Protein AF-0000000070294276 (afdb_homodimer)

pLDDT: mean 91.82, std 17.63, range [24.86, 98.94]

Organism: Medicago truncatula (NCBI:txid3880)

InterPro domains:
  IPR004843 Calcineurin-like, phosphoesterase domain [PF00149] (54-247)
  IPR006186 Serine/threonine-specific protein phosphatase/bis(5-nucleosyl)-tetraphosphatase [PR00114] (54-81)
  IPR006186 Serine/threonine-specific protein phosphatase/bis(5-nucleosyl)-tetraphosphatase [PR00114] (83-110)
  IPR006186 Serine/threonine-specific protein phosphatase/bis(5-nucleosyl)-tetraphosphatase [PR00114] (116-140)
  IPR006186 Serine/threonine-specific protein phosphatase/bis(5-nucleosyl)-tetraphosphatase [PR00114] (150-176)
  IPR006186 Serine/threonine-specific protein phosphatase/bis(5-nucleosyl)-tetraphosphatase [PR00114] (179-206)
  IPR006186 Serine/threonine-specific protein phosphatase/bis(5-nucleosyl)-tetraphosphatase [PR00114] (236-256)
  IPR006186 Serine/threonine-specific protein phosphatase/bis(5-nucleosyl)-tetraphosphatase [PR00114] (258-274)
  IPR006186 Serine/threonine-specific protein phosphatase/bis(5-nucleosyl)-tetraphosphatase [PS00125] (117-122)
  IPR006186 Serine/threonine-specific protein phosphatase/bis(5-nucleosyl)-tetraphosphatase [SM00156] (26-296)
  IPR029052 Metallo-dependent phosphatase-like [G3DSA:3.60.21.10] (2-305)
  IPR029052 Metallo-dependent phosphatase-like [SSF56300] (18-298)
  IPR031675 Serine-threonine protein phosphatase, N-terminal [PF16891] (6-52)
  IPR050341 Serine/threonine-protein phosphatase PP1 catalytic subunit [PTHR11668] (10-298)

Sequence (640 aa):
MERGVVDGIINRLLEVRGRPGKQVQLSEAEIKQLCLVSKDIFMNQPNLLKLEAPIKICGDIHGQYSDLLRLFEYGGFPPRSNYLFLGDYVDRGKQSLETICLLLAYKIKYPKNFFLLRGNHECASINRIYGFYDECKRRYNVKLWKMFTDCFNCLPVAALIDEKIICMHGGLSPELHDLNQIKNLRRPCEVPESGLLCDLLWSDPSSDVRGWGESERGVSYTFGADRVKEFLQKHDLDLICRAHQVVEDGYEFFANRQLVTIFSAPNYCGDFDNVGAMMTVNESLVCSFQILKPLDKKPKFSFGSTTTVKSGTPTRFKVFMERGVVDGIINRLLEVRGRPGKQVQLSEAEIKQLCLVSKDIFMNQPNLLKLEAPIKICGDIHGQYSDLLRLFEYGGFPPRSNYLFLGDYVDRGKQSLETICLLLAYKIKYPKNFFLLRGNHECASINRIYGFYDECKRRYNVKLWKMFTDCFNCLPVAALIDEKIICMHGGLSPELHDLNQIKNLRRPCEVPESGLLCDLLWSDPSSDVRGWGESERGVSYTFGADRVKEFLQKHDLDLICRAHQVVEDGYEFFANRQLVTIFSAPNYCGDFDNVGAMMTVNESLVCSFQILKPLDKKPKFSFGSTTTVKSGTPTRFKVF

Foldseek 3Di:
DDPVLLVVLLVQLLVCAVPFPDAGDDDLVSLLVLLVLLLVLLLPAFLEAEAEDQEKEFEAAAQRSNLVSVCCVVQPPPPVHAYEYAEHQHFLYDGSPSRVSNLSSRCNNCVRRHAYAYAPCLACVNVCPRPNCVNCPVSPRNVSVVSSSLSSLSHRAWYDYVLAEIEGAADAAPQPPDPVVSRPDDPSDHQDQDDGSQRSHHEHEDCPDDAWADDPVNGGIYYYLVVLVVVCVNSVYQAYEYENDDDAAQKDAHSVNRYMYGHAHACRSVPDHGWHWMWTQHNVRDIFIDIHHDDPDPPPPDVDPPDDDDDDDDDDRPRD/DDPVLLVVLLCQLLVCAVPFPDAGDDDLVSLLVLLVLLLVLLLPAFLEAEAEDQEKEFEAAAQRSNLVSVVCVVQPPPPVHAYEYAEHQHFLYDGSPSRVSNLSSRCNNCVRRHAYAYAPCLACVNVCPRPVCVNCPVSPRNVSVVSSSLSSLSHRAWYDYVLAEIEGAADDAPQPPDPVVSRPDDPSDHADQDDDSQRSHAEHEDCPDDAWADDPVNGGIYYYLVVLVVVCVSSVYQAYEYENDDDAAQKDAHSVNRYMYGHAHACRSVPDHGWHWMWTQHNVRQIFIDIHHDDPDPPPPDPDPPDDDDDDDDDDRPRD

Structure (mmCIF, N/CA/C/O backbone):
data_AF-0000000070294276-model_v1
#
loop_
_entity.id
_entity.type
_entity.pdbx_description
1 polymer 'Serine/threonine-protein phosphatase'
#
loop_
_atom_site.group_PDB
_atom_site.id
_atom_site.type_symbol
_atom_site.label_atom_id
_atom_site.label_alt_id
_atom_site.label_comp_id
_atom_site.label_asym_id
_atom_site.label_entity_id
_atom_site.label_seq_id
_atom_site.pdbx_PDB_ins_code
_atom_site.Cartn_x
_atom_site.Cartn_y
_atom_site.Cartn_z
_atom_site.occupancy
_atom_site.B_iso_or_equiv
_atom_site.auth_seq_id
_atom_site.auth_comp_id
_atom_site.auth_asym_id
_atom_site.auth_atom_id
_atom_site.pdbx_PDB_model_num
ATOM 1 N N . MET A 1 1 ? 17.141 19.25 19.859 1 87.31 1 MET A N 1
ATOM 2 C CA . MET A 1 1 ? 17.734 19.922 18.719 1 87.31 1 MET A CA 1
ATOM 3 C C . MET A 1 1 ? 18.078 21.375 19.062 1 87.31 1 MET A C 1
ATOM 5 O O . MET A 1 1 ? 17.281 22.078 19.688 1 87.31 1 MET A O 1
ATOM 9 N N . GLU A 1 2 ? 19.219 21.734 18.688 1 89.94 2 GLU A N 1
ATOM 10 C CA . GLU A 1 2 ? 19.641 23.094 19.016 1 89.94 2 GLU A CA 1
ATOM 11 C C . GLU A 1 2 ? 18.766 24.141 18.344 1 89.94 2 GLU A C 1
ATOM 13 O O . GLU A 1 2 ? 18.453 24.016 17.156 1 89.94 2 GLU A O 1
ATOM 18 N N . ARG A 1 3 ? 18.375 25.078 19.109 1 90.06 3 ARG A N 1
ATOM 19 C CA . ARG A 1 3 ? 17.453 26.109 18.625 1 90.06 3 ARG A CA 1
ATOM 20 C C . ARG A 1 3 ? 18.016 26.797 17.391 1 90.06 3 ARG A C 1
ATOM 22 O O . ARG A 1 3 ? 17.281 27.094 16.438 1 90.06 3 ARG A O 1
ATOM 29 N N . GLY A 1 4 ? 19.266 27.031 17.406 1 92.25 4 GLY A N 1
ATOM 30 C CA . GLY A 1 4 ? 19.906 27.688 16.266 1 92.25 4 GLY A CA 1
ATOM 31 C C . GLY A 1 4 ? 19.828 26.875 14.984 1 92.25 4 GLY A C 1
ATOM 32 O O . GLY A 1 4 ? 19.641 27.438 13.906 1 92.25 4 GLY A O 1
ATOM 33 N N . VAL A 1 5 ? 19.906 25.609 15.188 1 95.19 5 VAL A N 1
ATOM 34 C CA . VAL A 1 5 ? 19.875 24.719 14.031 1 95.19 5 VAL A CA 1
ATOM 35 C C . VAL A 1 5 ? 18.469 24.734 13.414 1 95.19 5 VAL A C 1
ATOM 37 O O . VAL A 1 5 ? 18.328 24.859 12.203 1 95.19 5 VAL A O 1
ATOM 40 N N . VAL A 1 6 ? 17.5 24.609 14.266 1 97.88 6 VAL A N 1
ATOM 41 C CA . VAL A 1 6 ? 16.125 24.562 13.781 1 97.88 6 VAL A CA 1
ATOM 42 C C . VAL A 1 6 ? 15.773 25.906 13.133 1 97.88 6 VAL A C 1
ATOM 44 O O . VAL A 1 6 ? 15.148 25.938 12.07 1 97.88 6 VAL A O 1
ATOM 47 N N . ASP A 1 7 ? 16.203 27.016 13.711 1 97.94 7 ASP A N 1
ATOM 48 C CA . ASP A 1 7 ? 15.969 28.344 13.141 1 97.94 7 ASP A CA 1
ATOM 49 C C . ASP A 1 7 ? 16.625 28.469 11.773 1 97.94 7 ASP A C 1
ATOM 51 O O . ASP A 1 7 ? 16.047 29.062 10.852 1 97.94 7 ASP A O 1
ATOM 55 N N . GLY A 1 8 ? 17.844 27.969 11.719 1 97.94 8 GLY A N 1
ATOM 56 C CA . GLY A 1 8 ? 18.547 28 10.438 1 97.94 8 GLY A CA 1
ATOM 57 C C . GLY A 1 8 ? 17.812 27.25 9.344 1 97.94 8 GLY A C 1
ATOM 58 O O . GLY A 1 8 ? 17.734 27.719 8.203 1 97.94 8 GLY A O 1
ATOM 59 N N . ILE A 1 9 ? 17.281 26.078 9.688 1 98.38 9 ILE A N 1
ATOM 60 C CA . ILE A 1 9 ? 16.516 25.266 8.742 1 98.38 9 ILE A CA 1
ATOM 61 C C . ILE A 1 9 ? 15.273 26.016 8.297 1 98.38 9 ILE A C 1
ATOM 63 O O . ILE A 1 9 ? 15 26.125 7.098 1 98.38 9 ILE A O 1
ATOM 67 N N . ILE A 1 10 ? 14.539 26.578 9.258 1 98.56 10 ILE A N 1
ATOM 68 C CA . ILE A 1 10 ? 13.305 27.297 8.961 1 98.56 10 ILE A CA 1
ATOM 69 C C . ILE A 1 10 ? 13.609 28.5 8.062 1 98.56 10 ILE A C 1
ATOM 71 O O . ILE A 1 10 ? 12.914 28.719 7.066 1 98.56 10 ILE A O 1
ATOM 75 N N . ASN A 1 11 ? 14.656 29.219 8.367 1 98.06 11 ASN A N 1
ATOM 76 C CA . ASN A 1 11 ? 15.023 30.375 7.574 1 98.06 11 ASN A CA 1
ATOM 77 C C . ASN A 1 11 ? 15.32 30 6.125 1 98.06 11 ASN A C 1
ATOM 79 O O . ASN A 1 11 ? 14.875 30.688 5.199 1 98.06 11 ASN A O 1
ATOM 83 N N . ARG A 1 12 ? 16.047 28.953 5.914 1 98.19 12 ARG A N 1
ATOM 84 C CA . ARG A 1 12 ? 16.375 28.516 4.566 1 98.19 12 ARG A CA 1
ATOM 85 C C . ARG A 1 12 ? 15.125 28.062 3.812 1 98.19 12 ARG A C 1
ATOM 87 O O . ARG A 1 12 ? 14.977 28.359 2.621 1 98.19 12 ARG A O 1
ATOM 94 N N . LEU A 1 13 ? 14.266 27.391 4.512 1 98.5 13 LEU A N 1
ATOM 95 C CA . LEU A 1 13 ? 13.031 26.922 3.895 1 98.5 13 LEU A CA 1
ATOM 96 C C . LEU A 1 13 ? 12.117 28.078 3.541 1 98.5 13 LEU A C 1
ATOM 98 O O . LEU A 1 13 ? 11.383 28.016 2.553 1 98.5 13 LEU A O 1
ATOM 102 N N . LEU A 1 14 ? 12.18 29.141 4.32 1 98.06 14 LEU A N 1
ATOM 103 C CA . LEU A 1 14 ? 11.32 30.281 4.078 1 98.06 14 LEU A CA 1
ATOM 104 C C . LEU A 1 14 ? 11.922 31.203 3.016 1 98.06 14 LEU A C 1
ATOM 106 O O . LEU A 1 14 ? 11.227 32.062 2.459 1 98.06 14 LEU A O 1
ATOM 110 N N . GLU A 1 15 ? 13.172 31.031 2.701 1 96.38 15 GLU A N 1
ATOM 111 C CA . GLU A 1 15 ? 13.883 31.906 1.774 1 96.38 15 GLU A CA 1
ATOM 112 C C . GLU A 1 15 ? 13.336 31.766 0.355 1 96.38 15 GLU A C 1
ATOM 114 O O . GLU A 1 15 ? 13.523 32.656 -0.477 1 96.38 15 GLU A O 1
ATOM 119 N N . VAL A 1 16 ? 12.68 30.641 0.099 1 95.62 16 VAL A N 1
ATOM 120 C CA . VAL A 1 16 ? 12.227 30.406 -1.267 1 95.62 16 VAL A CA 1
ATOM 121 C C . VAL A 1 16 ? 10.812 30.953 -1.45 1 95.62 16 VAL A C 1
ATOM 123 O O . VAL A 1 16 ? 10.195 30.75 -2.5 1 95.62 16 VAL A O 1
ATOM 126 N N . ARG A 1 17 ? 10.359 31.641 -0.425 1 92.5 17 ARG A N 1
ATOM 127 C CA . ARG A 1 17 ? 9.078 32.344 -0.568 1 92.5 17 ARG A CA 1
ATOM 128 C C . ARG A 1 17 ? 9.078 33.25 -1.795 1 92.5 17 ARG A C 1
ATOM 130 O O . ARG A 1 17 ? 10.031 34 -2.02 1 92.5 17 ARG A O 1
ATOM 137 N N . GLY A 1 18 ? 8.078 33.156 -2.613 1 89.44 18 GLY A N 1
ATOM 138 C CA . GLY A 1 18 ? 7.996 33.969 -3.82 1 89.44 18 GLY A CA 1
ATOM 139 C C . GLY A 1 18 ? 8.703 33.312 -5.008 1 89.44 18 GLY A C 1
ATOM 140 O O . GLY A 1 18 ? 8.727 33.906 -6.098 1 89.44 18 GLY A O 1
ATOM 141 N N . ARG A 1 19 ? 9.359 32.156 -4.824 1 91.62 19 ARG A N 1
ATOM 142 C CA . ARG A 1 19 ? 10.023 31.422 -5.891 1 91.62 19 ARG A CA 1
ATOM 143 C C . ARG A 1 19 ? 9.453 30 -6.008 1 91.62 19 ARG A C 1
ATOM 145 O O . ARG A 1 19 ? 10.148 29.031 -5.703 1 91.62 19 ARG A O 1
ATOM 152 N N . PRO A 1 20 ? 8.258 29.969 -6.609 1 90.62 20 PRO A N 1
ATOM 153 C CA . PRO A 1 20 ? 7.609 28.656 -6.676 1 90.62 20 PRO A CA 1
ATOM 154 C C . PRO A 1 20 ? 8.453 27.625 -7.395 1 90.62 20 PRO A C 1
ATOM 156 O O . PRO A 1 20 ? 9.055 27.906 -8.438 1 90.62 20 PRO A O 1
ATOM 159 N N . GLY A 1 21 ? 8.562 26.453 -6.77 1 91.88 21 GLY A N 1
ATOM 160 C CA . GLY A 1 21 ? 9.242 25.344 -7.418 1 91.88 21 GLY A CA 1
ATOM 161 C C . GLY A 1 21 ? 10.711 25.25 -7.051 1 91.88 21 GLY A C 1
ATOM 162 O O . GLY A 1 21 ? 11.352 24.234 -7.305 1 91.88 21 GLY A O 1
ATOM 163 N N . LYS A 1 22 ? 11.273 26.297 -6.461 1 94.69 22 LYS A N 1
ATOM 164 C CA . LYS A 1 22 ? 12.688 26.281 -6.09 1 94.69 22 LYS A CA 1
ATOM 165 C C . LYS A 1 22 ? 12.945 25.281 -4.961 1 94.69 22 LYS A C 1
ATOM 167 O O . LYS A 1 22 ? 12.266 25.312 -3.932 1 94.69 22 LYS A O 1
ATOM 172 N N . GLN A 1 23 ? 13.891 24.438 -5.168 1 96.06 23 GLN A N 1
ATOM 173 C CA . GLN A 1 23 ? 14.227 23.406 -4.184 1 96.06 23 GLN A CA 1
ATOM 174 C C . GLN A 1 23 ? 15.148 23.969 -3.105 1 96.06 23 GLN A C 1
ATOM 176 O O . GLN A 1 23 ? 16 24.812 -3.385 1 96.06 23 GLN A O 1
ATOM 181 N N . VAL A 1 24 ? 14.922 23.594 -1.94 1 96.75 24 VAL A N 1
ATOM 182 C CA . VAL A 1 24 ? 15.797 23.953 -0.821 1 96.75 24 VAL A CA 1
ATOM 183 C C . VAL A 1 24 ? 16.688 22.75 -0.471 1 96.75 24 VAL A C 1
ATOM 185 O O . VAL A 1 24 ? 16.203 21.625 -0.35 1 96.75 24 VAL A O 1
ATOM 188 N N . GLN A 1 25 ? 17.922 22.984 -0.311 1 93 25 GLN A N 1
ATOM 189 C CA . GLN A 1 25 ? 18.844 21.891 0.009 1 93 25 GLN A CA 1
ATOM 190 C C . GLN A 1 25 ? 19.156 21.859 1.503 1 93 25 GLN A C 1
ATOM 192 O O . GLN A 1 25 ? 19.781 22.781 2.035 1 93 25 GLN A O 1
ATOM 197 N N . LEU A 1 26 ? 18.703 20.969 2.172 1 97.81 26 LEU A N 1
ATOM 198 C CA . LEU A 1 26 ? 19.062 20.656 3.547 1 97.81 26 LEU A CA 1
ATOM 199 C C . LEU A 1 26 ? 20.047 19.5 3.596 1 97.81 26 LEU A C 1
ATOM 201 O O . LEU A 1 26 ? 20.062 18.641 2.699 1 97.81 26 LEU A O 1
ATOM 205 N N . SER A 1 27 ? 20.922 19.5 4.59 1 97.75 27 SER A N 1
ATOM 206 C CA . SER A 1 27 ? 21.812 18.359 4.727 1 97.75 27 SER A CA 1
ATOM 207 C C . SER A 1 27 ? 21.062 17.125 5.227 1 97.75 27 SER A C 1
ATOM 209 O O . SER A 1 27 ? 20.031 17.25 5.895 1 97.75 27 SER A O 1
ATOM 211 N N . GLU A 1 28 ? 21.562 15.961 4.879 1 97.75 28 GLU A N 1
ATOM 212 C CA . GLU A 1 28 ? 20.984 14.711 5.371 1 97.75 28 GLU A CA 1
ATOM 213 C C . GLU A 1 28 ? 20.922 14.688 6.898 1 97.75 28 GLU A C 1
ATOM 215 O O . GLU A 1 28 ? 19.953 14.219 7.484 1 97.75 28 GLU A O 1
ATOM 220 N N . ALA A 1 29 ? 21.969 15.203 7.473 1 97.75 29 ALA A N 1
ATOM 221 C CA . ALA A 1 29 ? 22.062 15.234 8.93 1 97.75 29 ALA A CA 1
ATOM 222 C C . ALA A 1 29 ? 20.938 16.094 9.523 1 97.75 29 ALA A C 1
ATOM 224 O O . ALA A 1 29 ? 20.375 15.742 10.562 1 97.75 29 ALA A O 1
ATOM 225 N N . GLU A 1 30 ? 20.688 17.188 8.93 1 98.25 30 GLU A N 1
ATOM 226 C CA . GLU A 1 30 ? 19.625 18.078 9.391 1 98.25 30 GLU A CA 1
ATOM 227 C C . GLU A 1 30 ? 18.266 17.391 9.297 1 98.25 30 GLU A C 1
ATOM 229 O O . GLU A 1 30 ? 17.453 17.453 10.234 1 98.25 30 GLU A O 1
ATOM 234 N N . ILE A 1 31 ? 18 16.719 8.211 1 98.56 31 ILE A N 1
ATOM 235 C CA . ILE A 1 31 ? 16.719 16.047 8 1 98.56 31 ILE A CA 1
ATOM 236 C C . ILE A 1 31 ? 16.578 14.898 8.992 1 98.56 31 ILE A C 1
ATOM 238 O O . ILE A 1 31 ? 15.5 14.703 9.57 1 98.56 31 ILE A O 1
ATOM 242 N N . LYS A 1 32 ? 17.641 14.18 9.148 1 98.38 32 LYS A N 1
ATOM 243 C CA . LYS A 1 32 ? 17.641 13.102 10.133 1 98.38 32 LYS A CA 1
ATOM 244 C C . LYS A 1 32 ? 17.281 13.617 11.516 1 98.38 32 LYS A C 1
ATOM 246 O O . LYS A 1 32 ? 16.484 12.992 12.227 1 98.38 32 LYS A O 1
ATOM 251 N N . GLN A 1 33 ? 17.844 14.695 11.852 1 98.31 33 GLN A N 1
ATOM 252 C CA . GLN A 1 33 ? 17.562 15.289 13.156 1 98.31 33 GLN A CA 1
ATOM 253 C C . GLN A 1 33 ? 16.094 15.727 13.258 1 98.31 33 GLN A C 1
ATOM 255 O O . GLN A 1 33 ? 15.461 15.555 14.297 1 98.31 33 GLN A O 1
ATOM 260 N N . LEU A 1 34 ? 15.609 16.344 12.195 1 98.75 34 LEU A N 1
ATOM 261 C CA . LEU A 1 34 ? 14.203 16.719 12.172 1 98.75 34 LEU A CA 1
ATOM 262 C C . LEU A 1 34 ? 13.305 15.523 12.445 1 98.75 34 LEU A C 1
ATOM 264 O O . LEU A 1 34 ? 12.383 15.602 13.258 1 98.75 34 LEU A O 1
ATOM 268 N N . CYS A 1 35 ? 13.57 14.43 11.797 1 98.75 35 CYS A N 1
ATOM 269 C CA . CYS A 1 35 ? 12.75 13.227 11.93 1 98.75 35 CYS A CA 1
ATOM 270 C C . CYS A 1 35 ? 12.852 12.664 13.344 1 98.75 35 CYS A C 1
ATOM 272 O O . CYS A 1 35 ? 11.828 12.352 13.961 1 98.75 35 CYS A O 1
ATOM 274 N N . LEU A 1 36 ? 14.039 12.578 13.875 1 98.44 36 LEU A N 1
ATOM 275 C CA . LEU A 1 36 ? 14.266 11.945 15.172 1 98.44 36 LEU A CA 1
ATOM 276 C C . LEU A 1 36 ? 13.648 12.766 16.297 1 98.44 36 LEU A C 1
ATOM 278 O O . LEU A 1 36 ? 12.969 12.227 17.172 1 98.44 36 LEU A O 1
ATOM 282 N N . VAL A 1 37 ? 13.875 14.047 16.25 1 98.62 37 VAL A N 1
ATOM 283 C CA . VAL A 1 37 ? 13.375 14.922 17.312 1 98.62 37 VAL A CA 1
ATOM 284 C C . VAL A 1 37 ? 11.852 14.984 17.25 1 98.62 37 VAL A C 1
ATOM 286 O O . VAL A 1 37 ? 11.172 14.93 18.281 1 98.62 37 VAL A O 1
ATOM 289 N N . SER A 1 38 ? 11.328 15.148 16.047 1 98.69 38 SER A N 1
ATOM 290 C CA . SER A 1 38 ? 9.875 15.172 15.898 1 98.69 38 SER A CA 1
ATOM 291 C C . SER A 1 38 ? 9.242 13.875 16.375 1 98.69 38 SER A C 1
ATOM 293 O O . SER A 1 38 ? 8.203 13.891 17.047 1 98.69 38 SER A O 1
ATOM 295 N N . LYS A 1 39 ? 9.859 12.805 15.961 1 98.38 39 LYS A N 1
ATOM 296 C CA . LYS A 1 39 ? 9.398 11.5 16.406 1 98.38 39 LYS A CA 1
ATOM 297 C C . LYS A 1 39 ? 9.266 11.453 17.938 1 98.38 39 LYS A C 1
ATOM 299 O O . LYS A 1 39 ? 8.266 10.977 18.469 1 98.38 39 LYS A O 1
ATOM 304 N N . ASP A 1 40 ? 10.211 11.922 18.625 1 98.19 40 ASP A N 1
ATOM 305 C CA . ASP A 1 40 ? 10.203 11.961 20.094 1 98.19 40 ASP A CA 1
ATOM 306 C C . ASP A 1 40 ? 9.062 12.82 20.609 1 98.19 40 ASP A C 1
ATOM 308 O O . ASP A 1 40 ? 8.391 12.453 21.578 1 98.19 40 ASP A O 1
ATOM 312 N N . ILE A 1 41 ? 8.852 13.922 19.984 1 98.5 41 ILE A N 1
ATOM 313 C CA . ILE A 1 41 ? 7.773 14.82 20.391 1 98.5 41 ILE A CA 1
ATOM 314 C C . ILE A 1 41 ? 6.426 14.117 20.203 1 98.5 41 ILE A C 1
ATOM 316 O O . ILE A 1 41 ? 5.582 14.141 21.094 1 98.5 41 ILE A O 1
ATOM 320 N N . PHE A 1 42 ? 6.266 13.5 19.062 1 98.69 42 PHE A N 1
ATOM 321 C CA . PHE A 1 42 ? 5.016 12.812 18.766 1 98.69 42 PHE A CA 1
ATOM 322 C C . PHE A 1 42 ? 4.766 11.68 19.75 1 98.69 42 PHE A C 1
ATOM 324 O O . PHE A 1 42 ? 3.633 11.484 20.203 1 98.69 42 PHE A O 1
ATOM 331 N N . MET A 1 43 ? 5.805 10.961 20.125 1 98.06 43 MET A N 1
ATOM 332 C CA . MET A 1 43 ? 5.684 9.82 21.016 1 98.06 43 MET A CA 1
ATOM 333 C C . MET A 1 43 ? 5.324 10.273 22.438 1 98.06 43 MET A C 1
ATOM 335 O O . MET A 1 43 ? 4.809 9.492 23.234 1 98.06 43 MET A O 1
ATOM 339 N N . ASN A 1 44 ? 5.543 11.523 22.672 1 97.44 44 ASN A N 1
ATOM 340 C CA . ASN A 1 44 ? 5.223 12.062 24 1 97.44 44 ASN A CA 1
ATOM 341 C C . ASN A 1 44 ? 3.873 12.773 23.984 1 97.44 44 ASN A C 1
ATOM 343 O O . ASN A 1 44 ? 3.455 13.328 25.016 1 97.44 44 ASN A O 1
ATOM 347 N N . GLN A 1 45 ? 3.221 12.828 22.891 1 97.19 45 GLN A N 1
ATOM 348 C CA . GLN A 1 45 ? 1.865 13.359 22.766 1 97.19 45 GLN A CA 1
ATOM 349 C C . GLN A 1 45 ? 0.838 12.227 22.734 1 97.19 45 GLN A C 1
ATOM 351 O O . GLN A 1 45 ? 1.146 11.117 22.312 1 97.19 45 GLN A O 1
ATOM 356 N N . PRO A 1 46 ? -0.311 12.531 23.219 1 96.75 46 PRO A N 1
ATOM 357 C CA . PRO A 1 46 ? -1.357 11.516 23.062 1 96.75 46 PRO A CA 1
ATOM 358 C C . PRO A 1 46 ? -1.813 11.359 21.625 1 96.75 46 PRO A C 1
ATOM 360 O O . PRO A 1 46 ? -1.613 12.266 20.797 1 96.75 46 PRO A O 1
ATOM 363 N N . ASN A 1 47 ? -2.447 10.234 21.281 1 97.81 47 ASN A N 1
ATOM 364 C CA . ASN A 1 47 ? -3.004 10 19.953 1 97.81 47 ASN A CA 1
ATOM 365 C C . ASN A 1 47 ? -4.18 10.93 19.672 1 97.81 47 ASN A C 1
ATOM 367 O O . ASN A 1 47 ? -4.473 11.234 18.516 1 97.81 47 ASN A O 1
ATOM 371 N N . LEU A 1 48 ? -4.848 11.195 20.734 1 98.69 48 LEU A N 1
ATOM 372 C CA . LEU A 1 48 ? -5.922 12.18 20.703 1 98.69 48 LEU A CA 1
ATOM 373 C C . LEU A 1 48 ? -5.492 13.477 21.375 1 98.69 48 LEU A C 1
ATOM 375 O O . LEU A 1 48 ? -5.508 13.57 22.609 1 98.69 48 LEU A O 1
ATOM 379 N N . LEU A 1 49 ? -5.184 14.445 20.578 1 98.75 49 LEU A N 1
ATOM 380 C CA . LEU A 1 49 ? -4.711 15.719 21.109 1 98.75 49 LEU A CA 1
ATOM 381 C C . LEU A 1 49 ? -5.859 16.5 21.734 1 98.75 49 LEU A C 1
ATOM 383 O O . LEU A 1 49 ? -6.984 16.484 21.219 1 98.75 49 LEU A O 1
ATOM 387 N N . LYS A 1 50 ? -5.59 17.156 22.797 1 98.5 50 LYS A N 1
ATOM 388 C CA . LYS A 1 50 ? -6.504 18.125 23.406 1 98.5 50 LYS A CA 1
ATOM 389 C C . LYS A 1 50 ? -6.012 19.547 23.188 1 98.5 50 LYS A C 1
ATOM 391 O O . LYS A 1 50 ? -5 19.953 23.766 1 98.5 50 LYS A O 1
ATOM 396 N N . LEU A 1 51 ? -6.762 20.25 22.391 1 98.69 51 LEU A N 1
ATOM 397 C CA . LEU A 1 51 ? -6.316 21.578 21.969 1 98.69 51 LEU A CA 1
ATOM 398 C C . LEU A 1 51 ? -7.344 22.641 22.328 1 98.69 51 LEU A C 1
ATOM 400 O O . LEU A 1 51 ? -8.469 22.312 22.719 1 98.69 51 LEU A O 1
ATOM 404 N N . GLU A 1 52 ? -6.891 23.875 22.188 1 98.38 52 GLU A N 1
ATOM 405 C CA . GLU A 1 52 ? -7.754 25.016 22.5 1 98.38 52 GLU A CA 1
ATOM 406 C C . GLU A 1 52 ? -7.742 26.047 21.391 1 98.38 52 GLU A C 1
ATOM 408 O O . GLU A 1 52 ? -6.727 26.219 20.703 1 98.38 52 GLU A O 1
ATOM 413 N N . ALA A 1 53 ? -8.852 26.672 21.172 1 98 53 ALA A N 1
ATOM 414 C CA . ALA A 1 53 ? -8.93 27.812 20.266 1 98 53 ALA A CA 1
ATOM 415 C C . ALA A 1 53 ? -8.281 29.047 20.906 1 98 53 ALA A C 1
ATOM 417 O O . ALA A 1 53 ? -8.188 29.141 22.125 1 98 53 ALA A O 1
ATOM 418 N N . PRO A 1 54 ? -7.883 30.078 20.188 1 98.31 54 PRO A N 1
ATOM 419 C CA . PRO A 1 54 ? -7.984 30.156 18.734 1 98.31 54 PRO A CA 1
ATOM 420 C C . PRO A 1 54 ? -6.977 29.234 18.031 1 98.31 54 PRO A C 1
ATOM 422 O O . PRO A 1 54 ? -5.855 29.062 18.5 1 98.31 54 PRO A O 1
ATOM 425 N N . ILE A 1 55 ? -7.309 28.688 16.938 1 98.75 55 ILE A N 1
ATOM 426 C CA . ILE A 1 55 ? -6.445 27.781 16.188 1 98.75 55 ILE A CA 1
ATOM 427 C C . ILE A 1 55 ? -6.863 27.766 14.719 1 98.75 55 ILE A C 1
ATOM 429 O O . ILE A 1 55 ? -8.047 27.922 14.406 1 98.75 55 ILE A O 1
ATOM 433 N N . LYS A 1 56 ? -5.91 27.641 13.875 1 98.88 56 LYS A N 1
ATOM 434 C CA . LYS A 1 56 ? -6.148 27.484 12.445 1 98.88 56 LYS A CA 1
ATOM 435 C C . LYS A 1 56 ? -5.973 26.031 12.016 1 98.88 56 LYS A C 1
ATOM 437 O O . LYS A 1 56 ? -5.016 25.375 12.422 1 98.88 56 LYS A O 1
ATOM 442 N N . ILE A 1 57 ? -6.922 25.516 11.258 1 98.94 57 ILE A N 1
ATOM 443 C CA . ILE A 1 57 ? -6.941 24.125 10.828 1 98.94 57 ILE A CA 1
ATOM 444 C C . ILE A 1 57 ? -6.711 24.031 9.32 1 98.94 57 ILE A C 1
ATOM 446 O O . ILE A 1 57 ? -7.418 24.688 8.547 1 98.94 57 ILE A O 1
ATOM 450 N N . CYS A 1 58 ? -5.703 23.312 8.938 1 98.88 58 CYS A N 1
ATOM 451 C CA . CYS A 1 58 ? -5.359 23.125 7.535 1 98.88 58 CYS A CA 1
ATOM 452 C C . CYS A 1 58 ? -5.512 21.656 7.121 1 98.88 58 CYS A C 1
ATOM 454 O O . CYS A 1 58 ? -5.207 20.766 7.902 1 98.88 58 CYS A O 1
ATOM 456 N N . GLY A 1 59 ? -5.996 21.406 5.906 1 98.75 59 GLY A N 1
ATOM 457 C CA . GLY A 1 59 ? -6.117 20.062 5.355 1 98.75 59 GLY A CA 1
ATOM 458 C C . GLY A 1 59 ? -4.93 19.672 4.504 1 98.75 59 GLY A C 1
ATOM 459 O O . GLY A 1 59 ? -3.787 20 4.824 1 98.75 59 GLY A O 1
ATOM 460 N N . ASP A 1 60 ? -5.184 18.953 3.447 1 98.75 60 ASP A N 1
ATOM 461 C CA . ASP A 1 60 ? -4.164 18.344 2.605 1 98.75 60 ASP A CA 1
ATOM 462 C C . ASP A 1 60 ? -3.336 19.391 1.882 1 98.75 60 ASP A C 1
ATOM 464 O O . ASP A 1 60 ? -3.889 20.328 1.283 1 98.75 60 ASP A O 1
ATOM 468 N N . ILE A 1 61 ? -2.018 19.234 1.956 1 98.44 61 ILE A N 1
ATOM 469 C CA . ILE A 1 61 ? -1.109 20.125 1.245 1 98.44 61 ILE A CA 1
ATOM 470 C C . ILE A 1 61 ? -0.472 19.391 0.072 1 98.44 61 ILE A C 1
ATOM 472 O O . ILE A 1 61 ? -0.274 19.969 -1 1 98.44 61 ILE A O 1
ATOM 476 N N . HIS A 1 62 ? -0.039 18.141 0.333 1 98.19 62 HIS A N 1
ATOM 477 C CA . HIS A 1 62 ? 0.462 17.219 -0.691 1 98.19 62 HIS A CA 1
ATOM 478 C C . HIS A 1 62 ? 1.643 17.828 -1.439 1 98.19 62 HIS A C 1
ATOM 480 O O . HIS A 1 62 ? 1.647 17.875 -2.672 1 98.19 62 HIS A O 1
ATOM 486 N N . GLY A 1 63 ? 2.602 18.359 -0.667 1 98.12 63 GLY A N 1
ATOM 487 C CA . GLY A 1 63 ? 3.861 18.797 -1.254 1 98.12 63 GLY A CA 1
ATOM 488 C C . GLY A 1 63 ? 3.744 20.078 -2.049 1 98.12 63 GLY A C 1
ATOM 489 O O . GLY A 1 63 ? 4.684 20.469 -2.74 1 98.12 63 GLY A O 1
ATOM 490 N N . GLN A 1 64 ? 2.607 20.672 -2.1 1 97.06 64 GLN A N 1
ATOM 491 C CA . GLN A 1 64 ? 2.488 22 -2.713 1 97.06 64 GLN A CA 1
ATOM 492 C C . GLN A 1 64 ? 3.035 23.078 -1.793 1 97.06 64 GLN A C 1
ATOM 494 O O . GLN A 1 64 ? 2.266 23.828 -1.179 1 97.06 64 GLN A O 1
ATOM 499 N N . TYR A 1 65 ? 4.281 23.203 -1.857 1 97.88 65 TYR A N 1
ATOM 500 C CA . TYR A 1 65 ? 5.035 23.938 -0.856 1 97.88 65 TYR A CA 1
ATOM 501 C C . TYR A 1 65 ? 4.73 25.438 -0.945 1 97.88 65 TYR A C 1
ATOM 503 O O . TYR A 1 65 ? 4.574 26.109 0.078 1 97.88 65 TYR A O 1
ATOM 511 N N . SER A 1 66 ? 4.652 25.938 -2.135 1 96.88 66 SER A N 1
ATOM 512 C CA . SER A 1 66 ? 4.344 27.359 -2.303 1 96.88 66 SER A CA 1
ATOM 513 C C . SER A 1 66 ? 2.99 27.703 -1.691 1 96.88 66 SER A C 1
ATOM 515 O O . SER A 1 66 ? 2.818 28.797 -1.133 1 96.88 66 SER A O 1
ATOM 517 N N . ASP A 1 67 ? 2.08 26.828 -1.816 1 97.19 67 ASP A N 1
ATOM 518 C CA . ASP A 1 67 ? 0.756 27.047 -1.243 1 97.19 67 ASP A CA 1
ATOM 519 C C . ASP A 1 67 ? 0.802 26.984 0.282 1 97.19 67 ASP A C 1
ATOM 521 O O . ASP A 1 67 ? 0.07 27.719 0.958 1 97.19 67 ASP A O 1
ATOM 525 N N . LEU A 1 68 ? 1.628 26.109 0.81 1 98.38 68 LEU A N 1
ATOM 526 C CA . LEU A 1 68 ? 1.826 26.062 2.254 1 98.38 68 LEU A CA 1
ATOM 527 C C . LEU A 1 68 ? 2.35 27.406 2.764 1 98.38 68 LEU A C 1
ATOM 529 O O . LEU A 1 68 ? 1.868 27.922 3.775 1 98.38 68 LEU A O 1
ATOM 533 N N . LEU A 1 69 ? 3.326 27.938 2.068 1 98.06 69 LEU A N 1
ATOM 534 C CA . LEU A 1 69 ? 3.896 29.219 2.471 1 98.06 69 LEU A CA 1
ATOM 535 C C . LEU A 1 69 ? 2.846 30.328 2.418 1 98.06 69 LEU A C 1
ATOM 537 O O . LEU A 1 69 ? 2.801 31.188 3.299 1 98.06 69 LEU A O 1
ATOM 541 N N . ARG A 1 70 ? 2.01 30.266 1.439 1 96.94 70 ARG A N 1
ATOM 542 C CA . ARG A 1 70 ? 0.943 31.25 1.319 1 96.94 70 ARG A CA 1
ATOM 543 C C . ARG A 1 70 ? -0.063 31.109 2.457 1 96.94 70 ARG A C 1
ATOM 545 O O . ARG A 1 70 ? -0.604 32.094 2.939 1 96.94 70 ARG A O 1
ATOM 552 N N . LEU A 1 71 ? -0.348 29.906 2.824 1 97.62 71 LEU A N 1
ATOM 553 C CA . LEU A 1 71 ? -1.228 29.688 3.969 1 97.62 71 LEU A CA 1
ATOM 554 C C . LEU A 1 71 ? -0.688 30.391 5.207 1 97.62 71 LEU A C 1
ATOM 556 O O . LEU A 1 71 ? -1.444 31.047 5.938 1 97.62 71 LEU A O 1
ATOM 560 N N . PHE A 1 72 ? 0.601 30.266 5.434 1 98.12 72 PHE A N 1
ATOM 561 C CA . PHE A 1 72 ? 1.214 30.906 6.598 1 98.12 72 PHE A CA 1
ATOM 562 C C . PHE A 1 72 ? 1.203 32.406 6.457 1 98.12 72 PHE A C 1
ATOM 564 O O . PHE A 1 72 ? 1.042 33.125 7.445 1 98.12 72 PHE A O 1
ATOM 571 N N . GLU A 1 73 ? 1.416 32.812 5.246 1 96.31 73 GLU A N 1
ATOM 572 C CA . GLU A 1 73 ? 1.366 34.25 5.012 1 96.31 73 GLU A CA 1
ATOM 573 C C . GLU A 1 73 ? -0.009 34.812 5.352 1 96.31 73 GLU A C 1
ATOM 575 O O . GLU A 1 73 ? -0.111 35.875 5.984 1 96.31 73 GLU A O 1
ATOM 580 N N . TYR A 1 74 ? -0.979 34.125 4.953 1 94.38 74 TYR A N 1
ATOM 581 C CA . TYR A 1 74 ? -2.352 34.562 5.176 1 94.38 74 TYR A CA 1
ATOM 582 C C . TYR A 1 74 ? -2.758 34.375 6.633 1 94.38 74 TYR A C 1
ATOM 584 O O . TYR A 1 74 ? -3.432 35.219 7.211 1 94.38 74 TYR A O 1
ATOM 592 N N . GLY A 1 75 ? -2.381 33.312 7.195 1 96.56 75 GLY A N 1
ATOM 593 C CA . GLY A 1 75 ? -2.854 32.938 8.516 1 96.56 75 GLY A CA 1
ATOM 594 C C . GLY A 1 75 ? -1.956 33.438 9.633 1 96.56 75 GLY A C 1
ATOM 595 O O . GLY A 1 75 ? -2.354 33.438 10.805 1 96.56 75 GLY A O 1
ATOM 596 N N . GLY A 1 76 ? -0.745 33.875 9.32 1 97.31 76 GLY A N 1
ATOM 597 C CA . GLY A 1 76 ? 0.255 34.25 10.312 1 97.31 76 GLY A CA 1
ATOM 598 C C . GLY A 1 76 ? 1.22 33.125 10.625 1 97.31 76 GLY A C 1
ATOM 599 O O . GLY A 1 76 ? 0.8 32 10.984 1 97.31 76 GLY A O 1
ATOM 600 N N . PHE A 1 77 ? 2.453 33.438 10.57 1 97.44 77 PHE A N 1
ATOM 601 C CA . PHE A 1 77 ? 3.479 32.438 10.828 1 97.44 77 PHE A CA 1
ATOM 602 C C . PHE A 1 77 ? 3.479 32 12.297 1 97.44 77 PHE A C 1
ATOM 604 O O . PHE A 1 77 ? 3.193 32.812 13.172 1 97.44 77 PHE A O 1
ATOM 611 N N . PRO A 1 78 ? 3.779 30.828 12.562 1 96.69 78 PRO A N 1
ATOM 612 C CA . PRO A 1 78 ? 3.957 30.406 13.953 1 96.69 78 PRO A CA 1
ATOM 613 C C . PRO A 1 78 ? 5.062 31.188 14.672 1 96.69 78 PRO A C 1
ATOM 615 O O . PRO A 1 78 ? 6.055 31.562 14.047 1 96.69 78 PRO A O 1
ATOM 618 N N . PRO A 1 79 ? 4.902 31.5 15.898 1 96.56 79 PRO A N 1
ATOM 619 C CA . PRO A 1 79 ? 3.809 31.125 16.797 1 96.56 79 PRO A CA 1
ATOM 620 C C . PRO A 1 79 ? 2.721 32.188 16.891 1 96.56 79 PRO A C 1
ATOM 622 O O . PRO A 1 79 ? 1.918 32.188 17.828 1 96.56 79 PRO A O 1
ATOM 625 N N . ARG A 1 80 ? 2.75 33.125 15.953 1 97.19 80 ARG A N 1
ATOM 626 C CA . ARG A 1 80 ? 1.699 34.125 15.961 1 97.19 80 ARG A CA 1
ATOM 627 C C . ARG A 1 80 ? 0.319 33.5 15.906 1 97.19 80 ARG A C 1
ATOM 629 O O . ARG A 1 80 ? -0.626 33.969 16.531 1 97.19 80 ARG A O 1
ATOM 636 N N . SER A 1 81 ? 0.233 32.5 15.141 1 98 81 SER A N 1
ATOM 637 C CA . SER A 1 81 ? -0.981 31.703 15.07 1 98 81 SER A CA 1
ATOM 638 C C . SER A 1 81 ? -0.708 30.25 15.477 1 98 81 SER A C 1
ATOM 640 O O . SER A 1 81 ? 0.392 29.75 15.266 1 98 81 SER A O 1
ATOM 642 N N . ASN A 1 82 ? -1.728 29.656 16.125 1 98.5 82 ASN A N 1
ATOM 643 C CA . ASN A 1 82 ? -1.707 28.203 16.375 1 98.5 82 ASN A CA 1
ATOM 644 C C . ASN A 1 82 ? -2.256 27.438 15.188 1 98.5 82 ASN A C 1
ATOM 646 O O . ASN A 1 82 ? -3.221 27.859 14.547 1 98.5 82 ASN A O 1
ATOM 650 N N . TYR A 1 83 ? -1.607 26.312 14.914 1 98.88 83 TYR A N 1
ATOM 651 C CA . TYR A 1 83 ? -2.021 25.562 13.734 1 98.88 83 TYR A CA 1
ATOM 652 C C . TYR A 1 83 ? -2.262 24.094 14.078 1 98.88 83 TYR A C 1
ATOM 654 O O . TYR A 1 83 ? -1.521 23.516 14.867 1 98.88 83 TYR A O 1
ATOM 662 N N . LEU A 1 84 ? -3.291 23.516 13.492 1 98.94 84 LEU A N 1
ATOM 663 C CA . LEU A 1 84 ? -3.516 22.078 13.398 1 98.94 84 LEU A CA 1
ATOM 664 C C . LEU A 1 84 ? -3.613 21.641 11.938 1 98.94 84 LEU A C 1
ATOM 666 O O . LEU A 1 84 ? -4.496 22.094 11.211 1 98.94 84 LEU A O 1
ATOM 670 N N . PHE A 1 85 ? -2.686 20.828 11.508 1 98.94 85 PHE A N 1
ATOM 671 C CA . PHE A 1 85 ? -2.732 20.234 10.18 1 98.94 85 PHE A CA 1
ATOM 672 C C . PHE A 1 85 ? -3.32 18.828 10.234 1 98.94 85 PHE A C 1
ATOM 674 O O . PHE A 1 85 ? -2.949 18.031 11.094 1 98.94 85 PHE A O 1
ATOM 681 N N . LEU A 1 86 ? -4.148 18.469 9.273 1 98.94 86 LEU A N 1
ATOM 682 C CA . LEU A 1 86 ? -4.969 17.266 9.398 1 98.94 86 LEU A CA 1
ATOM 683 C C . LEU A 1 86 ? -4.355 16.094 8.633 1 98.94 86 LEU A C 1
ATOM 685 O O . LEU A 1 86 ? -4.938 15.016 8.562 1 98.94 86 LEU A O 1
ATOM 689 N N . GLY A 1 87 ? -3.205 16.312 8.031 1 98.81 87 GLY A N 1
ATOM 690 C CA . GLY A 1 87 ? -2.549 15.195 7.363 1 98.81 87 GLY A CA 1
ATOM 691 C C . GLY A 1 87 ? -2.428 15.398 5.863 1 98.81 87 GLY A C 1
ATOM 692 O O . GLY A 1 87 ? -2.908 16.391 5.324 1 98.81 87 GLY A O 1
ATOM 693 N N . ASP A 1 88 ? -1.689 14.391 5.219 1 98.75 88 ASP A N 1
ATOM 694 C CA . ASP A 1 88 ? -1.405 14.383 3.785 1 98.75 88 ASP A CA 1
ATOM 695 C C . ASP A 1 88 ? -0.512 15.562 3.396 1 98.75 88 ASP A C 1
ATOM 697 O O . ASP A 1 88 ? -0.897 16.391 2.574 1 98.75 88 ASP A O 1
ATOM 701 N N . TYR A 1 89 ? 0.663 15.508 3.883 1 98.81 89 TYR A N 1
ATOM 702 C CA . TYR A 1 89 ? 1.67 16.547 3.688 1 98.81 89 TYR A CA 1
ATOM 703 C C . TYR A 1 89 ? 2.508 16.266 2.447 1 98.81 89 TYR A C 1
ATOM 705 O O . TYR A 1 89 ? 2.951 17.188 1.769 1 98.81 89 TYR A O 1
ATOM 713 N N . VAL A 1 90 ? 2.631 14.945 2.223 1 98.62 90 VAL A N 1
ATOM 714 C CA . VAL A 1 90 ? 3.564 14.523 1.185 1 98.62 90 VAL A CA 1
ATOM 715 C C . VAL A 1 90 ? 2.793 13.906 0.019 1 98.62 90 VAL A C 1
ATOM 717 O O . VAL A 1 90 ? 1.567 13.789 0.072 1 98.62 90 VAL A O 1
ATOM 720 N N . ASP A 1 91 ? 3.562 13.562 -1.012 1 97.06 91 ASP A N 1
ATOM 721 C CA . ASP A 1 91 ? 3.061 12.891 -2.207 1 97.06 91 ASP A CA 1
ATOM 722 C C . ASP A 1 91 ? 2.363 13.883 -3.139 1 97.06 91 ASP A C 1
ATOM 724 O O . ASP A 1 91 ? 1.853 14.906 -2.693 1 97.06 91 ASP A O 1
ATOM 728 N N . ARG A 1 92 ? 2.312 13.539 -4.461 1 94.19 92 ARG A N 1
ATOM 729 C CA . ARG A 1 92 ? 1.58 14.188 -5.547 1 94.19 92 ARG A CA 1
ATOM 730 C C . ARG A 1 92 ? 2.264 15.477 -5.973 1 94.19 92 ARG A C 1
ATOM 732 O O . ARG A 1 92 ? 2.611 15.648 -7.145 1 94.19 92 ARG A O 1
ATOM 739 N N . GLY A 1 93 ? 2.508 16.359 -5.008 1 94.81 93 GLY A N 1
ATOM 740 C CA . GLY A 1 93 ? 3.195 17.594 -5.316 1 94.81 93 GLY A CA 1
ATOM 741 C C . GLY A 1 93 ? 4.691 17.422 -5.504 1 94.81 93 GLY A C 1
ATOM 742 O O . GLY A 1 93 ? 5.246 16.375 -5.164 1 94.81 93 GLY A O 1
ATOM 743 N N . LYS A 1 94 ? 5.398 18.406 -5.934 1 94.56 94 LYS A N 1
ATOM 744 C CA . LYS A 1 94 ? 6.789 18.297 -6.363 1 94.56 94 LYS A CA 1
ATOM 745 C C . LYS A 1 94 ? 7.746 18.594 -5.215 1 94.56 94 LYS A C 1
ATOM 747 O O . LYS A 1 94 ? 8.938 18.297 -5.301 1 94.56 94 LYS A O 1
ATOM 752 N N . GLN A 1 95 ? 7.195 19.188 -4.164 1 97.62 95 GLN A N 1
ATOM 753 C CA . GLN A 1 95 ? 8.086 19.609 -3.084 1 97.62 95 GLN A CA 1
ATOM 754 C C . GLN A 1 95 ? 7.605 19.062 -1.739 1 97.62 95 GLN A C 1
ATOM 756 O O . GLN A 1 95 ? 7.438 19.828 -0.785 1 97.62 95 GLN A O 1
ATOM 761 N N . SER A 1 96 ? 7.465 17.781 -1.707 1 98.5 96 SER A N 1
ATOM 762 C CA . SER A 1 96 ? 7.059 17.094 -0.479 1 98.5 96 SER A CA 1
ATOM 763 C C . SER A 1 96 ? 8.117 17.25 0.61 1 98.5 96 SER A C 1
ATOM 765 O O . SER A 1 96 ? 7.781 17.406 1.786 1 98.5 96 SER A O 1
ATOM 767 N N . LEU A 1 97 ? 9.383 17.25 0.24 1 98.75 97 LEU A N 1
ATOM 768 C CA . LEU A 1 97 ? 10.477 17.328 1.205 1 98.75 97 LEU A CA 1
ATOM 769 C C . LEU A 1 97 ? 10.484 18.688 1.907 1 98.75 97 LEU A C 1
ATOM 771 O O . LEU A 1 97 ? 10.539 18.75 3.137 1 98.75 97 LEU A O 1
ATOM 775 N N . GLU A 1 98 ? 10.406 19.781 1.126 1 98.81 98 GLU A N 1
ATOM 776 C CA . GLU A 1 98 ? 10.32 21.094 1.733 1 98.81 98 GLU A CA 1
ATOM 777 C C . GLU A 1 98 ? 9.117 21.203 2.664 1 98.81 98 GLU A C 1
ATOM 779 O O . GLU A 1 98 ? 9.219 21.734 3.77 1 98.81 98 GLU A O 1
ATOM 784 N N . THR A 1 99 ? 8.008 20.672 2.215 1 98.81 99 THR A N 1
ATOM 785 C CA . THR A 1 99 ? 6.75 20.75 2.949 1 98.81 99 THR A CA 1
ATOM 786 C C . THR A 1 99 ? 6.879 20.078 4.312 1 98.81 99 THR A C 1
ATOM 788 O O . THR A 1 99 ? 6.668 20.703 5.348 1 98.81 99 THR A O 1
ATOM 791 N N . ILE A 1 100 ? 7.316 18.812 4.273 1 98.94 100 ILE A N 1
ATOM 792 C CA . ILE A 1 100 ? 7.324 18.047 5.52 1 98.94 100 ILE A CA 1
ATOM 793 C C . ILE A 1 100 ? 8.438 18.562 6.43 1 98.94 100 ILE A C 1
ATOM 795 O O . ILE A 1 100 ? 8.289 18.594 7.652 1 98.94 100 ILE A O 1
ATOM 799 N N . CYS A 1 101 ? 9.555 19.016 5.867 1 98.88 101 CYS A N 1
ATOM 800 C CA . CYS A 1 101 ? 10.656 19.516 6.684 1 98.88 101 CYS A CA 1
ATOM 801 C C . CYS A 1 101 ? 10.266 20.797 7.402 1 98.88 101 CYS A C 1
ATOM 803 O O . CYS A 1 101 ? 10.578 20.984 8.578 1 98.88 101 CYS A O 1
ATOM 805 N N . LEU A 1 102 ? 9.602 21.672 6.715 1 98.88 102 LEU A N 1
ATOM 806 C CA . LEU A 1 102 ? 9.172 22.906 7.363 1 98.88 102 LEU A CA 1
ATOM 807 C C . LEU A 1 102 ? 8.172 22.609 8.477 1 98.88 102 LEU A C 1
ATOM 809 O O . LEU A 1 102 ? 8.266 23.188 9.562 1 98.88 102 LEU A O 1
ATOM 813 N N . LEU A 1 103 ? 7.215 21.75 8.195 1 98.94 103 LEU A N 1
ATOM 814 C CA . LEU A 1 103 ? 6.195 21.422 9.188 1 98.94 103 LEU A CA 1
ATOM 815 C C . LEU A 1 103 ? 6.824 20.797 10.422 1 98.94 103 LEU A C 1
ATOM 817 O O . LEU A 1 103 ? 6.477 21.156 11.555 1 98.94 103 LEU A O 1
ATOM 821 N N . LEU A 1 104 ? 7.754 19.891 10.227 1 98.94 104 LEU A N 1
ATOM 822 C CA . LEU A 1 104 ? 8.438 19.266 11.352 1 98.94 104 LEU A CA 1
ATOM 823 C C . LEU A 1 104 ? 9.273 20.281 12.109 1 98.94 104 LEU A C 1
ATOM 825 O O . LEU A 1 104 ? 9.328 20.25 13.344 1 98.94 104 LEU A O 1
ATOM 829 N N . ALA A 1 105 ? 9.945 21.156 11.359 1 98.88 105 ALA A N 1
ATOM 830 C CA . ALA A 1 105 ? 10.75 22.188 12.016 1 98.88 105 ALA A CA 1
ATOM 831 C C . ALA A 1 105 ? 9.883 23.078 12.898 1 98.88 105 ALA A C 1
ATOM 833 O O . ALA A 1 105 ? 10.266 23.391 14.031 1 98.88 105 ALA A O 1
ATOM 834 N N . TYR A 1 106 ? 8.734 23.469 12.398 1 98.88 106 TYR A N 1
ATOM 835 C CA . TYR A 1 106 ? 7.82 24.266 13.195 1 98.88 106 TYR A CA 1
ATOM 836 C C . TYR A 1 106 ? 7.312 23.469 14.398 1 98.88 106 TYR A C 1
ATOM 838 O O . TYR A 1 106 ? 7.133 24.031 15.484 1 98.88 106 TYR A O 1
ATOM 846 N N . LYS A 1 107 ? 7.055 22.188 14.211 1 98.81 107 LYS A N 1
ATOM 847 C CA . LYS A 1 107 ? 6.629 21.359 15.328 1 98.81 107 LYS A CA 1
ATOM 848 C C . LYS A 1 107 ? 7.691 21.328 16.422 1 98.81 107 LYS A C 1
ATOM 850 O O . LYS A 1 107 ? 7.367 21.422 17.609 1 98.81 107 LYS A O 1
ATOM 855 N N . ILE A 1 108 ? 8.898 21.203 16.031 1 98.75 108 ILE A N 1
ATOM 856 C CA . ILE A 1 108 ? 10.008 21.156 16.969 1 98.75 108 ILE A CA 1
ATOM 857 C C . ILE A 1 108 ? 10.141 22.5 17.688 1 98.75 108 ILE A C 1
ATOM 859 O O . ILE A 1 108 ? 10.266 22.547 18.922 1 98.75 108 ILE A O 1
ATOM 863 N N . LYS A 1 109 ? 10.07 23.562 16.938 1 98.56 109 LYS A N 1
ATOM 864 C CA . LYS A 1 109 ? 10.305 24.891 17.484 1 98.56 109 LYS A CA 1
ATOM 865 C C . LYS A 1 109 ? 9.148 25.312 18.391 1 98.56 109 LYS A C 1
ATOM 867 O O . LYS A 1 109 ? 9.359 25.984 19.406 1 98.56 109 LYS A O 1
ATOM 872 N N . TYR A 1 110 ? 7.918 24.953 18.016 1 98.06 110 TYR A N 1
ATOM 873 C CA . TYR A 1 110 ? 6.723 25.375 18.734 1 98.06 110 TYR A CA 1
ATOM 874 C C . TYR A 1 110 ? 5.824 24.188 19.062 1 98.06 110 TYR A C 1
ATOM 876 O O . TYR A 1 110 ? 4.676 24.141 18.609 1 98.06 110 TYR A O 1
ATOM 884 N N . PRO A 1 111 ? 6.266 23.25 19.906 1 96.81 111 PRO A N 1
ATOM 885 C CA . PRO A 1 111 ? 5.555 22 20.141 1 96.81 111 PRO A CA 1
ATOM 886 C C . PRO A 1 111 ? 4.188 22.203 20.797 1 96.81 111 PRO A C 1
AT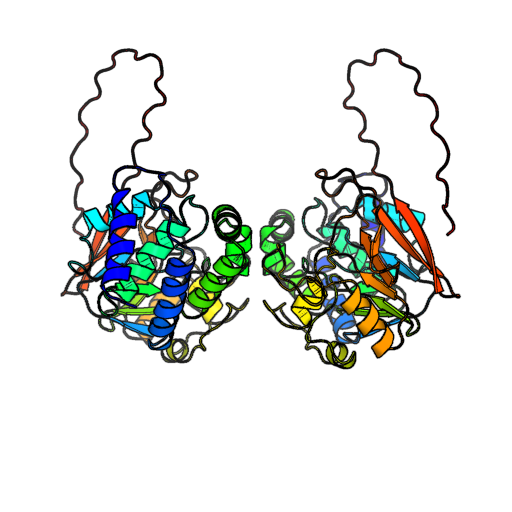OM 888 O O . PRO A 1 111 ? 3.326 21.328 20.719 1 96.81 111 PRO A O 1
ATOM 891 N N . LYS A 1 112 ? 3.922 23.391 21.359 1 96.62 112 LYS A N 1
ATOM 892 C CA . LYS A 1 112 ? 2.652 23.625 22.031 1 96.62 112 LYS A CA 1
ATOM 893 C C . LYS A 1 112 ? 1.732 24.516 21.188 1 96.62 112 LYS A C 1
ATOM 895 O O . LYS A 1 112 ? 0.586 24.766 21.578 1 96.62 112 LYS A O 1
ATOM 900 N N . ASN A 1 113 ? 2.205 25 20 1 97.44 113 ASN A N 1
ATOM 901 C CA . ASN A 1 113 ? 1.436 25.891 19.125 1 97.44 113 ASN A CA 1
ATOM 902 C C . ASN A 1 113 ? 1.168 25.266 17.766 1 97.44 113 ASN A C 1
ATOM 904 O O . ASN A 1 113 ? 0.296 25.719 17.031 1 97.44 113 ASN A O 1
ATOM 908 N N . PHE A 1 114 ? 1.904 24.281 17.469 1 98.75 114 PHE A N 1
ATOM 909 C CA . PHE A 1 114 ? 1.904 23.703 16.125 1 98.75 114 PHE A CA 1
ATOM 910 C C . PHE A 1 114 ? 1.674 22.203 16.188 1 98.75 114 PHE A C 1
ATOM 912 O O . PHE A 1 114 ? 2.471 21.469 16.766 1 98.75 114 PHE A O 1
ATOM 919 N N . PHE A 1 115 ? 0.575 21.734 15.523 1 98.94 115 PHE A N 1
ATOM 920 C CA . PHE A 1 115 ? 0.175 20.328 15.68 1 98.94 115 PHE A CA 1
ATOM 921 C C . PHE A 1 115 ? -0.046 19.672 14.328 1 98.94 115 PHE A C 1
ATOM 923 O O . PHE A 1 115 ? -0.58 20.297 13.406 1 98.94 115 PHE A O 1
ATOM 930 N N . LEU A 1 116 ? 0.4 18.438 14.203 1 98.94 116 LEU A N 1
ATOM 931 C CA . LEU A 1 116 ? 0.299 17.656 12.977 1 98.94 116 LEU A CA 1
ATOM 932 C C . LEU A 1 116 ? -0.421 16.328 13.242 1 98.94 116 LEU A C 1
ATOM 934 O O . LEU A 1 116 ? -0.045 15.586 14.148 1 98.94 116 LEU A O 1
ATOM 938 N N . LEU A 1 117 ? -1.44 16.062 12.461 1 98.94 117 LEU A N 1
ATOM 939 C CA . LEU A 1 117 ? -2.078 14.742 12.484 1 98.94 117 LEU A CA 1
ATOM 940 C C . LEU A 1 117 ? -1.606 13.891 11.312 1 98.94 117 LEU A C 1
ATOM 942 O O . LEU A 1 117 ? -1.084 14.414 10.32 1 98.94 117 LEU A O 1
ATOM 946 N N . ARG A 1 118 ? -1.77 12.609 11.445 1 98.88 118 ARG A N 1
ATOM 947 C CA . ARG A 1 118 ? -1.392 11.672 10.398 1 98.88 118 ARG A CA 1
ATOM 948 C C . ARG A 1 118 ? -2.455 11.609 9.305 1 98.88 118 ARG A C 1
ATOM 950 O O . ARG A 1 118 ? -3.652 11.594 9.594 1 98.88 118 ARG A O 1
ATOM 957 N N . GLY A 1 119 ? -2.09 11.656 8.125 1 98.75 119 GLY A N 1
ATOM 958 C CA . GLY A 1 119 ? -2.945 11.344 6.988 1 98.75 119 GLY A CA 1
ATOM 959 C C . GLY A 1 119 ? -2.66 9.984 6.387 1 98.75 119 GLY A C 1
ATOM 960 O O . GLY A 1 119 ? -1.757 9.273 6.84 1 98.75 119 GLY A O 1
ATOM 961 N N . ASN A 1 120 ? -3.447 9.602 5.406 1 97.69 120 ASN A N 1
ATOM 962 C CA . ASN A 1 120 ? -3.262 8.266 4.836 1 97.69 120 ASN A CA 1
ATOM 963 C C . ASN A 1 120 ? -2.02 8.203 3.953 1 97.69 120 ASN A C 1
ATOM 965 O O . ASN A 1 120 ? -1.504 7.121 3.678 1 97.69 120 ASN A O 1
ATOM 969 N N . HIS A 1 121 ? -1.494 9.344 3.508 1 97.62 121 HIS A N 1
ATOM 970 C CA . HIS A 1 121 ? -0.289 9.352 2.686 1 97.62 121 HIS A CA 1
ATOM 971 C C . HIS A 1 121 ? 0.967 9.312 3.551 1 97.62 121 HIS A C 1
ATOM 973 O O . HIS A 1 121 ? 2.066 9.07 3.045 1 97.62 121 HIS A O 1
ATOM 979 N N . GLU A 1 122 ? 0.862 9.586 4.805 1 98.25 122 GLU A N 1
ATOM 980 C CA . GLU A 1 122 ? 1.958 9.359 5.742 1 98.25 122 GLU A CA 1
ATOM 981 C C . GLU A 1 122 ? 2.037 7.891 6.148 1 98.25 122 GLU A C 1
ATOM 983 O O . GLU A 1 122 ? 2.074 7.57 7.34 1 98.25 122 GLU A O 1
ATOM 988 N N . CYS A 1 123 ? 2.021 7.066 5.18 1 95.44 123 CYS A N 1
ATOM 989 C CA . CYS A 1 123 ? 2.096 5.609 5.227 1 95.44 123 CYS A CA 1
ATOM 990 C C . CYS A 1 123 ? 3.061 5.078 4.172 1 95.44 123 CYS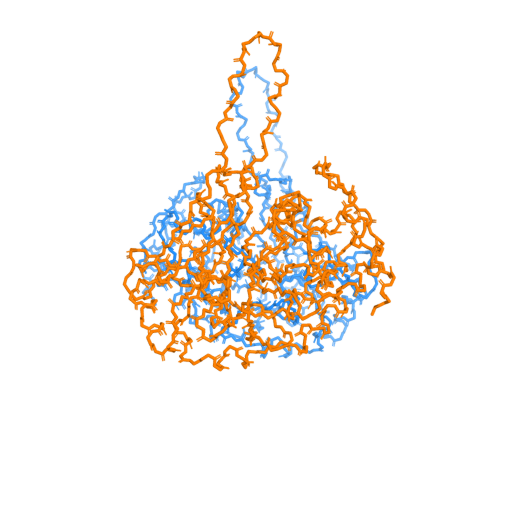 A C 1
ATOM 992 O O . CYS A 1 123 ? 3.002 5.484 3.01 1 95.44 123 CYS A O 1
ATOM 994 N N . ALA A 1 124 ? 3.912 4.168 4.555 1 94.31 124 ALA A N 1
ATOM 995 C CA . ALA A 1 124 ? 4.996 3.703 3.693 1 94.31 124 ALA A CA 1
ATOM 996 C C . ALA A 1 124 ? 4.453 3.109 2.396 1 94.31 124 ALA A C 1
ATOM 998 O O . ALA A 1 124 ? 4.934 3.436 1.31 1 94.31 124 ALA A O 1
ATOM 999 N N . SER A 1 125 ? 3.475 2.277 2.525 1 90.62 125 SER A N 1
ATOM 1000 C CA . SER A 1 125 ? 2.953 1.592 1.348 1 90.62 125 SER A CA 1
ATOM 1001 C C . SER A 1 125 ? 2.338 2.58 0.362 1 90.62 125 SER A C 1
ATOM 1003 O O . SER A 1 125 ? 2.355 2.35 -0.849 1 90.62 125 SER A O 1
ATOM 1005 N N . ILE A 1 126 ? 1.862 3.645 0.894 1 92.56 126 ILE A N 1
ATOM 1006 C CA . ILE A 1 126 ? 1.208 4.645 0.059 1 92.56 126 ILE A CA 1
ATOM 1007 C C . ILE A 1 126 ? 2.254 5.586 -0.537 1 92.56 126 ILE A C 1
ATOM 1009 O O . ILE A 1 126 ? 2.287 5.797 -1.751 1 92.56 126 ILE A O 1
ATOM 1013 N N . ASN A 1 127 ? 3.1 6.102 0.281 1 93 127 ASN A N 1
ATOM 1014 C CA . ASN A 1 127 ? 3.994 7.137 -0.224 1 93 127 ASN A CA 1
ATOM 1015 C C . ASN A 1 127 ? 5.156 6.539 -1.013 1 93 127 ASN A C 1
ATOM 1017 O O . ASN A 1 127 ? 5.93 7.266 -1.639 1 93 127 ASN A O 1
ATOM 1021 N N . ARG A 1 128 ? 5.234 5.199 -1.067 1 91.19 128 ARG A N 1
ATOM 1022 C CA . ARG A 1 128 ? 6.172 4.504 -1.942 1 91.19 128 ARG A CA 1
ATOM 1023 C C . ARG A 1 128 ? 5.781 4.672 -3.406 1 91.19 128 ARG A C 1
ATOM 1025 O O . ARG A 1 128 ? 6.648 4.707 -4.285 1 91.19 128 ARG A O 1
ATOM 1032 N N . ILE A 1 129 ? 4.504 4.906 -3.613 1 87.25 129 ILE A N 1
ATOM 1033 C CA . ILE A 1 129 ? 4.035 4.832 -4.992 1 87.25 129 ILE A CA 1
ATOM 1034 C C . ILE A 1 129 ? 3.469 6.184 -5.418 1 87.25 129 ILE A C 1
ATOM 1036 O O . ILE A 1 129 ? 3.129 6.379 -6.59 1 87.25 129 ILE A O 1
ATOM 1040 N N . TYR A 1 130 ? 3.402 7.152 -4.57 1 90.69 130 TYR A N 1
ATOM 1041 C CA . TYR A 1 130 ? 2.703 8.375 -4.945 1 90.69 130 TYR A CA 1
ATOM 1042 C C . TYR A 1 130 ? 3.666 9.555 -5.008 1 90.69 130 TYR A C 1
ATOM 1044 O O . TYR A 1 130 ? 3.24 10.711 -5.082 1 90.69 130 TYR A O 1
ATOM 1052 N N . GLY A 1 131 ? 4.934 9.25 -4.918 1 93.69 131 GLY A N 1
ATOM 1053 C CA . GLY A 1 131 ? 5.867 10.281 -5.332 1 93.69 131 GLY A CA 1
ATOM 1054 C C . GLY A 1 131 ? 6.887 10.625 -4.262 1 93.69 131 GLY A C 1
ATOM 1055 O O . GLY A 1 131 ? 7.996 11.07 -4.574 1 93.69 131 GLY A O 1
ATOM 1056 N N . PHE A 1 132 ? 6.539 10.461 -3.043 1 98.25 132 PHE A N 1
ATOM 1057 C CA . PHE A 1 132 ? 7.434 10.891 -1.977 1 98.25 132 PHE A CA 1
ATOM 1058 C C . PHE A 1 132 ? 8.68 10.016 -1.929 1 98.25 132 PHE A C 1
ATOM 1060 O O . PHE A 1 132 ? 9.797 10.516 -1.759 1 98.25 132 PHE A O 1
ATOM 1067 N N . TYR A 1 133 ? 8.469 8.711 -2.039 1 97.44 133 TYR A N 1
ATOM 1068 C CA . TYR A 1 133 ? 9.594 7.781 -2.078 1 97.44 133 TYR A CA 1
ATOM 1069 C C . TYR A 1 133 ? 10.578 8.156 -3.182 1 97.44 133 TYR A C 1
ATOM 1071 O O . TYR A 1 133 ? 11.781 8.242 -2.941 1 97.44 133 TYR A O 1
ATOM 1079 N N . ASP A 1 134 ? 10.102 8.398 -4.344 1 96.62 134 ASP A N 1
ATOM 1080 C CA . ASP A 1 134 ? 10.938 8.727 -5.488 1 96.62 134 ASP A CA 1
ATOM 1081 C C . ASP A 1 134 ? 11.68 10.039 -5.266 1 96.62 134 ASP A C 1
ATOM 1083 O O . ASP A 1 134 ? 12.852 10.172 -5.633 1 96.62 134 ASP A O 1
ATOM 1087 N N . GLU A 1 135 ? 10.953 10.953 -4.68 1 97.62 135 GLU A N 1
ATOM 1088 C CA . GLU A 1 135 ? 11.586 12.242 -4.395 1 97.62 135 GLU A CA 1
ATOM 1089 C C . GLU A 1 135 ? 12.758 12.078 -3.432 1 97.62 135 GLU A C 1
ATOM 1091 O O . GLU A 1 135 ? 13.844 12.609 -3.672 1 97.62 135 GLU A O 1
ATOM 1096 N N . CYS A 1 136 ? 12.547 11.328 -2.34 1 97.88 136 CYS A N 1
ATOM 1097 C CA . CYS A 1 136 ? 13.602 11.086 -1.363 1 97.88 136 CYS A CA 1
ATOM 1098 C C . CYS A 1 136 ? 14.781 10.367 -2.004 1 97.88 136 CYS A C 1
ATOM 1100 O O . CYS A 1 136 ? 15.938 10.75 -1.785 1 97.88 136 CYS A O 1
ATOM 1102 N N . LYS A 1 137 ? 14.469 9.367 -2.75 1 95.81 137 LYS A N 1
ATOM 1103 C CA . LYS A 1 137 ? 15.508 8.578 -3.4 1 95.81 137 LYS A CA 1
ATOM 1104 C C . LYS A 1 137 ? 16.328 9.43 -4.355 1 95.81 137 LYS A C 1
ATOM 1106 O O . LYS A 1 137 ? 17.562 9.344 -4.375 1 95.81 137 LYS A O 1
ATOM 1111 N N . ARG A 1 138 ? 15.664 10.234 -5.172 1 96.56 138 ARG A N 1
ATOM 1112 C CA . ARG A 1 138 ? 16.312 11.07 -6.176 1 96.56 138 ARG A CA 1
ATOM 1113 C C . ARG A 1 138 ? 17.172 12.148 -5.52 1 96.56 138 ARG A C 1
ATOM 1115 O O . ARG A 1 138 ? 18.281 12.414 -5.973 1 96.56 138 ARG A O 1
ATOM 1122 N N . ARG A 1 139 ? 16.641 12.75 -4.496 1 97.5 139 ARG A N 1
ATOM 1123 C CA . ARG A 1 139 ? 17.312 13.914 -3.924 1 97.5 139 ARG A CA 1
ATOM 1124 C C . ARG A 1 139 ? 18.266 13.5 -2.799 1 97.5 139 ARG A C 1
ATOM 1126 O O . ARG A 1 139 ? 19.219 14.219 -2.486 1 97.5 139 ARG A O 1
ATOM 1133 N N . TYR A 1 140 ? 17.953 12.383 -2.186 1 97.12 140 TYR A N 1
ATOM 1134 C CA . TYR A 1 140 ? 18.766 11.875 -1.083 1 97.12 140 TYR A CA 1
ATOM 1135 C C . TYR A 1 140 ? 18.969 10.367 -1.209 1 97.12 140 TYR A C 1
ATOM 1137 O O . TYR A 1 140 ? 19.672 9.906 -2.119 1 97.12 140 TYR A O 1
ATOM 1145 N N . ASN A 1 141 ? 18.203 9.586 -0.381 1 95.81 141 ASN A N 1
ATOM 1146 C CA . ASN A 1 141 ? 18.328 8.133 -0.436 1 95.81 141 ASN A CA 1
ATOM 1147 C C . ASN A 1 141 ? 17.172 7.434 0.254 1 95.81 141 ASN A C 1
ATOM 1149 O O . ASN A 1 141 ? 16.312 8.086 0.86 1 95.81 141 ASN A O 1
ATOM 1153 N N . VAL A 1 142 ? 17.172 6.203 0.185 1 94.81 142 VAL A N 1
ATOM 1154 C CA . VAL A 1 142 ? 16.094 5.383 0.708 1 94.81 142 VAL A CA 1
ATOM 1155 C C . VAL A 1 142 ? 16.125 5.402 2.234 1 94.81 142 VAL A C 1
ATOM 1157 O O . VAL A 1 142 ? 15.07 5.383 2.881 1 94.81 142 VAL A O 1
ATOM 1160 N N . LYS A 1 143 ? 17.25 5.426 2.771 1 94.25 143 LYS A N 1
ATOM 1161 C CA . LYS A 1 143 ? 17.391 5.441 4.223 1 94.25 143 LYS A CA 1
ATOM 1162 C C . LYS A 1 143 ? 16.672 6.645 4.832 1 94.25 143 LYS A C 1
ATOM 1164 O O . LYS A 1 143 ? 16.016 6.52 5.859 1 94.25 143 LYS A O 1
ATOM 1169 N N . LEU A 1 144 ? 16.844 7.742 4.191 1 97.06 144 LEU A N 1
ATOM 1170 C CA . LEU A 1 144 ? 16.172 8.945 4.668 1 97.06 144 LEU A CA 1
ATOM 1171 C C . LEU A 1 144 ? 14.664 8.797 4.562 1 97.06 144 LEU A C 1
ATOM 1173 O O . LEU A 1 144 ? 13.93 9.234 5.453 1 97.06 144 LEU A O 1
ATOM 1177 N N . TRP A 1 145 ? 14.219 8.242 3.475 1 97.88 145 TRP A N 1
ATOM 1178 C CA . TRP A 1 145 ? 12.797 7.973 3.32 1 97.88 145 TRP A CA 1
ATOM 1179 C C . TRP A 1 145 ? 12.281 7.102 4.461 1 97.88 145 TRP A C 1
ATOM 1181 O O . TRP A 1 145 ? 11.211 7.371 5.02 1 97.88 145 TRP A O 1
ATOM 1191 N N . LYS A 1 146 ? 13.008 6.152 4.828 1 96.12 146 LYS A N 1
ATOM 1192 C CA . LYS A 1 146 ? 12.625 5.27 5.926 1 96.12 146 LYS A CA 1
ATOM 1193 C C . LYS A 1 146 ? 12.539 6.035 7.242 1 96.12 146 LYS A C 1
ATOM 1195 O O . LYS A 1 146 ? 11.672 5.758 8.078 1 96.12 146 LYS A O 1
ATOM 1200 N N . MET A 1 147 ? 13.406 6.957 7.402 1 97.62 147 MET A N 1
ATOM 1201 C CA . MET A 1 147 ? 13.383 7.773 8.609 1 97.62 147 MET A CA 1
ATOM 1202 C C . MET A 1 147 ? 12.109 8.617 8.672 1 97.62 147 MET A C 1
ATOM 1204 O O . MET A 1 147 ? 11.516 8.773 9.734 1 97.62 147 MET A O 1
ATOM 1208 N N . PHE A 1 148 ? 11.742 9.148 7.523 1 98.62 148 PHE A N 1
ATOM 1209 C CA . PHE A 1 148 ? 10.477 9.875 7.477 1 98.62 148 PHE A CA 1
ATOM 1210 C C . PHE A 1 148 ? 9.312 8.961 7.832 1 98.62 148 PHE A C 1
ATOM 1212 O O . PHE A 1 148 ? 8.43 9.344 8.602 1 98.62 148 PHE A O 1
ATOM 1219 N N . THR A 1 149 ? 9.32 7.809 7.266 1 97.56 149 THR A N 1
ATOM 1220 C CA . THR A 1 149 ? 8.227 6.871 7.492 1 97.56 149 THR A CA 1
ATOM 1221 C C . THR A 1 149 ? 8.148 6.477 8.969 1 97.56 149 THR A C 1
ATOM 1223 O O . THR A 1 149 ? 7.055 6.348 9.523 1 97.56 149 THR A O 1
ATOM 1226 N N . ASP A 1 150 ? 9.32 6.285 9.562 1 97.5 150 ASP A N 1
ATOM 1227 C CA . ASP A 1 150 ? 9.367 5.996 10.992 1 97.5 150 ASP A CA 1
ATOM 1228 C C . ASP A 1 150 ? 8.758 7.141 11.805 1 97.5 150 ASP A C 1
ATOM 1230 O O . ASP A 1 150 ? 8.047 6.906 12.781 1 97.5 150 ASP A O 1
ATOM 1234 N N . CYS A 1 151 ? 9.055 8.281 11.383 1 98.69 151 CYS A N 1
ATOM 1235 C CA . CYS A 1 151 ? 8.508 9.469 12.031 1 98.69 151 CYS A CA 1
ATOM 1236 C C . CYS A 1 151 ? 6.996 9.539 11.836 1 98.69 151 CYS A C 1
ATOM 1238 O O . CYS A 1 151 ? 6.258 9.812 12.789 1 98.69 151 CYS A O 1
ATOM 1240 N N . PHE A 1 152 ? 6.516 9.242 10.625 1 98.75 152 PHE A N 1
ATOM 1241 C CA . PHE A 1 152 ? 5.094 9.273 10.297 1 98.75 152 PHE A CA 1
ATOM 1242 C C . PHE A 1 152 ? 4.312 8.281 11.156 1 98.75 152 PHE A C 1
ATOM 1244 O O . PHE A 1 152 ? 3.186 8.562 11.562 1 98.75 152 PHE A O 1
ATOM 1251 N N . ASN A 1 153 ? 4.918 7.207 11.453 1 98.31 153 ASN A N 1
ATOM 1252 C CA . ASN A 1 153 ? 4.277 6.156 12.234 1 98.31 153 ASN A CA 1
ATOM 1253 C C . ASN A 1 153 ? 3.982 6.617 13.664 1 98.31 153 ASN A C 1
ATOM 1255 O O . ASN A 1 153 ? 3.242 5.957 14.391 1 98.31 153 ASN A O 1
ATOM 1259 N N . CYS A 1 154 ? 4.527 7.746 14.023 1 98.69 154 CYS A N 1
ATOM 1260 C CA . CYS A 1 154 ? 4.406 8.219 15.398 1 98.69 154 CYS A CA 1
ATOM 1261 C C . CYS A 1 154 ? 3.426 9.383 15.484 1 98.69 154 CYS A C 1
ATOM 1263 O O . CYS A 1 154 ? 3.117 9.852 16.578 1 98.69 154 CYS A O 1
ATOM 1265 N N . LEU A 1 155 ? 2.885 9.828 14.414 1 98.81 155 LEU A N 1
ATOM 1266 C CA . LEU A 1 155 ? 1.99 10.984 14.383 1 98.81 155 LEU A CA 1
ATOM 1267 C C . LEU A 1 155 ? 0.689 10.68 15.117 1 98.81 155 LEU A C 1
ATOM 1269 O O . LEU A 1 155 ? 0.151 9.578 15.008 1 98.81 155 LEU A O 1
ATOM 1273 N N . PRO A 1 156 ? 0.173 11.672 15.883 1 98.81 156 PRO A N 1
ATOM 1274 C CA . PRO A 1 156 ? -1.19 11.516 16.391 1 98.81 156 PRO A CA 1
ATOM 1275 C C . PRO A 1 156 ? -2.236 11.461 15.289 1 98.81 156 PRO A C 1
ATOM 1277 O O . PRO A 1 156 ? -1.972 11.898 14.164 1 98.81 156 PRO A O 1
ATOM 1280 N N . VAL A 1 157 ? -3.475 10.945 15.672 1 98.81 157 VAL A N 1
ATOM 1281 C CA . VAL A 1 157 ? -4.391 10.648 14.578 1 98.81 157 VAL A CA 1
ATOM 1282 C C . VAL A 1 157 ? -5.672 11.461 14.734 1 98.81 157 VAL A C 1
ATOM 1284 O O . VAL A 1 157 ? -6.523 11.469 13.844 1 98.81 157 VAL A O 1
ATOM 1287 N N . ALA A 1 158 ? -5.848 12.164 15.844 1 98.88 158 ALA A N 1
ATOM 1288 C CA . ALA A 1 158 ? -7.039 12.984 16.047 1 98.88 158 ALA A CA 1
ATOM 1289 C C . ALA A 1 158 ? -6.773 14.102 17.062 1 98.88 158 ALA A C 1
ATOM 1291 O O . ALA A 1 158 ? -5.77 14.07 17.766 1 98.88 158 ALA A O 1
ATOM 1292 N N . ALA A 1 159 ? -7.668 15.094 17.094 1 98.88 159 ALA A N 1
ATOM 1293 C CA . ALA A 1 159 ? -7.586 16.203 18.031 1 98.88 159 ALA A CA 1
ATOM 1294 C C . ALA A 1 159 ? -8.977 16.672 18.453 1 98.88 159 ALA A C 1
ATOM 1296 O O . ALA A 1 159 ? -9.914 16.641 17.656 1 98.88 159 ALA A O 1
ATOM 1297 N N . LEU A 1 160 ? -9.062 16.984 19.672 1 98.69 160 LEU A N 1
ATOM 1298 C CA . LEU A 1 160 ? -10.258 17.625 20.219 1 98.69 160 LEU A CA 1
ATOM 1299 C C . LEU A 1 160 ? -9.992 19.094 20.547 1 98.69 160 LEU A C 1
ATOM 1301 O O . LEU A 1 160 ? -9.094 19.406 21.328 1 98.69 160 LEU A O 1
ATOM 1305 N N . ILE A 1 161 ? -10.758 19.969 19.906 1 98.62 161 ILE A N 1
ATOM 1306 C CA . ILE A 1 161 ? -10.641 21.391 20.188 1 98.62 161 ILE A CA 1
ATOM 1307 C C . ILE A 1 161 ? -11.734 21.812 21.156 1 98.62 161 ILE A C 1
ATOM 1309 O O . ILE A 1 161 ? -12.922 21.75 20.844 1 98.62 161 ILE A O 1
ATOM 1313 N N . ASP A 1 162 ? -11.391 22.203 22.344 1 98.31 162 ASP A N 1
ATOM 1314 C CA . ASP A 1 162 ? -12.258 22.688 23.406 1 98.31 162 ASP A CA 1
ATOM 1315 C C . ASP A 1 162 ? -13.383 21.703 23.703 1 98.31 162 ASP A C 1
ATOM 1317 O O . ASP A 1 162 ? -14.516 22.109 23.969 1 98.31 162 ASP A O 1
ATOM 1321 N N . GLU A 1 163 ? -13.172 20.438 23.469 1 97.5 163 GLU A N 1
ATOM 1322 C CA . GLU A 1 163 ? -14.086 19.344 23.75 1 97.5 163 GLU A CA 1
ATOM 1323 C C . GLU A 1 163 ? -15.383 19.469 22.953 1 97.5 163 GLU A C 1
ATOM 1325 O O . GLU A 1 163 ? -16.406 18.922 23.344 1 97.5 163 GLU A O 1
ATOM 1330 N N . LYS A 1 164 ? -15.281 20.219 21.844 1 98.25 164 LYS A N 1
ATOM 1331 C CA . LYS A 1 164 ? -16.5 20.438 21.078 1 98.25 164 LYS A CA 1
ATOM 1332 C C . LYS A 1 164 ? -16.281 20.078 19.609 1 98.25 164 LYS A C 1
ATOM 1334 O O . LYS A 1 164 ? -17.234 19.734 18.906 1 98.25 164 LYS A O 1
ATOM 1339 N N . ILE A 1 165 ? -15.062 20.188 19.125 1 98.75 165 ILE A N 1
ATOM 1340 C CA . ILE A 1 165 ? -14.75 19.906 17.734 1 98.75 165 ILE A CA 1
ATOM 1341 C C . ILE A 1 165 ? -13.742 18.766 17.641 1 98.75 165 ILE A C 1
ATOM 1343 O O . ILE A 1 165 ? -12.648 18.844 18.203 1 98.75 165 ILE A O 1
ATOM 1347 N N . ILE A 1 166 ? -14.086 17.703 16.969 1 98.88 166 ILE A N 1
ATOM 1348 C CA . ILE A 1 166 ? -13.148 16.609 16.781 1 98.88 166 ILE A CA 1
ATOM 1349 C C . ILE A 1 166 ? -12.562 16.656 15.375 1 98.88 166 ILE A C 1
ATOM 1351 O O . ILE A 1 166 ? -13.281 16.938 14.414 1 98.88 166 ILE A O 1
ATOM 1355 N N . CYS A 1 167 ? -11.289 16.484 15.281 1 98.94 167 CYS A N 1
ATOM 1356 C CA . CYS A 1 167 ? -10.562 16.578 14.016 1 98.94 167 CYS A CA 1
ATOM 1357 C C . CYS A 1 167 ? -9.828 15.273 13.711 1 98.94 167 CYS A C 1
ATOM 1359 O O . CYS A 1 167 ? -9.258 14.656 14.609 1 98.94 167 CYS A O 1
ATOM 1361 N N . MET A 1 168 ? -9.891 14.789 12.547 1 98.88 168 MET A N 1
ATOM 1362 C CA . MET A 1 168 ? -9.117 13.672 12.016 1 98.88 168 MET A CA 1
ATOM 1363 C C . MET A 1 168 ? -8.93 13.797 10.508 1 98.88 168 MET A C 1
ATOM 1365 O O . MET A 1 168 ? -9.531 14.672 9.875 1 98.88 168 MET A O 1
ATOM 1369 N N . HIS A 1 169 ? -8.141 12.969 9.914 1 98.88 169 HIS A N 1
ATOM 1370 C CA . HIS A 1 169 ? -7.867 13.078 8.484 1 98.88 169 HIS A CA 1
ATOM 1371 C C . HIS A 1 169 ? -9.047 12.578 7.66 1 98.88 169 HIS A C 1
ATOM 1373 O O . HIS A 1 169 ? -9.578 13.312 6.82 1 98.88 169 HIS A O 1
ATOM 1379 N N . GLY A 1 170 ? -9.414 11.383 7.891 1 98.62 170 GLY A N 1
ATOM 1380 C CA . GLY A 1 170 ? -10.516 10.781 7.156 1 98.62 170 GLY A CA 1
ATOM 1381 C C . GLY A 1 170 ? -11.867 11.016 7.801 1 98.62 170 GLY A C 1
ATOM 1382 O O . GLY A 1 170 ? -12.484 12.062 7.586 1 98.62 170 GLY A O 1
ATOM 1383 N N . GLY A 1 171 ? -12.312 10.008 8.609 1 98.25 171 GLY A N 1
ATOM 1384 C CA . GLY A 1 171 ? -13.625 10.18 9.211 1 98.25 171 GLY A CA 1
ATOM 1385 C C . GLY A 1 171 ? -13.945 9.125 10.258 1 98.25 171 GLY A C 1
ATOM 1386 O O . GLY A 1 171 ? -13.07 8.719 11.023 1 98.25 171 GLY A O 1
ATOM 1387 N N . LEU A 1 172 ? -15.203 8.82 10.297 1 98.56 172 LEU A N 1
ATOM 1388 C CA . LEU A 1 172 ? -15.719 7.984 11.375 1 98.56 172 LEU A CA 1
ATOM 1389 C C . LEU A 1 172 ? -15.422 6.512 11.102 1 98.56 172 LEU A C 1
ATOM 1391 O O . LEU A 1 172 ? -15.062 6.145 9.984 1 98.56 172 LEU A O 1
ATOM 1395 N N . SER A 1 173 ? -15.531 5.75 12.141 1 98.56 173 SER A N 1
ATOM 1396 C CA . SER A 1 173 ? -15.328 4.305 12.102 1 98.56 173 SER A CA 1
ATOM 1397 C C . SER A 1 173 ? -16.469 3.568 12.789 1 98.56 173 SER A C 1
ATOM 1399 O O . SER A 1 173 ? -16.938 3.988 13.852 1 98.56 173 SER A O 1
ATOM 1401 N N . PRO A 1 174 ? -16.953 2.479 12.188 1 98 174 PRO A N 1
ATOM 1402 C CA . PRO A 1 174 ? -17.938 1.666 12.898 1 98 174 PRO A CA 1
ATOM 1403 C C . PRO A 1 174 ? -17.406 1.092 14.203 1 98 174 PRO A C 1
ATOM 1405 O O . PRO A 1 174 ? -18.172 0.681 15.07 1 98 174 PRO A O 1
ATOM 1408 N N . GLU A 1 175 ? -16.109 1.129 14.375 1 97.44 175 GLU A N 1
ATOM 1409 C CA . GLU A 1 175 ? -15.492 0.557 15.562 1 97.44 175 GLU A CA 1
ATOM 1410 C C . GLU A 1 175 ? -15.289 1.617 16.641 1 97.44 175 GLU A C 1
ATOM 1412 O O . GLU A 1 175 ? -14.922 1.297 17.781 1 97.44 175 GLU A O 1
ATOM 1417 N N . LEU A 1 176 ? -15.492 2.803 16.328 1 97.81 176 LEU A N 1
ATOM 1418 C CA . LEU A 1 176 ? -15.266 3.881 17.281 1 97.81 176 LEU A CA 1
ATOM 1419 C C . LEU A 1 176 ? -16.5 4.121 18.141 1 97.81 176 LEU A C 1
ATOM 1421 O O . LEU A 1 176 ? -17.422 4.828 17.719 1 97.81 176 LEU A O 1
ATOM 1425 N N . HIS A 1 177 ? -16.5 3.627 19.328 1 96.06 177 HIS A N 1
ATOM 1426 C CA . HIS A 1 177 ? -17.625 3.762 20.25 1 96.06 177 HIS A CA 1
ATOM 1427 C C . HIS A 1 177 ? -17.281 4.703 21.406 1 96.06 177 HIS A C 1
ATOM 1429 O O . HIS A 1 177 ? -18.172 5.258 22.047 1 96.06 177 HIS A O 1
ATOM 1435 N N . ASP A 1 178 ? -16 4.766 21.641 1 97.31 178 ASP A N 1
ATOM 1436 C CA . ASP A 1 178 ? -15.461 5.598 22.719 1 97.31 178 ASP A CA 1
ATOM 1437 C C . ASP A 1 178 ? -14.18 6.297 22.266 1 97.31 178 ASP A C 1
ATOM 1439 O O . ASP A 1 178 ? -13.297 5.668 21.672 1 97.31 178 ASP A O 1
ATOM 1443 N N . LEU A 1 179 ? -14.125 7.609 22.609 1 97.44 179 LEU A N 1
ATOM 1444 C CA . LEU A 1 179 ? -12.977 8.383 22.156 1 97.44 179 LEU A CA 1
ATOM 1445 C C . LEU A 1 179 ? -11.688 7.844 22.781 1 97.44 179 LEU A C 1
ATOM 1447 O O . LEU A 1 179 ? -10.602 8.055 22.25 1 97.44 179 LEU A O 1
ATOM 1451 N N . ASN A 1 180 ? -11.797 7.164 23.922 1 97.12 180 ASN A N 1
ATOM 1452 C CA . ASN A 1 180 ? -10.633 6.562 24.562 1 97.12 180 ASN A CA 1
ATOM 1453 C C . ASN A 1 180 ? -9.977 5.52 23.656 1 97.12 180 ASN A C 1
ATOM 1455 O O . ASN A 1 180 ? -8.789 5.227 23.797 1 97.12 180 ASN A O 1
ATOM 1459 N N . GLN A 1 181 ? -10.773 4.953 22.766 1 98 181 GLN A N 1
ATOM 1460 C CA . GLN A 1 181 ? -10.211 3.984 21.828 1 98 181 GLN A CA 1
ATOM 1461 C C . GLN A 1 181 ? -9.133 4.621 20.969 1 98 181 GLN A C 1
ATOM 1463 O O . GLN A 1 181 ? -8.172 3.957 20.562 1 98 181 GLN A O 1
ATOM 1468 N N . ILE A 1 182 ? -9.305 5.906 20.672 1 98.25 182 ILE A N 1
ATOM 1469 C CA . ILE A 1 182 ? -8.305 6.625 19.891 1 98.25 182 ILE A CA 1
ATOM 1470 C C . ILE A 1 182 ? -7.047 6.832 20.75 1 98.25 182 ILE A C 1
ATOM 1472 O O . ILE A 1 182 ? -5.93 6.613 20.266 1 98.25 182 ILE A O 1
ATOM 1476 N N . LYS A 1 183 ? -7.254 7.16 21.969 1 96.25 183 LYS A N 1
ATOM 1477 C CA . LYS A 1 183 ? -6.156 7.402 22.906 1 96.25 183 LYS A CA 1
ATOM 1478 C C . LYS A 1 183 ? -5.289 6.156 23.062 1 96.25 183 LYS A C 1
ATOM 1480 O O . LYS A 1 183 ? -4.074 6.258 23.25 1 96.25 183 LYS A O 1
ATOM 1485 N N . ASN A 1 184 ? -5.91 5.062 22.969 1 95.5 184 ASN A N 1
ATOM 1486 C CA . ASN A 1 184 ? -5.25 3.807 23.297 1 95.5 184 ASN A CA 1
ATOM 1487 C C . ASN A 1 184 ? -4.641 3.146 22.062 1 95.5 184 ASN A C 1
ATOM 1489 O O . ASN A 1 184 ? -4.074 2.055 22.156 1 95.5 184 ASN A O 1
ATOM 1493 N N . LEU A 1 185 ? -4.785 3.777 20.938 1 96.75 185 LEU A N 1
ATOM 1494 C CA . LEU A 1 185 ? -4.113 3.24 19.75 1 96.75 185 LEU A CA 1
ATOM 1495 C C . LEU A 1 185 ? -2.605 3.176 19.969 1 96.75 185 LEU A C 1
ATOM 1497 O O . LEU A 1 185 ? -2.018 4.09 20.547 1 96.75 185 LEU A O 1
ATOM 1501 N N . ARG A 1 186 ? -2.049 2.137 19.484 1 94.31 186 ARG A N 1
ATOM 1502 C CA . ARG A 1 186 ? -0.615 1.936 19.672 1 94.31 186 ARG A CA 1
ATOM 1503 C C . ARG A 1 186 ? 0.188 2.781 18.688 1 94.31 186 ARG A C 1
ATOM 1505 O O . ARG A 1 186 ? -0.21 2.949 17.547 1 94.31 186 ARG A O 1
ATOM 1512 N N . ARG A 1 187 ? 1.358 3.309 19.219 1 95.56 187 ARG A N 1
ATOM 1513 C CA . ARG A 1 187 ? 2.371 3.965 18.406 1 95.56 187 ARG A CA 1
ATOM 1514 C C . ARG A 1 187 ? 3.773 3.529 18.812 1 95.56 187 ARG A C 1
ATOM 1516 O O . ARG A 1 187 ? 4.023 3.25 19.984 1 95.56 187 ARG A O 1
ATOM 1523 N N . PRO A 1 188 ? 4.75 3.516 17.938 1 96.38 188 PRO A N 1
ATOM 1524 C CA . PRO A 1 188 ? 4.555 3.672 16.484 1 96.38 188 PRO A CA 1
ATOM 1525 C C . PRO A 1 188 ? 3.705 2.555 15.883 1 96.38 188 PRO A C 1
ATOM 1527 O O . PRO A 1 188 ? 3.65 1.451 16.438 1 96.38 188 PRO A O 1
ATOM 1530 N N . CYS A 1 189 ? 3.008 2.906 14.789 1 95.19 189 CYS A N 1
ATOM 1531 C CA . CYS A 1 189 ? 2.139 1.899 14.188 1 95.19 189 CYS A CA 1
ATOM 1532 C C . CYS A 1 189 ? 2.068 2.068 12.672 1 95.19 189 CYS A C 1
ATOM 1534 O O . CYS A 1 189 ? 1.901 3.184 12.18 1 95.19 189 CYS A O 1
ATOM 1536 N N . GLU A 1 190 ? 2.201 0.932 12.008 1 93.19 190 GLU A N 1
ATOM 1537 C CA . GLU A 1 190 ? 1.842 0.92 10.594 1 93.19 190 GLU A CA 1
ATOM 1538 C C . GLU A 1 190 ? 0.327 0.905 10.414 1 93.19 190 GLU A C 1
ATOM 1540 O O . GLU A 1 190 ? -0.394 0.288 11.195 1 93.19 190 GLU A O 1
ATOM 1545 N N . VAL A 1 191 ? -0.11 1.534 9.359 1 93.94 191 VAL A N 1
ATOM 1546 C CA . VAL A 1 191 ? -1.552 1.6 9.141 1 93.94 191 VAL A CA 1
ATOM 1547 C C . VAL A 1 191 ? -2.062 0.243 8.664 1 93.94 191 VAL A C 1
ATOM 1549 O O . VAL A 1 191 ? -1.655 -0.242 7.605 1 93.94 191 VAL A O 1
ATOM 1552 N N . PRO A 1 192 ? -2.949 -0.298 9.414 1 92.25 192 PRO A N 1
ATOM 1553 C CA . PRO A 1 192 ? -3.531 -1.568 8.969 1 92.25 192 PRO A CA 1
ATOM 1554 C C . PRO A 1 192 ? -4.516 -1.398 7.82 1 92.25 192 PRO A C 1
ATOM 1556 O O . PRO A 1 192 ? -4.941 -0.278 7.523 1 92.25 192 PRO A O 1
ATOM 1559 N N . GLU A 1 193 ? -4.926 -2.508 7.281 1 89 193 GLU A N 1
ATOM 1560 C CA . GLU A 1 193 ? -5.832 -2.484 6.141 1 89 193 GLU A CA 1
ATOM 1561 C C . GLU A 1 193 ? -7.277 -2.275 6.59 1 89 193 GLU A C 1
ATOM 1563 O O . GLU A 1 193 ? -8.148 -1.958 5.773 1 89 193 GLU A O 1
ATOM 1568 N N . SER A 1 194 ? -7.527 -2.5 7.832 1 91.88 194 SER A N 1
ATOM 1569 C CA . SER A 1 194 ? -8.859 -2.328 8.398 1 91.88 194 SER A CA 1
ATOM 1570 C C . SER A 1 194 ? -8.789 -1.916 9.867 1 91.88 194 SER A C 1
ATOM 1572 O O . SER A 1 194 ? -7.707 -1.851 10.445 1 91.88 194 SER A O 1
ATOM 1574 N N . GLY A 1 195 ? -9.969 -1.524 10.383 1 95.81 195 GLY A N 1
ATOM 1575 C CA . GLY A 1 195 ? -10.031 -1.181 11.797 1 95.81 195 GLY A CA 1
ATOM 1576 C C . GLY A 1 195 ? -10.055 0.316 12.047 1 95.81 195 GLY A C 1
ATOM 1577 O O . GLY A 1 195 ? -10.133 1.106 11.102 1 95.81 195 GLY A O 1
ATOM 1578 N N . LEU A 1 196 ? -9.969 0.659 13.266 1 98.12 196 LEU A N 1
ATOM 1579 C CA . LEU A 1 196 ? -10.188 2.027 13.727 1 98.12 196 LEU A CA 1
ATOM 1580 C C . LEU A 1 196 ? -9.172 2.977 13.094 1 98.12 196 LEU A C 1
ATOM 1582 O O . LEU A 1 196 ? -9.555 3.994 12.508 1 98.12 196 LEU A O 1
ATOM 1586 N N . LEU A 1 197 ? -7.891 2.65 13.195 1 98.06 197 LEU A N 1
ATOM 1587 C CA . LEU A 1 197 ? -6.863 3.535 12.656 1 98.06 197 LEU A CA 1
ATOM 1588 C C . LEU A 1 197 ? -7.043 3.721 11.156 1 98.06 197 LEU A C 1
ATOM 1590 O O . LEU A 1 197 ? -6.965 4.844 10.648 1 98.06 197 LEU A O 1
ATOM 1594 N N . CYS A 1 198 ? -7.301 2.625 10.477 1 97.31 198 CYS A N 1
ATOM 1595 C CA . CYS A 1 198 ? -7.551 2.676 9.039 1 97.31 198 CYS A CA 1
ATOM 1596 C C . CYS A 1 198 ? -8.703 3.619 8.719 1 97.31 198 CYS A C 1
ATOM 1598 O O . CYS A 1 198 ? -8.586 4.469 7.836 1 97.31 198 CYS A O 1
ATOM 1600 N N . ASP A 1 199 ? -9.758 3.518 9.461 1 98.56 199 ASP A N 1
ATOM 1601 C CA . ASP A 1 199 ? -10.961 4.293 9.195 1 98.56 199 ASP A CA 1
ATOM 1602 C C . ASP A 1 199 ? -10.734 5.777 9.469 1 98.56 199 ASP A C 1
ATOM 1604 O O . ASP A 1 199 ? -11.172 6.633 8.695 1 98.56 199 ASP A O 1
ATOM 1608 N N . LEU A 1 200 ? -10.031 6.059 10.516 1 98.75 200 LEU A N 1
ATOM 1609 C CA . LEU A 1 200 ? -9.742 7.441 10.883 1 98.75 200 LEU A CA 1
ATOM 1610 C C . LEU A 1 200 ? -8.977 8.148 9.773 1 98.75 200 LEU A C 1
ATOM 1612 O O . LEU A 1 200 ? -9.023 9.375 9.664 1 98.75 200 LEU A O 1
ATOM 1616 N N . LEU A 1 201 ? -8.336 7.348 8.938 1 98.62 201 LEU A N 1
ATOM 1617 C CA . LEU A 1 201 ? -7.477 7.922 7.91 1 98.62 201 LEU A CA 1
ATOM 1618 C C . LEU A 1 201 ? -8.148 7.863 6.543 1 98.62 201 LEU A C 1
ATOM 1620 O O . LEU A 1 201 ? -7.82 8.648 5.652 1 98.62 201 LEU A O 1
ATOM 1624 N N . TRP A 1 202 ? -9.195 7.02 6.414 1 98.25 202 TRP A N 1
ATOM 1625 C CA . TRP A 1 202 ? -9.57 6.703 5.039 1 98.25 202 TRP A CA 1
ATOM 1626 C C . TRP A 1 202 ? -11.062 6.902 4.82 1 98.25 202 TRP A C 1
ATOM 1628 O O . TRP A 1 202 ? -11.523 6.98 3.678 1 98.25 202 TRP A O 1
ATOM 1638 N N . SER A 1 203 ? -11.898 6.82 5.867 1 98.62 203 SER A N 1
ATOM 1639 C CA . SER A 1 203 ? -13.344 6.789 5.648 1 98.62 203 SER A CA 1
ATOM 1640 C C . SER A 1 203 ? -13.852 8.117 5.098 1 98.62 203 SER A C 1
ATOM 1642 O O . SER A 1 203 ? -13.227 9.156 5.301 1 98.62 203 SER A O 1
ATOM 1644 N N . ASP A 1 204 ? -14.977 8.047 4.426 1 98.5 204 ASP A N 1
ATOM 1645 C CA . ASP A 1 204 ? -15.539 9.227 3.775 1 98.5 204 ASP A CA 1
ATOM 1646 C C . ASP A 1 204 ? -17.031 9.367 4.074 1 98.5 204 ASP A C 1
ATOM 1648 O O . ASP A 1 204 ? -17.75 8.367 4.156 1 98.5 204 ASP A O 1
ATOM 1652 N N . PRO A 1 205 ? -17.453 10.609 4.172 1 98.62 205 PRO A N 1
ATOM 1653 C CA . PRO A 1 205 ? -18.891 10.812 4.184 1 98.62 205 PRO A CA 1
ATOM 1654 C C . PRO A 1 205 ? -19.531 10.602 2.812 1 98.62 205 PRO A C 1
ATOM 1656 O O . PRO A 1 205 ? -18.891 10.82 1.786 1 98.62 205 PRO A O 1
ATOM 1659 N N . SER A 1 206 ? -20.75 10.133 2.836 1 97.88 206 SER A N 1
ATOM 1660 C CA . SER A 1 206 ? -21.484 9.93 1.59 1 97.88 206 SER A CA 1
ATOM 1661 C C . SER A 1 206 ? -22.953 10.25 1.761 1 97.88 206 SER A C 1
ATOM 1663 O O . SER A 1 206 ? -23.609 9.75 2.68 1 97.88 206 SER A O 1
ATOM 1665 N N . SER A 1 207 ? -23.469 11.062 0.877 1 96.81 207 SER A N 1
ATOM 1666 C CA . SER A 1 207 ? -24.875 11.414 0.908 1 96.81 207 SER A CA 1
ATOM 1667 C C . SER A 1 207 ? -25.75 10.258 0.413 1 96.81 207 SER A C 1
ATOM 1669 O O . SER A 1 207 ? -26.969 10.258 0.612 1 96.81 207 SER A O 1
ATOM 1671 N N . ASP A 1 208 ? -25.125 9.242 -0.224 1 95.19 208 ASP A N 1
ATOM 1672 C CA . ASP A 1 208 ? -25.859 8.164 -0.879 1 95.19 208 ASP A CA 1
ATOM 1673 C C . ASP A 1 208 ? -26.016 6.961 0.05 1 95.19 208 ASP A C 1
ATOM 1675 O O . ASP A 1 208 ? -26.562 5.93 -0.348 1 95.19 208 ASP A O 1
ATOM 1679 N N . VAL A 1 209 ? -25.5 7.148 1.212 1 95.94 209 VAL A N 1
ATOM 1680 C CA . VAL A 1 209 ? -25.516 5.996 2.105 1 95.94 209 VAL A CA 1
ATOM 1681 C C . VAL A 1 209 ? -26.203 6.371 3.418 1 95.94 209 VAL A C 1
ATOM 1683 O O . VAL A 1 209 ? -26.031 7.48 3.922 1 95.94 209 VAL A O 1
ATOM 1686 N N . ARG A 1 210 ? -27.047 5.434 3.91 1 97 210 ARG A N 1
ATOM 1687 C CA . ARG A 1 210 ? -27.516 5.449 5.293 1 97 210 ARG A CA 1
ATOM 1688 C C . ARG A 1 210 ? -26.75 4.43 6.137 1 97 210 ARG A C 1
ATOM 1690 O O . ARG A 1 210 ? -26.641 3.262 5.758 1 97 210 ARG A O 1
ATOM 1697 N N . GLY A 1 211 ? -26.25 4.938 7.285 1 98 211 GLY A N 1
ATOM 1698 C CA . GLY A 1 211 ? -25.375 4.07 8.062 1 98 211 GLY A CA 1
ATOM 1699 C C . GLY A 1 211 ? -23.969 3.965 7.477 1 98 211 GLY A C 1
ATOM 1700 O O . GLY A 1 211 ? -23.328 4.98 7.195 1 98 211 GLY A O 1
ATOM 1701 N N . TRP A 1 212 ? -23.5 2.777 7.348 1 97.69 212 TRP A N 1
ATOM 1702 C CA . TRP A 1 212 ? -22.156 2.51 6.812 1 97.69 212 TRP A CA 1
ATOM 1703 C C . TRP A 1 212 ? -22.25 1.91 5.414 1 97.69 212 TRP A C 1
ATOM 1705 O O . TRP A 1 212 ? -23.125 1.083 5.137 1 97.69 212 TRP A O 1
ATOM 1715 N N . GLY A 1 213 ? -21.391 2.336 4.543 1 95.69 213 GLY A N 1
ATOM 1716 C CA . GLY A 1 213 ? -21.344 1.803 3.191 1 95.69 213 GLY A CA 1
ATOM 1717 C C . GLY A 1 213 ? -19.953 1.406 2.75 1 95.69 213 GLY A C 1
ATOM 1718 O O . GLY A 1 213 ? -18.969 1.737 3.416 1 95.69 213 GLY A O 1
ATOM 1719 N N . GLU A 1 214 ? -19.906 0.751 1.639 1 90.81 214 GLU A N 1
ATOM 1720 C CA . GLU A 1 214 ? -18.625 0.358 1.053 1 90.81 214 GLU A CA 1
ATOM 1721 C C . GLU A 1 214 ? -17.938 1.545 0.386 1 90.81 214 GLU A C 1
ATOM 1723 O O . GLU A 1 214 ? -18.594 2.371 -0.254 1 90.81 214 GLU A O 1
ATOM 1728 N N . SER A 1 215 ? -16.688 1.614 0.585 1 93.38 215 SER A N 1
ATOM 1729 C CA . SER A 1 215 ? -15.914 2.689 -0.028 1 93.38 215 SER A CA 1
ATOM 1730 C C . SER A 1 215 ? -15.539 2.35 -1.466 1 93.38 215 SER A C 1
ATOM 1732 O O . SER A 1 215 ? -15.102 1.233 -1.75 1 93.38 215 SER A O 1
ATOM 1734 N N . GLU A 1 216 ? -15.617 3.33 -2.312 1 87.69 216 GLU A N 1
ATOM 1735 C CA . GLU A 1 216 ? -15.203 3.16 -3.701 1 87.69 216 GLU A CA 1
ATOM 1736 C C . GLU A 1 216 ? -13.68 3.17 -3.824 1 87.69 216 GLU A C 1
ATOM 1738 O O . GLU A 1 216 ? -13.133 2.84 -4.879 1 87.69 216 GLU A O 1
ATOM 1743 N N . ARG A 1 217 ? -13.031 3.488 -2.719 1 89.44 217 ARG A N 1
ATOM 1744 C CA . ARG A 1 217 ? -11.578 3.498 -2.689 1 89.44 217 ARG A CA 1
ATOM 1745 C C . ARG A 1 217 ? -11.023 2.096 -2.453 1 89.44 217 ARG A C 1
ATOM 1747 O O . ARG A 1 217 ? -9.828 1.857 -2.621 1 89.44 217 ARG A O 1
ATOM 1754 N N . GLY A 1 218 ? -11.867 1.173 -2.088 1 89.81 218 GLY A N 1
ATOM 1755 C CA . GLY A 1 218 ? -11.414 -0.173 -1.774 1 89.81 218 GLY A CA 1
ATOM 1756 C C . GLY A 1 218 ? -10.828 -0.296 -0.381 1 89.81 218 GLY A C 1
ATOM 1757 O O . GLY A 1 218 ? -10.242 -1.323 -0.038 1 89.81 218 GLY A O 1
ATOM 1758 N N . VAL A 1 219 ? -10.875 0.771 0.343 1 93.62 219 VAL A N 1
ATOM 1759 C CA . VAL A 1 219 ? -10.375 0.794 1.716 1 93.62 219 VAL A CA 1
ATOM 1760 C C . VAL A 1 219 ? -11.375 1.522 2.613 1 93.62 219 VAL A C 1
ATOM 1762 O O . VAL A 1 219 ? -11.945 2.539 2.217 1 93.62 219 VAL A O 1
ATOM 1765 N N . SER A 1 220 ? -11.609 0.906 3.811 1 95.88 220 SER A N 1
ATOM 1766 C CA . SER A 1 220 ? -12.438 1.535 4.836 1 95.88 220 SER A CA 1
ATOM 1767 C C . SER A 1 220 ? -13.883 1.662 4.379 1 95.88 220 SER A C 1
ATOM 1769 O O . SER A 1 220 ? -14.406 0.785 3.686 1 95.88 220 SER A O 1
ATOM 1771 N N . TYR A 1 221 ? -14.633 2.713 4.965 1 96.69 221 TYR A N 1
ATOM 1772 C CA . TYR A 1 221 ? -16.078 2.809 4.809 1 96.69 221 TYR A CA 1
ATOM 1773 C C . TYR A 1 221 ? -16.484 4.195 4.336 1 96.69 221 TYR A C 1
ATOM 1775 O O . TYR A 1 221 ? -15.695 5.141 4.41 1 96.69 221 TYR A O 1
ATOM 1783 N N . THR A 1 222 ? -17.656 4.18 3.832 1 97.75 222 THR A N 1
ATOM 1784 C CA . THR A 1 222 ? -18.391 5.438 3.773 1 97.75 222 THR A CA 1
ATOM 1785 C C . THR A 1 222 ? -19.438 5.504 4.879 1 97.75 222 THR A C 1
ATOM 1787 O O . THR A 1 222 ? -19.828 4.473 5.434 1 97.75 222 THR A O 1
ATOM 1790 N N . PHE A 1 223 ? -19.781 6.676 5.281 1 98.75 223 PHE A N 1
ATOM 1791 C CA . PHE A 1 223 ? -20.781 6.812 6.336 1 98.75 223 PHE A CA 1
ATOM 1792 C C . PHE A 1 223 ? -21.766 7.926 6.008 1 98.75 223 PHE A C 1
ATOM 1794 O O . PHE A 1 223 ? -21.406 8.922 5.391 1 98.75 223 PHE A O 1
ATOM 1801 N N . GLY A 1 224 ? -23 7.742 6.41 1 98.69 224 GLY A N 1
ATOM 1802 C CA . GLY A 1 224 ? -24.062 8.695 6.121 1 98.69 224 GLY A CA 1
ATOM 1803 C C . GLY A 1 224 ? -24.188 9.789 7.172 1 98.69 224 GLY A C 1
ATOM 1804 O O . GLY A 1 224 ? -23.484 9.758 8.188 1 98.69 224 GLY A O 1
ATOM 1805 N N . ALA A 1 225 ? -25.062 10.773 6.867 1 98.69 225 ALA A N 1
ATOM 1806 C CA . ALA A 1 225 ? -25.328 11.898 7.762 1 98.69 225 ALA A CA 1
ATOM 1807 C C . ALA A 1 225 ? -25.844 11.422 9.117 1 98.69 225 ALA A C 1
ATOM 1809 O O . ALA A 1 225 ? -25.578 12.039 10.148 1 98.69 225 ALA A O 1
ATOM 1810 N N . ASP A 1 226 ? -26.531 10.305 9.078 1 98.69 226 ASP A N 1
ATOM 1811 C CA . ASP A 1 226 ? -27.078 9.75 10.312 1 98.69 226 ASP A CA 1
ATOM 1812 C C . ASP A 1 226 ? -25.953 9.328 11.266 1 98.69 226 ASP A C 1
ATOM 1814 O O . ASP A 1 226 ? -26.062 9.516 12.477 1 98.69 226 ASP A O 1
ATOM 1818 N N . ARG A 1 227 ? -24.906 8.742 10.758 1 98.75 227 ARG A N 1
ATOM 1819 C CA . ARG A 1 227 ? -23.766 8.336 11.578 1 98.75 227 ARG A CA 1
ATOM 1820 C C . ARG A 1 227 ? -23.078 9.539 12.195 1 98.75 227 ARG A C 1
ATOM 1822 O O . ARG A 1 227 ? -22.594 9.484 13.328 1 98.75 227 ARG A O 1
ATOM 1829 N N . VAL A 1 228 ? -23 10.664 11.445 1 98.81 228 VAL A N 1
ATOM 1830 C CA . VAL A 1 228 ? -22.406 11.906 11.945 1 98.81 228 VAL A CA 1
ATOM 1831 C C . VAL A 1 228 ? -23.219 12.414 13.133 1 98.81 228 VAL A C 1
ATOM 1833 O O . VAL A 1 228 ? -22.672 12.688 14.203 1 98.81 228 VAL A O 1
ATOM 1836 N N . LYS A 1 229 ? -24.5 12.5 12.922 1 98.56 229 LYS A N 1
ATOM 1837 C CA . LYS A 1 229 ? -25.406 13.016 13.953 1 98.56 229 LYS A CA 1
ATOM 1838 C C . LYS A 1 229 ? -25.328 12.164 15.219 1 98.56 229 LYS A C 1
ATOM 1840 O O . LYS A 1 229 ? -25.203 12.703 16.328 1 98.56 229 LYS A O 1
ATOM 1845 N N . GLU A 1 230 ? -25.344 10.891 15 1 98.5 230 GLU A N 1
ATOM 1846 C CA . GLU A 1 230 ? -25.312 9.969 16.125 1 98.5 230 GLU A CA 1
ATOM 1847 C C . GLU A 1 230 ? -24 10.102 16.906 1 98.5 230 GLU A C 1
ATOM 1849 O O . GLU A 1 230 ? -24 10.094 18.141 1 98.5 230 GLU A O 1
ATOM 1854 N N . PHE A 1 231 ? -22.984 10.203 16.234 1 98.69 231 PHE A N 1
ATOM 1855 C CA . PHE A 1 231 ? -21.656 10.297 16.859 1 98.69 231 PHE A CA 1
ATOM 1856 C C . PHE A 1 231 ? -21.531 11.578 17.672 1 98.69 231 PHE A C 1
ATOM 1858 O O . PHE A 1 231 ? -21.062 11.547 18.812 1 98.69 231 PHE A O 1
ATOM 1865 N N . LEU A 1 232 ? -21.938 12.688 17.078 1 98.69 232 LEU A N 1
ATOM 1866 C CA . LEU A 1 232 ? -21.844 13.977 17.766 1 98.69 232 LEU A CA 1
ATOM 1867 C C . LEU A 1 232 ? -22.719 14.008 19 1 98.69 232 LEU A C 1
ATOM 1869 O O . LEU A 1 232 ? -22.312 14.516 20.047 1 98.69 232 LEU A O 1
ATOM 1873 N N . GLN A 1 233 ? -23.906 13.43 18.875 1 98.38 233 GLN A N 1
ATOM 1874 C CA . GLN A 1 233 ? -24.812 13.375 20.016 1 98.38 233 GLN A CA 1
ATOM 1875 C C . GLN A 1 233 ? -24.25 12.516 21.141 1 98.38 233 GLN A C 1
ATOM 1877 O O . GLN A 1 233 ? -24.25 12.922 22.312 1 98.38 233 GLN A O 1
ATOM 1882 N N . LYS A 1 234 ? -23.719 11.43 20.766 1 98.25 234 LYS A N 1
ATOM 1883 C CA . LYS A 1 234 ? -23.203 10.477 21.734 1 98.25 234 LYS A CA 1
ATOM 1884 C C . LYS A 1 234 ? -22.047 11.062 22.531 1 98.25 234 LYS A C 1
ATOM 1886 O O . LYS A 1 234 ? -21.906 10.812 23.734 1 98.25 234 LYS A O 1
ATOM 1891 N N . HIS A 1 235 ? -21.234 11.812 21.891 1 98.12 235 HIS A N 1
ATOM 1892 C CA . HIS A 1 235 ? -20 12.266 22.531 1 98.12 235 HIS A CA 1
ATOM 1893 C C . HIS A 1 235 ? -20.109 13.734 22.922 1 98.12 235 HIS A C 1
ATOM 1895 O O . HIS A 1 235 ? -19.109 14.336 23.344 1 98.12 235 HIS A O 1
ATOM 1901 N N . ASP A 1 236 ? -21.25 14.344 22.75 1 98.12 236 ASP A N 1
ATOM 1902 C CA . ASP A 1 236 ? -21.5 15.742 23.094 1 98.12 236 ASP A CA 1
ATOM 1903 C C . ASP A 1 236 ? -20.531 16.672 22.375 1 98.12 236 ASP A C 1
ATOM 1905 O O . ASP A 1 236 ? -19.859 17.484 23.016 1 98.12 236 ASP A O 1
ATOM 1909 N N . LEU A 1 237 ? -20.453 16.484 21.078 1 98.5 237 LEU A N 1
ATOM 1910 C CA . LEU A 1 237 ? -19.625 17.297 20.188 1 98.5 237 LEU A CA 1
ATOM 1911 C C . LEU A 1 237 ? -20.484 18.094 19.219 1 98.5 237 LEU A C 1
ATOM 1913 O O . LEU A 1 237 ? -21.641 17.75 18.984 1 98.5 237 LEU A O 1
ATOM 1917 N N . ASP A 1 238 ? -19.859 19.125 18.656 1 98.31 238 ASP A N 1
ATOM 1918 C CA . ASP A 1 238 ? -20.641 20.016 17.797 1 98.31 238 ASP A CA 1
ATOM 1919 C C . ASP A 1 238 ? -20.25 19.844 16.328 1 98.31 238 ASP A C 1
ATOM 1921 O O . ASP A 1 238 ? -21.062 20.094 15.43 1 98.31 238 ASP A O 1
ATOM 1925 N N . LEU A 1 239 ? -19 19.453 16.109 1 98.75 239 LEU A N 1
ATOM 1926 C CA . LEU A 1 239 ? -18.5 19.5 14.742 1 98.75 239 LEU A CA 1
ATOM 1927 C C . LEU A 1 239 ? -17.391 18.469 14.531 1 98.75 239 LEU A C 1
ATOM 1929 O O . LEU A 1 239 ? -16.547 18.266 15.406 1 98.75 239 LEU A O 1
ATOM 1933 N N . ILE A 1 240 ? -17.469 17.781 13.43 1 98.88 240 ILE A N 1
ATOM 1934 C CA . ILE A 1 240 ? -16.359 16.969 12.945 1 98.88 240 ILE A CA 1
ATOM 1935 C C . ILE A 1 240 ? -15.609 17.719 11.844 1 98.88 240 ILE A C 1
ATOM 1937 O O . ILE A 1 240 ? -16.219 18.188 10.883 1 98.88 240 ILE A O 1
ATOM 1941 N N . CYS A 1 241 ? -14.352 17.891 12.008 1 98.88 241 CYS A N 1
ATOM 1942 C CA . CYS A 1 241 ? -13.477 18.484 11 1 98.88 241 CYS A CA 1
ATOM 1943 C C . CYS A 1 241 ? -12.547 17.438 10.391 1 98.88 241 CYS A C 1
ATOM 1945 O O . CYS A 1 241 ? -11.836 16.734 11.117 1 98.88 241 CYS A O 1
ATOM 1947 N N . ARG A 1 242 ? -12.562 17.297 9.086 1 98.88 242 ARG A N 1
ATOM 1948 C CA . ARG A 1 242 ? -11.719 16.312 8.422 1 98.88 242 ARG A CA 1
ATOM 1949 C C . ARG A 1 242 ? -11.125 16.875 7.137 1 98.88 242 ARG A C 1
ATOM 1951 O O . ARG A 1 242 ? -11.438 18 6.746 1 98.88 242 ARG A O 1
ATOM 1958 N N . ALA A 1 243 ? -10.203 16.141 6.457 1 98.81 243 ALA A N 1
ATOM 1959 C CA . ALA A 1 243 ? -9.57 16.484 5.18 1 98.81 243 ALA A CA 1
ATOM 1960 C C . ALA A 1 243 ? -9.734 15.352 4.172 1 98.81 243 ALA A C 1
ATOM 1962 O O . ALA A 1 243 ? -10.859 15 3.799 1 98.81 243 ALA A O 1
ATOM 1963 N N . HIS A 1 244 ? -8.742 14.891 3.576 1 98.19 244 HIS A N 1
ATOM 1964 C CA . HIS A 1 244 ? -8.672 13.617 2.871 1 98.19 244 HIS A CA 1
ATOM 1965 C C . HIS A 1 244 ? -9.258 13.734 1.465 1 98.19 244 HIS A C 1
ATOM 1967 O O . HIS A 1 244 ? -8.82 13.031 0.55 1 98.19 244 HIS A O 1
ATOM 1973 N N . GLN A 1 245 ? -10.25 14.617 1.247 1 96.56 245 GLN A N 1
ATOM 1974 C CA . GLN A 1 245 ? -10.961 14.703 -0.025 1 96.56 245 GLN A CA 1
ATOM 1975 C C . GLN A 1 245 ? -10.875 16.109 -0.604 1 96.56 245 GLN A C 1
ATOM 1977 O O . GLN A 1 245 ? -11.188 17.094 0.081 1 96.56 245 GLN A O 1
ATOM 1982 N N . VAL A 1 246 ? -10.555 16.172 -1.888 1 96.56 246 VAL A N 1
ATOM 1983 C CA . VAL A 1 246 ? -10.531 17.453 -2.564 1 96.56 246 VAL A CA 1
ATOM 1984 C C . VAL A 1 246 ? -11.961 17.969 -2.74 1 96.56 246 VAL A C 1
ATOM 1986 O O . VAL A 1 246 ? -12.867 17.203 -3.074 1 96.56 246 VAL A O 1
ATOM 1989 N N . VAL A 1 247 ? -12.156 19.141 -2.387 1 97 247 VAL A N 1
ATOM 1990 C CA . VAL A 1 247 ? -13.445 19.797 -2.564 1 97 247 VAL A CA 1
ATOM 1991 C C . VAL A 1 247 ? -13.266 21.109 -3.305 1 97 247 VAL A C 1
ATOM 1993 O O . VAL A 1 247 ? -12.273 21.828 -3.094 1 97 247 VAL A O 1
ATOM 1996 N N . GLU A 1 248 ? -14.18 21.469 -4.098 1 95.5 248 GLU A N 1
ATOM 1997 C CA . GLU A 1 248 ? -14.062 22.547 -5.07 1 95.5 248 GLU A CA 1
ATOM 1998 C C . GLU A 1 248 ? -13.758 23.875 -4.383 1 95.5 248 GLU A C 1
ATOM 2000 O O . GLU A 1 248 ? -12.891 24.625 -4.832 1 95.5 248 GLU A O 1
ATOM 2005 N N . ASP A 1 249 ? -14.391 24.203 -3.322 1 96.56 249 ASP A N 1
ATOM 2006 C CA . ASP A 1 249 ? -14.312 25.531 -2.707 1 96.56 249 ASP A CA 1
ATOM 2007 C C . ASP A 1 249 ? -13.32 25.547 -1.548 1 96.56 249 ASP A C 1
ATOM 2009 O O . ASP A 1 249 ? -13.305 26.469 -0.739 1 96.56 249 ASP A O 1
ATOM 2013 N N . GLY A 1 250 ? -12.602 24.484 -1.482 1 98.06 250 GLY A N 1
ATOM 2014 C CA . GLY A 1 250 ? -11.617 24.391 -0.414 1 98.06 250 GLY A CA 1
ATOM 2015 C C . GLY A 1 250 ? -12.188 23.812 0.87 1 98.06 250 GLY A C 1
ATOM 2016 O O . GLY A 1 250 ? -11.453 23.297 1.703 1 98.06 250 GLY A O 1
ATOM 2017 N N . TYR A 1 251 ? -13.492 23.969 1.065 1 98.31 251 TYR A N 1
ATOM 2018 C CA . TYR A 1 251 ? -14.195 23.328 2.168 1 98.31 251 TYR A CA 1
ATOM 2019 C C . TYR A 1 251 ? -15.602 22.906 1.751 1 98.31 251 TYR A C 1
ATOM 2021 O O . TYR A 1 251 ? -16.156 23.453 0.791 1 98.31 251 TYR A O 1
ATOM 2029 N N . GLU A 1 252 ? -16.125 21.922 2.424 1 98.5 252 GLU A N 1
ATOM 2030 C CA . GLU A 1 252 ? -17.469 21.438 2.145 1 98.5 252 GLU A CA 1
ATOM 2031 C C . GLU A 1 252 ? -18.125 20.875 3.4 1 98.5 252 GLU A C 1
ATOM 2033 O O . GLU A 1 252 ? -17.547 20.062 4.102 1 98.5 252 GLU A O 1
ATOM 2038 N N . PHE A 1 253 ? -19.344 21.391 3.668 1 98.38 253 PHE A N 1
ATOM 2039 C CA . PHE A 1 253 ? -20.094 20.891 4.812 1 98.38 253 PHE A CA 1
ATOM 2040 C C . PHE A 1 253 ? -20.875 19.641 4.441 1 98.38 253 PHE A C 1
ATOM 2042 O O . PHE A 1 253 ? -21.156 19.406 3.266 1 98.38 253 PHE A O 1
ATOM 2049 N N . PHE A 1 254 ? -21.125 18.844 5.426 1 98.56 254 PHE A N 1
ATOM 2050 C CA . PHE A 1 254 ? -21.906 17.609 5.312 1 98.56 254 PHE A CA 1
ATOM 2051 C C . PHE A 1 254 ? -22.766 17.406 6.547 1 98.56 254 PHE A C 1
ATOM 2053 O O . PHE A 1 254 ? -22.469 17.938 7.621 1 98.56 254 PHE A O 1
ATOM 2060 N N . ALA A 1 255 ? -23.938 16.719 6.457 1 98.31 255 ALA A N 1
ATOM 2061 C CA . ALA A 1 255 ? -24.828 16.344 7.559 1 98.31 255 ALA A CA 1
ATOM 2062 C C . ALA A 1 255 ? -25.328 17.594 8.297 1 98.31 255 ALA A C 1
ATOM 2064 O O . ALA A 1 255 ? -25.188 17.688 9.523 1 98.31 255 ALA A O 1
ATOM 2065 N N . ASN A 1 256 ? -25.906 18.562 7.484 1 97.38 256 ASN A N 1
ATOM 2066 C CA . ASN A 1 256 ? -26.438 19.797 8.039 1 97.38 256 ASN A CA 1
ATOM 2067 C C . ASN A 1 256 ? -25.391 20.578 8.82 1 97.38 256 ASN A C 1
ATOM 2069 O O . ASN A 1 256 ? -25.594 20.922 9.977 1 97.38 256 ASN A O 1
ATOM 2073 N N . ARG A 1 257 ? -24.109 20.625 8.242 1 97.75 257 ARG A N 1
ATOM 2074 C CA . ARG A 1 257 ? -22.984 21.438 8.688 1 97.75 257 ARG A CA 1
ATOM 2075 C C . ARG A 1 257 ? -22.375 20.875 9.977 1 97.75 257 ARG A C 1
ATOM 2077 O O . ARG A 1 257 ? -21.719 21.594 10.727 1 97.75 257 ARG A O 1
ATOM 2084 N N . GLN A 1 258 ? -22.625 19.641 10.211 1 98.62 258 GLN A N 1
ATOM 2085 C CA . GLN A 1 258 ? -22.078 19.016 11.406 1 98.62 258 GLN A CA 1
ATOM 2086 C C . GLN A 1 258 ? -20.734 18.344 11.109 1 98.62 258 GLN A C 1
ATOM 2088 O O . GLN A 1 258 ? -20.062 17.859 12.023 1 98.62 258 GLN A O 1
ATOM 2093 N N . LEU A 1 259 ? -20.391 18.266 9.938 1 98.88 259 LEU A N 1
ATOM 2094 C CA . LEU A 1 259 ? -19.094 17.828 9.484 1 98.88 259 LEU A CA 1
ATOM 2095 C C . LEU A 1 259 ? -18.547 18.75 8.398 1 98.88 259 LEU A C 1
ATOM 2097 O O . LEU A 1 259 ? -19.281 19.156 7.496 1 98.88 259 LEU A O 1
ATOM 2101 N N . VAL A 1 260 ? -17.266 19.094 8.461 1 98.88 260 VAL A N 1
ATOM 2102 C CA . VAL A 1 260 ? -16.672 19.938 7.426 1 98.88 260 VAL A CA 1
ATOM 2103 C C . VAL A 1 260 ? -15.398 19.281 6.898 1 98.88 260 VAL A C 1
ATOM 2105 O O . VAL A 1 260 ? -14.617 18.719 7.668 1 98.88 260 VAL A O 1
ATOM 2108 N N . THR A 1 261 ? -15.281 19.172 5.59 1 98.88 261 THR A N 1
ATOM 2109 C CA . THR A 1 261 ? -14.062 18.766 4.902 1 98.88 261 THR A CA 1
ATOM 2110 C C . THR A 1 261 ? -13.234 19.984 4.492 1 98.88 261 THR A C 1
ATOM 2112 O O . THR A 1 261 ? -13.766 20.922 3.891 1 98.88 261 THR A O 1
ATOM 2115 N N . ILE A 1 262 ? -12.023 20 4.898 1 98.81 262 ILE A N 1
ATOM 2116 C CA . ILE A 1 262 ? -11.125 21.109 4.562 1 98.81 262 ILE A CA 1
ATOM 2117 C C . ILE A 1 262 ? -10.008 20.594 3.654 1 98.81 262 ILE A C 1
ATOM 2119 O O . ILE A 1 262 ? -9.352 19.594 3.963 1 98.81 262 ILE A O 1
ATOM 2123 N N . PHE A 1 263 ? -9.82 21.188 2.541 1 98.75 263 PHE A N 1
ATOM 2124 C CA . PHE A 1 263 ? -8.742 20.891 1.604 1 98.75 263 PHE A CA 1
ATOM 2125 C C . PHE A 1 263 ? -7.922 22.141 1.307 1 98.75 263 PHE A C 1
ATOM 2127 O O . PHE A 1 263 ? -8.461 23.141 0.826 1 98.75 263 PHE A O 1
ATOM 2134 N N . SER A 1 264 ? -6.609 22.078 1.491 1 98.56 264 SER A N 1
ATOM 2135 C CA . SER A 1 264 ? -5.855 23.328 1.579 1 98.56 264 SER A CA 1
ATOM 2136 C C . SER A 1 264 ? -4.996 23.547 0.338 1 98.56 264 SER A C 1
ATOM 2138 O O . SER A 1 264 ? -4.406 24.609 0.162 1 98.56 264 SER A O 1
ATOM 2140 N N . ALA A 1 265 ? -4.875 22.594 -0.516 1 97.31 265 ALA A N 1
ATOM 2141 C CA . ALA A 1 265 ? -4.078 22.719 -1.733 1 97.31 265 ALA A CA 1
ATOM 2142 C C . ALA A 1 265 ? -4.938 23.172 -2.91 1 97.31 265 ALA A C 1
ATOM 2144 O O . ALA A 1 265 ? -5.727 22.391 -3.447 1 97.31 265 ALA A O 1
ATOM 2145 N N . PRO A 1 266 ? -4.707 24.375 -3.326 1 96.69 266 PRO A N 1
ATOM 2146 C CA . PRO A 1 266 ? -5.441 24.797 -4.52 1 96.69 266 PRO A CA 1
ATOM 2147 C C . PRO A 1 266 ? -4.895 24.188 -5.805 1 96.69 266 PRO A C 1
ATOM 2149 O O . PRO A 1 266 ? -3.725 23.797 -5.855 1 96.69 266 PRO A O 1
ATOM 2152 N N . ASN A 1 267 ? -5.746 24.125 -6.871 1 94.19 267 ASN A N 1
ATOM 2153 C CA . ASN A 1 267 ? -5.309 23.5 -8.117 1 94.19 267 ASN A CA 1
ATOM 2154 C C . ASN A 1 267 ? -4.523 22.219 -7.855 1 94.19 267 ASN A C 1
ATOM 2156 O O . ASN A 1 267 ? -3.41 22.062 -8.359 1 94.19 267 ASN A O 1
ATOM 2160 N N . TYR A 1 268 ? -5.203 21.375 -7.199 1 92.56 268 TYR A N 1
ATOM 2161 C CA . TYR A 1 268 ? -4.586 20.188 -6.621 1 92.56 268 TYR A CA 1
ATOM 2162 C C . TYR A 1 268 ? -3.77 19.438 -7.664 1 92.56 268 TYR A C 1
ATOM 2164 O O . TYR A 1 268 ? -4.332 18.797 -8.562 1 92.56 268 TYR A O 1
ATOM 2172 N N . CYS A 1 269 ? -2.486 19.578 -7.492 1 85.12 269 CYS A N 1
ATOM 2173 C CA . CYS A 1 269 ? -1.421 18.969 -8.281 1 85.12 269 CYS A CA 1
ATOM 2174 C C . CYS A 1 269 ? -1.643 19.188 -9.766 1 85.12 269 CYS A C 1
ATOM 2176 O O . CYS A 1 269 ? -1.139 18.438 -10.602 1 85.12 269 CYS A O 1
ATOM 2178 N N . GLY A 1 270 ? -2.348 20.25 -10.062 1 85 270 GLY A N 1
ATOM 2179 C CA . GLY A 1 270 ? -2.555 20.656 -11.445 1 85 270 GLY A CA 1
ATOM 2180 C C . GLY A 1 270 ? -3.629 19.844 -12.148 1 85 270 GLY A C 1
ATOM 2181 O O . GLY A 1 270 ? -3.914 20.062 -13.328 1 85 270 GLY A O 1
ATOM 2182 N N . ASP A 1 271 ? -4.234 18.984 -11.391 1 85.12 271 ASP A N 1
ATOM 2183 C CA . ASP A 1 271 ? -5.219 18.094 -11.977 1 85.12 271 ASP A CA 1
ATOM 2184 C C . ASP A 1 271 ? -6.641 18.562 -11.688 1 85.12 271 ASP A C 1
ATOM 2186 O O . ASP A 1 271 ? -7.602 18.062 -12.273 1 85.12 271 ASP A O 1
ATOM 2190 N N . PHE A 1 272 ? -6.738 19.547 -10.781 1 88.31 272 PHE A N 1
ATOM 2191 C CA . PHE A 1 272 ? -8.039 20.047 -10.367 1 88.31 272 PHE A CA 1
ATOM 2192 C C . PHE A 1 272 ? -8.078 21.562 -10.453 1 88.31 272 PHE A C 1
ATOM 2194 O O . PHE A 1 272 ? -7.035 22.219 -10.562 1 88.31 272 PHE A O 1
ATOM 2201 N N . ASP A 1 273 ? -9.234 22.109 -10.422 1 91.62 273 ASP A N 1
ATOM 2202 C CA . ASP A 1 273 ? -9.406 23.562 -10.469 1 91.62 273 ASP A CA 1
ATOM 2203 C C . ASP A 1 273 ? -9.945 24.094 -9.148 1 91.62 273 ASP A C 1
ATOM 2205 O O . ASP A 1 273 ? -10.469 25.219 -9.094 1 91.62 273 ASP A O 1
ATOM 2209 N N . ASN A 1 274 ? -9.773 23.359 -8.188 1 95.12 274 ASN A N 1
ATOM 2210 C CA . ASN A 1 274 ? -10.32 23.734 -6.883 1 95.12 274 ASN A CA 1
ATOM 2211 C C . ASN A 1 274 ? -9.523 24.875 -6.25 1 95.12 274 ASN A C 1
ATOM 2213 O O . ASN A 1 274 ? -8.367 25.094 -6.613 1 95.12 274 ASN A O 1
ATOM 2217 N N . VAL A 1 275 ? -10.133 25.594 -5.324 1 97.06 275 VAL A N 1
ATOM 2218 C CA . VAL A 1 275 ? -9.391 26.484 -4.43 1 97.06 275 VAL A CA 1
ATOM 2219 C C . VAL A 1 275 ? -9.039 25.734 -3.143 1 97.06 275 VAL A C 1
ATOM 2221 O O . VAL A 1 275 ? -9.539 24.641 -2.896 1 97.06 275 VAL A O 1
ATOM 2224 N N . GLY A 1 276 ? -8.086 26.297 -2.393 1 97.88 276 GLY A N 1
ATOM 2225 C CA . GLY A 1 276 ? -7.754 25.781 -1.073 1 97.88 276 GLY A CA 1
ATOM 2226 C C . GLY A 1 276 ? -8.398 26.562 0.052 1 97.88 276 GLY A C 1
ATOM 2227 O O . GLY A 1 276 ? -8.867 27.688 -0.158 1 97.88 276 GLY A O 1
ATOM 2228 N N . ALA A 1 277 ? -8.461 26 1.245 1 98.44 277 ALA A N 1
ATOM 2229 C CA . ALA A 1 277 ? -9.039 26.719 2.373 1 98.44 277 ALA A CA 1
ATOM 2230 C C . ALA A 1 277 ? -8.312 26.391 3.672 1 98.44 277 ALA A C 1
ATOM 2232 O O . ALA A 1 277 ? -7.672 25.344 3.781 1 98.44 277 ALA A O 1
ATOM 2233 N N . MET A 1 278 ? -8.328 27.25 4.543 1 98.56 278 MET A N 1
ATOM 2234 C CA . MET A 1 278 ? -7.934 27.125 5.945 1 98.56 278 MET A CA 1
ATOM 2235 C C . MET A 1 278 ? -9.07 27.547 6.871 1 98.56 278 MET A C 1
ATOM 2237 O O . MET A 1 278 ? -9.711 28.578 6.645 1 98.56 278 MET A O 1
ATOM 2241 N N . MET A 1 279 ? -9.352 26.766 7.848 1 98.81 279 MET A N 1
ATOM 2242 C CA . MET A 1 279 ? -10.414 27.094 8.797 1 98.81 279 MET A CA 1
ATOM 2243 C C . MET A 1 279 ? -9.836 27.703 10.07 1 98.81 279 MET A C 1
ATOM 2245 O O . MET A 1 279 ? -8.852 27.203 10.609 1 98.81 279 MET A O 1
ATOM 2249 N N . THR A 1 280 ? -10.43 28.781 10.492 1 98.38 280 THR A N 1
ATOM 2250 C CA . THR A 1 280 ? -10.07 29.391 11.766 1 98.38 280 THR A CA 1
ATOM 2251 C C . THR A 1 280 ? -11.172 29.172 12.805 1 98.38 280 THR A C 1
ATOM 2253 O O . THR A 1 280 ? -12.344 29.406 12.539 1 98.38 280 THR A O 1
ATOM 2256 N N . VAL A 1 281 ? -10.781 28.625 13.891 1 98.25 281 VAL A N 1
ATOM 2257 C CA . VAL A 1 281 ? -11.656 28.562 15.062 1 98.25 281 VAL A CA 1
ATOM 2258 C C . VAL A 1 281 ? -11.25 29.625 16.078 1 98.25 281 VAL A C 1
ATOM 2260 O O . VAL A 1 281 ? -10.148 29.578 16.625 1 98.25 281 VAL A O 1
ATOM 2263 N N . ASN A 1 282 ? -12.102 30.516 16.312 1 97.31 282 ASN A N 1
ATOM 2264 C CA . ASN A 1 282 ? -11.742 31.594 17.234 1 97.31 282 ASN A CA 1
ATOM 2265 C C . ASN A 1 282 ? -12.047 31.219 18.688 1 97.31 282 ASN A C 1
ATOM 2267 O O . ASN A 1 282 ? -12.469 30.094 18.969 1 97.31 282 ASN A O 1
ATOM 2271 N N . GLU A 1 283 ? -11.891 32.125 19.594 1 96.38 283 GLU A N 1
ATOM 2272 C CA . GLU A 1 283 ? -12.016 31.844 21.016 1 96.38 283 GLU A CA 1
ATOM 2273 C C . GLU A 1 283 ? -13.445 31.484 21.391 1 96.38 283 GLU A C 1
ATOM 2275 O O . GLU A 1 283 ? -13.68 30.766 22.359 1 96.38 283 GLU A O 1
ATOM 2280 N N . SER A 1 284 ? -14.352 31.969 20.625 1 95.31 284 SER A N 1
ATOM 2281 C CA . SER A 1 284 ? -15.758 31.688 20.875 1 95.31 284 SER A CA 1
ATOM 2282 C C . SER A 1 284 ? -16.219 30.453 20.109 1 95.31 284 SER A C 1
ATOM 2284 O O . SER A 1 284 ? -17.422 30.203 19.969 1 95.31 284 SER A O 1
ATOM 2286 N N . LEU A 1 285 ? -15.273 29.766 19.391 1 94.75 285 LEU A N 1
ATOM 2287 C CA . LEU A 1 285 ? -15.492 28.531 18.656 1 94.75 285 LEU A CA 1
ATOM 2288 C C . LEU A 1 285 ? -16.297 28.781 17.391 1 94.75 285 LEU A C 1
ATOM 2290 O O . LEU A 1 285 ? -17 27.891 16.906 1 94.75 285 LEU A O 1
ATOM 2294 N N . VAL A 1 286 ? -16.219 30.031 17.016 1 95 286 VAL A N 1
ATOM 2295 C CA . VAL A 1 286 ? -16.797 30.344 15.711 1 95 286 VAL A CA 1
ATOM 2296 C C . VAL A 1 286 ? -15.805 29.984 14.609 1 95 286 VAL A C 1
ATOM 2298 O O . VAL A 1 286 ? -14.617 30.312 14.688 1 95 286 VAL A O 1
ATOM 2301 N N . CYS A 1 287 ? -16.328 29.281 13.625 1 96.19 287 CYS A N 1
ATOM 2302 C CA . CYS A 1 287 ? -15.484 28.812 12.531 1 96.19 287 CYS A CA 1
ATOM 2303 C C . CYS A 1 287 ? -15.586 29.734 11.328 1 96.19 287 CYS A C 1
ATOM 2305 O O . CYS A 1 287 ? -16.672 30.156 10.953 1 96.19 287 CYS A O 1
ATOM 2307 N N . SER A 1 288 ? -14.484 30.141 10.805 1 97.38 288 SER A N 1
ATOM 2308 C CA . SER A 1 288 ? -14.406 30.922 9.57 1 97.38 288 SER A CA 1
ATOM 2309 C C . SER A 1 288 ? -13.375 30.328 8.617 1 97.38 288 SER A C 1
ATOM 2311 O O . SER A 1 288 ? -12.492 29.578 9.031 1 97.38 288 SER A O 1
ATOM 2313 N N . PHE A 1 289 ? -13.555 30.641 7.359 1 97.56 289 PHE A N 1
ATOM 2314 C CA . PHE A 1 289 ? -12.703 30.016 6.348 1 97.56 289 PHE A CA 1
ATOM 2315 C C . PHE A 1 289 ? -11.945 31.078 5.555 1 97.56 289 PHE A C 1
ATOM 2317 O O . PHE A 1 289 ? -12.523 32.094 5.168 1 97.56 289 PHE A O 1
ATOM 2324 N N . GLN A 1 290 ? -10.742 30.922 5.445 1 96.94 290 GLN A N 1
ATOM 2325 C CA . GLN A 1 290 ? -9.922 31.672 4.512 1 96.94 290 GLN A CA 1
ATOM 2326 C C . GLN A 1 290 ? -9.664 30.875 3.232 1 96.94 290 GLN A C 1
ATOM 2328 O O . GLN A 1 290 ? -9.203 29.734 3.287 1 96.94 290 GLN A O 1
ATOM 2333 N N . ILE A 1 291 ? -9.922 31.438 2.158 1 97.06 291 ILE A N 1
ATOM 2334 C CA . ILE A 1 291 ? -9.828 30.766 0.873 1 97.06 291 ILE A CA 1
ATOM 2335 C C . ILE A 1 291 ? -8.492 31.078 0.212 1 97.06 291 ILE A C 1
ATOM 2337 O O . ILE A 1 291 ? -8.055 32.25 0.224 1 97.06 291 ILE A O 1
ATOM 2341 N N . LEU A 1 292 ? -7.859 30.125 -0.274 1 96 292 LEU A N 1
ATOM 2342 C CA . LEU A 1 292 ? -6.609 30.266 -1.017 1 96 292 LEU A CA 1
ATOM 2343 C C . LEU A 1 292 ? -6.832 30.016 -2.504 1 96 292 LEU A C 1
ATOM 2345 O O . LEU A 1 292 ? -7.043 28.859 -2.916 1 96 292 LEU A O 1
ATOM 2349 N N . LYS A 1 293 ? -6.738 31 -3.289 1 93.56 293 LYS A N 1
ATOM 2350 C CA . LYS A 1 293 ? -6.918 30.859 -4.73 1 93.56 293 LYS A CA 1
ATOM 2351 C C . LYS A 1 293 ? -5.641 30.359 -5.398 1 93.56 293 LYS A C 1
ATOM 2353 O O . LYS A 1 293 ? -4.535 30.641 -4.93 1 93.56 293 LYS A O 1
ATOM 2358 N N . PRO A 1 294 ? -5.859 29.625 -6.496 1 90.62 294 PRO A N 1
ATOM 2359 C CA . PRO A 1 294 ? -4.66 29.188 -7.207 1 90.62 294 PRO A CA 1
ATOM 2360 C C . PRO A 1 294 ? -3.832 30.344 -7.754 1 90.62 294 PRO A C 1
ATOM 2362 O O . PRO A 1 294 ? -4.375 31.422 -8.031 1 90.62 294 PRO A O 1
ATOM 2365 N N . LEU A 1 295 ? -2.531 30.094 -7.797 1 79.25 295 LEU A N 1
ATOM 2366 C CA . LEU A 1 295 ? -1.67 31.109 -8.406 1 79.25 295 LEU A CA 1
ATOM 2367 C C . LEU A 1 295 ? -1.901 31.172 -9.914 1 79.25 295 LEU A C 1
ATOM 2369 O O . LEU A 1 295 ? -2.141 30.156 -10.562 1 79.25 295 LEU A O 1
ATOM 2373 N N . ASP A 1 296 ? -2.314 32.344 -10.461 1 65.19 296 ASP A N 1
ATOM 2374 C CA . ASP A 1 296 ? -2.523 32.562 -11.891 1 65.19 296 ASP A CA 1
ATOM 2375 C C . ASP A 1 296 ? -1.388 31.938 -12.711 1 65.19 296 ASP A C 1
ATOM 2377 O O . ASP A 1 296 ? -0.215 32.094 -12.359 1 65.19 296 ASP A O 1
ATOM 2381 N N . LYS A 1 297 ? -1.669 31 -13.344 1 55.84 297 LYS A N 1
ATOM 2382 C CA . LYS A 1 297 ? -0.665 30.547 -14.297 1 55.84 297 LYS A CA 1
ATOM 2383 C C . LYS A 1 297 ? -0.174 31.703 -15.164 1 55.84 297 LYS A C 1
ATOM 2385 O O . LYS A 1 297 ? -0.971 32.531 -15.625 1 55.84 297 LYS A O 1
ATOM 2390 N N . LYS A 1 298 ? 0.972 32.188 -15.016 1 45.22 298 LYS A N 1
ATOM 2391 C CA . LYS A 1 298 ? 1.423 33.125 -16.062 1 45.22 298 LYS A CA 1
ATOM 2392 C C . LYS A 1 298 ? 0.979 32.656 -17.438 1 45.22 298 LYS A C 1
ATOM 2394 O O . LYS A 1 298 ? 1.194 31.5 -17.797 1 45.22 298 LYS A O 1
ATOM 2399 N N . PRO A 1 299 ? 0.071 33.281 -18.141 1 39.59 299 PRO A N 1
ATOM 2400 C CA . PRO A 1 299 ? -0.151 32.875 -19.531 1 39.59 299 PRO A CA 1
ATOM 2401 C C . PRO A 1 299 ? 1.146 32.531 -20.266 1 39.59 299 PRO A C 1
ATOM 2403 O O . PRO A 1 299 ? 2.197 33.125 -19.969 1 39.59 299 PRO A O 1
ATOM 2406 N N . LYS A 1 300 ? 1.4 31.297 -20.609 1 40.47 300 LYS A N 1
ATOM 2407 C CA . LYS A 1 300 ? 2.441 31.219 -21.625 1 40.47 300 LYS A CA 1
ATOM 2408 C C . LYS A 1 300 ? 2.41 32.438 -22.547 1 40.47 300 LYS A C 1
ATOM 2410 O O . LYS A 1 300 ? 1.335 32.938 -22.875 1 40.47 300 LYS A O 1
ATOM 2415 N N . PHE A 1 301 ? 3.486 33.312 -22.609 1 33.69 301 PHE A N 1
ATOM 2416 C CA . PHE A 1 301 ? 3.633 34.438 -23.547 1 33.69 301 PHE A CA 1
ATOM 2417 C C . PHE A 1 301 ? 3.008 34.094 -24.891 1 33.69 301 PHE A C 1
ATOM 2419 O O . PHE A 1 301 ? 3.52 33.219 -25.609 1 33.69 301 PHE A O 1
ATOM 2426 N N . SER A 1 302 ? 1.661 33.844 -25.078 1 32.5 302 SER A N 1
ATOM 2427 C CA . SER A 1 302 ? 1.348 34.094 -26.484 1 32.5 302 SER A CA 1
ATOM 2428 C C . SER A 1 302 ? 1.812 35.469 -26.906 1 32.5 302 SER A C 1
ATOM 2430 O O . SER A 1 302 ? 1.972 36.375 -26.078 1 32.5 302 SER A O 1
ATOM 2432 N N . PHE A 1 303 ? 2.396 35.656 -28.188 1 34.62 303 PHE A N 1
ATOM 2433 C CA . PHE A 1 303 ? 2.459 36.938 -28.875 1 34.62 303 PHE A CA 1
ATOM 2434 C C . PHE A 1 303 ? 1.256 37.812 -28.531 1 34.62 303 PHE A C 1
ATOM 2436 O O . PHE A 1 303 ? 0.11 37.406 -28.719 1 34.62 303 PHE A O 1
ATOM 2443 N N . GLY A 1 304 ? 1.305 38.594 -27.484 1 30.34 304 GLY A N 1
ATOM 2444 C CA . GLY A 1 304 ? 0.524 39.656 -26.859 1 30.34 304 GLY A CA 1
ATOM 2445 C C . GLY A 1 304 ? -0.244 40.5 -27.875 1 30.34 304 GLY A C 1
ATOM 2446 O O . GLY A 1 304 ? 0.355 41.188 -28.688 1 30.34 304 GLY A O 1
ATOM 2447 N N . SER A 1 305 ? -1.396 40.031 -28.672 1 30.28 305 SER A N 1
ATOM 2448 C CA . SER A 1 305 ? -2.305 41.188 -28.844 1 30.28 305 SER A CA 1
ATOM 2449 C C . SER A 1 305 ? -2.594 41.844 -27.516 1 30.28 305 SER A C 1
ATOM 2451 O O . SER A 1 305 ? -2.492 41.25 -26.453 1 30.28 305 SER A O 1
ATOM 2453 N N . THR A 1 306 ? -2.701 43.219 -27.344 1 31.19 306 THR A N 1
ATOM 2454 C CA . THR A 1 306 ? -2.811 44.344 -26.422 1 31.19 306 THR A CA 1
ATOM 2455 C C . THR A 1 306 ? -4.07 44.188 -25.562 1 31.19 306 THR A C 1
ATOM 2457 O O . THR A 1 306 ? -4.453 45.156 -24.875 1 31.19 306 THR A O 1
ATOM 2460 N N . THR A 1 307 ? -4.793 43.062 -25.344 1 29.62 307 THR A N 1
ATOM 2461 C CA . THR A 1 307 ? -6.059 43.438 -24.734 1 29.62 307 THR A CA 1
ATOM 2462 C C . THR A 1 307 ? -5.852 43.812 -23.266 1 29.62 307 THR A C 1
ATOM 2464 O O . THR A 1 307 ? -5.055 43.156 -22.562 1 29.62 307 THR A O 1
ATOM 2467 N N . THR A 1 308 ? -6.391 44.938 -22.766 1 26.77 308 THR A N 1
ATOM 2468 C CA . THR A 1 308 ? -6.457 45.719 -21.547 1 26.77 308 THR A CA 1
ATOM 2469 C C . THR A 1 308 ? -7.125 44.938 -20.422 1 26.77 308 THR A C 1
ATOM 2471 O O . THR A 1 308 ? -8.266 44.5 -20.562 1 26.77 308 THR A O 1
ATOM 2474 N N . VAL A 1 309 ? -6.367 44.281 -19.578 1 25.7 309 VAL A N 1
ATOM 2475 C CA . VAL A 1 309 ? -6.773 43.469 -18.438 1 25.7 309 VAL A CA 1
ATOM 2476 C C . VAL A 1 309 ? -7.469 44.344 -17.406 1 25.7 309 VAL A C 1
ATOM 2478 O O . VAL A 1 309 ? -6.883 45.312 -16.906 1 25.7 309 VAL A O 1
ATOM 2481 N N . LYS A 1 310 ? -8.812 44.188 -17.359 1 27.42 310 LYS A N 1
ATOM 2482 C CA . LYS A 1 310 ? -9.672 44.812 -16.359 1 27.42 310 LYS A CA 1
ATOM 2483 C C . LYS A 1 310 ? -9.359 44.281 -14.953 1 27.42 310 LYS A C 1
ATOM 2485 O O . LYS A 1 310 ? -9.141 43.094 -14.758 1 27.42 310 LYS A O 1
ATOM 2490 N N . SER A 1 311 ? -9.008 45.125 -13.953 1 25.22 311 SER A N 1
ATOM 2491 C CA . SER A 1 311 ? -8.57 45.094 -12.562 1 25.22 311 SER A CA 1
ATOM 2492 C C . SER A 1 311 ? -9.586 44.406 -11.664 1 25.22 311 SER A C 1
ATOM 2494 O O . SER A 1 311 ? -10.734 44.844 -11.555 1 25.22 311 SER A O 1
ATOM 2496 N N . GLY A 1 312 ? -9.656 43 -11.633 1 25.58 312 GLY A N 1
ATOM 2497 C CA . GLY A 1 312 ? -10.672 42.312 -10.875 1 25.58 312 GLY A CA 1
ATOM 2498 C C . GLY A 1 312 ? -10.609 42.562 -9.383 1 25.58 312 GLY A C 1
ATOM 2499 O O . GLY A 1 312 ? -9.602 43.062 -8.883 1 25.58 312 GLY A O 1
ATOM 2500 N N . THR A 1 313 ? -11.891 42.469 -8.719 1 28.7 313 THR A N 1
ATOM 2501 C CA . THR A 1 313 ? -12.5 42.875 -7.457 1 28.7 313 THR A CA 1
ATOM 2502 C C . THR A 1 313 ? -11.898 42.094 -6.289 1 28.7 313 THR A C 1
ATOM 2504 O O . THR A 1 313 ? -11.547 40.938 -6.422 1 28.7 313 THR A O 1
ATOM 2507 N N . PRO A 1 314 ? -11.812 42.719 -5.098 1 27.69 314 PRO A N 1
ATOM 2508 C CA . PRO A 1 314 ? -11.289 42.406 -3.764 1 27.69 314 PRO A CA 1
ATOM 2509 C C . PRO A 1 314 ? -11.945 41.188 -3.129 1 27.69 314 PRO A C 1
ATOM 2511 O O . PRO A 1 314 ? -13.078 40.844 -3.482 1 27.69 314 PRO A O 1
ATOM 2514 N N . THR A 1 315 ? -11.141 40.344 -2.502 1 27.98 315 THR A N 1
ATOM 2515 C CA . THR A 1 315 ? -11.297 39.094 -1.78 1 27.98 315 THR A CA 1
ATOM 2516 C C . THR A 1 315 ? -12.359 39.219 -0.692 1 27.98 315 THR A C 1
ATOM 2518 O O . THR A 1 315 ? -12.211 40 0.236 1 27.98 315 THR A O 1
ATOM 2521 N N . ARG A 1 316 ? -13.695 38.875 -1.012 1 29.17 316 ARG A N 1
ATOM 2522 C CA . ARG A 1 316 ? -14.828 39 -0.099 1 29.17 316 ARG A CA 1
ATOM 2523 C C . ARG A 1 316 ? -14.742 37.969 1.021 1 29.17 316 ARG A C 1
ATOM 2525 O O . ARG A 1 316 ? -14.484 36.781 0.77 1 29.17 316 ARG A O 1
ATOM 2532 N N . PHE A 1 317 ? -14.438 38.281 2.268 1 24.86 317 PHE A N 1
ATOM 2533 C CA . PHE A 1 317 ? -14.516 37.594 3.551 1 24.86 317 PHE A CA 1
ATOM 2534 C C . PHE A 1 317 ? -15.938 37.125 3.818 1 24.86 317 PHE A C 1
ATOM 2536 O O . PHE A 1 317 ? -16.891 37.906 3.789 1 24.86 317 PHE A O 1
ATOM 2543 N N . LYS A 1 318 ? -16.359 36.031 3.35 1 27.95 318 LYS A N 1
ATOM 2544 C CA . LYS A 1 318 ? -17.734 35.656 3.711 1 27.95 318 LYS A CA 1
ATOM 2545 C C . LYS A 1 318 ? -17.797 35.156 5.156 1 27.95 318 LYS A C 1
ATOM 2547 O O . LYS A 1 318 ? -17.109 34.219 5.539 1 27.95 318 LYS A O 1
ATOM 2552 N N . VAL A 1 319 ? -18.094 36.062 6.133 1 26.48 319 VAL A N 1
ATOM 2553 C CA . VAL A 1 319 ? -18.391 35.875 7.547 1 26.48 319 VAL A CA 1
ATOM 2554 C C . VAL A 1 319 ? -19.719 35.125 7.703 1 26.48 319 VAL A C 1
ATOM 2556 O O . VAL A 1 319 ? -20.75 35.594 7.215 1 26.48 319 VAL A O 1
ATOM 2559 N N . PHE A 1 320 ? -19.766 33.875 7.664 1 25.45 320 PHE A N 1
ATOM 2560 C CA . PHE A 1 320 ? -21.031 33.281 8.078 1 25.45 320 PHE A CA 1
ATOM 2561 C C . PHE A 1 320 ? -21.125 33.188 9.594 1 25.45 320 PHE A C 1
ATOM 2563 O O . PHE A 1 320 ? -20.094 33.062 10.273 1 25.45 320 PHE A O 1
ATOM 2570 N N . MET B 1 1 ? -17.641 -27.188 -4.434 1 87.44 1 MET B N 1
ATOM 2571 C CA . MET B 1 1 ? -18.125 -26.688 -5.715 1 87.44 1 MET B CA 1
ATOM 2572 C C . MET B 1 1 ? -18.453 -27.828 -6.664 1 87.44 1 MET B C 1
ATOM 2574 O O . MET B 1 1 ? -17.672 -28.781 -6.781 1 87.44 1 MET B O 1
ATOM 2578 N N . GLU B 1 2 ? -19.531 -27.719 -7.27 1 90 2 GLU B N 1
ATOM 2579 C CA . GLU B 1 2 ? -19.938 -28.797 -8.164 1 90 2 GLU B CA 1
ATOM 2580 C C . GLU B 1 2 ? -18.969 -28.938 -9.336 1 90 2 GLU B C 1
ATOM 2582 O O . GLU B 1 2 ? -18.578 -27.938 -9.945 1 90 2 GLU B O 1
ATOM 2587 N N . ARG B 1 3 ? -18.594 -30.156 -9.562 1 90 3 ARG B N 1
ATOM 2588 C CA . ARG B 1 3 ? -17.609 -30.438 -10.602 1 90 3 ARG B CA 1
ATOM 2589 C C . ARG B 1 3 ? -18.047 -29.875 -11.945 1 90 3 ARG B C 1
ATOM 2591 O O . ARG B 1 3 ? -17.234 -29.344 -12.695 1 90 3 ARG B O 1
ATOM 2598 N N . GLY B 1 4 ? -19.281 -29.969 -12.211 1 92.12 4 GLY B N 1
ATOM 2599 C CA . GLY B 1 4 ? -19.812 -29.469 -13.469 1 92.12 4 GLY B CA 1
ATOM 2600 C C . GLY B 1 4 ? -19.656 -27.953 -13.617 1 92.12 4 GLY B C 1
ATOM 2601 O O . GLY B 1 4 ? -19.391 -27.469 -14.711 1 92.12 4 GLY B O 1
ATOM 2602 N N . VAL B 1 5 ? -19.797 -27.344 -12.5 1 95.19 5 VAL B N 1
ATOM 2603 C CA . VAL B 1 5 ? -19.703 -25.875 -12.516 1 95.19 5 VAL B CA 1
ATOM 2604 C C . VAL B 1 5 ? -18.266 -25.453 -12.789 1 95.19 5 VAL B C 1
ATOM 2606 O O . VAL B 1 5 ? -18.016 -24.594 -13.633 1 95.19 5 VAL B O 1
ATOM 2609 N N . VAL B 1 6 ? -17.375 -26.078 -12.102 1 97.88 6 VAL B N 1
ATOM 2610 C CA . VAL B 1 6 ? -15.961 -25.734 -12.266 1 97.88 6 VAL B CA 1
ATOM 2611 C C . VAL B 1 6 ? -15.508 -26.062 -13.688 1 97.88 6 VAL B C 1
ATOM 2613 O O . VAL B 1 6 ? -14.797 -25.281 -14.32 1 97.88 6 VAL B O 1
ATOM 2616 N N . ASP B 1 7 ? -15.938 -27.188 -14.234 1 97.88 7 ASP B N 1
ATOM 2617 C CA . ASP B 1 7 ? -15.617 -27.578 -15.609 1 97.88 7 ASP B CA 1
ATOM 2618 C C . ASP B 1 7 ? -16.156 -26.547 -16.609 1 97.88 7 ASP B C 1
ATOM 2620 O O . ASP B 1 7 ? -15.492 -26.219 -17.594 1 97.88 7 ASP B O 1
ATOM 2624 N N . GLY B 1 8 ? -17.391 -26.141 -16.328 1 97.94 8 GLY B N 1
ATOM 2625 C CA . GLY B 1 8 ? -17.984 -25.125 -17.188 1 97.94 8 GLY B CA 1
ATOM 2626 C C . GLY B 1 8 ? -17.188 -23.828 -17.219 1 97.94 8 GLY B C 1
ATOM 2627 O O . GLY B 1 8 ? -17.016 -23.234 -18.281 1 97.94 8 GLY B O 1
ATOM 2628 N N . ILE B 1 9 ? -16.734 -23.406 -16.047 1 98.38 9 ILE B N 1
ATOM 2629 C CA . ILE B 1 9 ? -15.945 -22.188 -15.922 1 98.38 9 ILE B CA 1
ATOM 2630 C C . ILE B 1 9 ? -14.633 -22.344 -16.688 1 98.38 9 ILE B C 1
ATOM 2632 O O . ILE B 1 9 ? -14.266 -21.484 -17.484 1 98.38 9 ILE B O 1
ATOM 2636 N N . ILE B 1 10 ? -13.953 -23.484 -16.5 1 98.56 10 ILE B N 1
ATOM 2637 C CA . ILE B 1 10 ? -12.672 -23.75 -17.156 1 98.56 10 ILE B CA 1
ATOM 2638 C C . ILE B 1 10 ? -12.859 -23.766 -18.672 1 98.56 10 ILE B C 1
ATOM 2640 O O . ILE B 1 10 ? -12.078 -23.156 -19.406 1 98.56 10 ILE B O 1
ATOM 2644 N N . ASN B 1 11 ? -13.898 -24.406 -19.125 1 98.06 11 ASN B N 1
ATOM 2645 C CA . ASN B 1 11 ? -14.156 -24.484 -20.562 1 98.06 11 ASN B CA 1
ATOM 2646 C C . ASN B 1 11 ? -14.352 -23.109 -21.172 1 98.06 11 ASN B C 1
ATOM 2648 O O . ASN B 1 11 ? -13.805 -22.812 -22.234 1 98.06 11 ASN B O 1
ATOM 2652 N N . ARG B 1 12 ? -15.094 -22.266 -20.531 1 98.19 12 ARG B N 1
ATOM 2653 C CA . ARG B 1 12 ? -15.336 -20.906 -21.031 1 98.19 12 ARG B CA 1
ATOM 2654 C C . ARG B 1 12 ? -14.047 -20.094 -21.047 1 98.19 12 ARG B C 1
ATOM 2656 O O . ARG B 1 12 ? -13.789 -19.344 -22 1 98.19 12 ARG B O 1
ATOM 2663 N N . LEU B 1 13 ? -13.273 -20.266 -20.016 1 98.5 13 LEU B N 1
ATOM 2664 C CA . LEU B 1 13 ? -12.016 -19.531 -19.922 1 98.5 13 LEU B CA 1
ATOM 2665 C C . LEU B 1 13 ? -11.031 -20 -20.984 1 98.5 13 LEU B C 1
ATOM 2667 O O . LEU B 1 13 ? -10.219 -19.219 -21.484 1 98.5 13 LEU B O 1
ATOM 2671 N N . LEU B 1 14 ? -11.125 -21.266 -21.344 1 98.06 14 LEU B N 1
ATOM 2672 C CA . LEU B 1 14 ? -10.203 -21.828 -22.344 1 98.06 14 LEU B CA 1
ATOM 2673 C C . LEU B 1 14 ? -10.68 -21.531 -23.75 1 98.06 14 LEU B C 1
ATOM 2675 O O . LEU B 1 14 ? -9.914 -21.641 -24.719 1 98.06 14 LEU B O 1
ATOM 2679 N N . GLU B 1 15 ? -11.906 -21.125 -23.906 1 96.38 15 GLU B N 1
ATOM 2680 C CA . GLU B 1 15 ? -12.508 -20.906 -25.219 1 96.38 15 GLU B CA 1
ATOM 2681 C C . GLU B 1 15 ? -11.852 -19.734 -25.953 1 96.38 15 GLU B C 1
ATOM 2683 O O . GLU B 1 15 ? -11.938 -19.625 -27.172 1 96.38 15 GLU B O 1
ATOM 2688 N N . VAL B 1 16 ? -11.219 -18.859 -25.188 1 95.62 16 VAL B N 1
ATOM 2689 C CA . VAL B 1 16 ? -10.664 -17.656 -25.797 1 95.62 16 VAL B CA 1
ATOM 2690 C C . VAL B 1 16 ? -9.227 -17.906 -26.219 1 95.62 16 VAL B C 1
ATOM 2692 O O . VAL B 1 16 ? -8.531 -16.984 -26.656 1 95.62 16 VAL B O 1
ATOM 2695 N N . ARG B 1 17 ? -8.812 -19.156 -26.094 1 92.62 17 ARG B N 1
ATOM 2696 C CA . ARG B 1 17 ? -7.504 -19.531 -26.625 1 92.62 17 ARG B CA 1
ATOM 2697 C C . ARG B 1 17 ? -7.371 -19.125 -28.094 1 92.62 17 ARG B C 1
ATOM 2699 O O . ARG B 1 17 ? -8.273 -19.359 -28.891 1 92.62 17 ARG B O 1
ATOM 2706 N N . GLY B 1 18 ? -6.32 -18.469 -28.438 1 89.25 18 GLY B N 1
ATOM 2707 C CA . GLY B 1 18 ? -6.113 -18.031 -29.812 1 89.25 18 GLY B CA 1
ATOM 2708 C C . GLY B 1 18 ? -6.75 -16.672 -30.109 1 89.25 18 GLY B C 1
ATOM 2709 O O . GLY B 1 18 ? -6.672 -16.188 -31.234 1 89.25 18 GLY B O 1
ATOM 2710 N N . ARG B 1 19 ? -7.469 -16.062 -29.125 1 91.38 19 ARG B N 1
ATOM 2711 C CA . ARG B 1 19 ? -8.078 -14.75 -29.25 1 91.38 19 ARG B CA 1
ATOM 2712 C C . ARG B 1 19 ? -7.562 -13.797 -28.172 1 91.38 19 ARG B C 1
ATOM 2714 O O . ARG B 1 19 ? -8.305 -13.43 -27.266 1 91.38 19 ARG B O 1
ATOM 2721 N N . PRO B 1 20 ? -6.324 -13.359 -28.422 1 90.75 20 PRO B N 1
ATOM 2722 C CA . PRO B 1 20 ? -5.719 -12.516 -27.391 1 90.75 20 PRO B CA 1
ATOM 2723 C C . PRO B 1 20 ? -6.547 -11.273 -27.078 1 90.75 20 PRO B C 1
ATOM 2725 O O . PRO B 1 20 ? -7.051 -10.617 -28 1 90.75 20 PRO B O 1
ATOM 2728 N N . GLY B 1 21 ? -6.742 -11.047 -25.781 1 91.88 21 GLY B N 1
ATOM 2729 C CA . GLY B 1 21 ? -7.414 -9.828 -25.359 1 91.88 21 GLY B CA 1
ATOM 2730 C C . GLY B 1 21 ? -8.906 -10 -25.172 1 91.88 21 GLY B C 1
ATOM 2731 O O . GLY B 1 21 ? -9.57 -9.148 -24.578 1 91.88 21 GLY B O 1
ATOM 2732 N N . LYS B 1 22 ? -9.477 -11.094 -25.672 1 94.75 22 LYS B N 1
ATOM 2733 C CA . LYS B 1 22 ? -10.914 -11.32 -25.547 1 94.75 22 LYS B CA 1
ATOM 2734 C C . LYS B 1 22 ? -11.297 -11.586 -24.094 1 94.75 22 LYS B C 1
ATOM 2736 O O . LYS B 1 22 ? -10.703 -12.438 -23.438 1 94.75 22 LYS B O 1
ATOM 2741 N N . GLN B 1 23 ? -12.258 -10.859 -23.625 1 96.12 23 GLN B N 1
ATOM 2742 C CA . GLN B 1 23 ? -12.703 -10.992 -22.234 1 96.12 23 GLN B CA 1
ATOM 2743 C C . GLN B 1 23 ? -13.68 -12.148 -22.094 1 96.12 23 GLN B C 1
ATOM 2745 O O . GLN B 1 23 ? -14.469 -12.43 -23 1 96.12 23 GLN B O 1
ATOM 2750 N N . VAL B 1 24 ? -13.578 -12.836 -21.062 1 96.81 24 VAL B N 1
ATOM 2751 C CA . VAL B 1 24 ? -14.516 -13.898 -20.703 1 96.81 24 VAL B CA 1
ATOM 2752 C C . VAL B 1 24 ? -15.477 -13.406 -19.625 1 96.81 24 VAL B C 1
ATOM 2754 O O . VAL B 1 24 ? -15.055 -12.82 -18.625 1 96.81 24 VAL B O 1
ATOM 2757 N N . GLN B 1 25 ? -16.703 -13.617 -19.812 1 93.06 25 GLN B N 1
ATOM 2758 C CA . GLN B 1 25 ? -17.688 -13.172 -18.828 1 93.06 25 GLN B CA 1
ATOM 2759 C C . GLN B 1 25 ? -18.109 -14.312 -17.906 1 93.06 25 GLN B C 1
ATOM 2761 O O . GLN B 1 25 ? -18.719 -15.289 -18.344 1 93.06 25 GLN B O 1
ATOM 2766 N N . LEU B 1 26 ? -17.766 -14.289 -16.75 1 97.81 26 LEU B N 1
ATOM 2767 C CA . LEU B 1 26 ? -18.234 -15.164 -15.68 1 97.81 26 LEU B CA 1
ATOM 2768 C C . LEU B 1 26 ? -19.266 -14.445 -14.812 1 97.81 26 LEU B C 1
ATOM 2770 O O . LEU B 1 26 ? -19.25 -13.219 -14.703 1 97.81 26 LEU B O 1
ATOM 2774 N N . SER B 1 27 ? -20.219 -15.188 -14.281 1 97.75 27 SER B N 1
ATOM 2775 C CA . SER B 1 27 ? -21.156 -14.555 -13.367 1 97.75 27 SER B CA 1
ATOM 2776 C C . SER B 1 27 ? -20.5 -14.219 -12.039 1 97.75 27 SER B C 1
ATOM 2778 O O . SER B 1 27 ? -19.516 -14.859 -11.641 1 97.75 27 SER B O 1
ATOM 2780 N N . GLU B 1 28 ? -21.016 -13.211 -11.375 1 97.75 28 GLU B N 1
ATOM 2781 C CA . GLU B 1 28 ? -20.516 -12.852 -10.047 1 97.75 28 GLU B CA 1
ATOM 2782 C C . GLU B 1 28 ? -20.578 -14.047 -9.094 1 97.75 28 GLU B C 1
ATOM 2784 O O . GLU B 1 28 ? -19.672 -14.25 -8.289 1 97.75 28 GLU B O 1
ATOM 2789 N N . ALA B 1 29 ? -21.641 -14.773 -9.227 1 97.75 29 ALA B N 1
ATOM 2790 C CA . ALA B 1 29 ? -21.844 -15.938 -8.367 1 97.75 29 ALA B CA 1
ATOM 2791 C C . ALA B 1 29 ? -20.75 -16.969 -8.594 1 97.75 29 ALA B C 1
ATOM 2793 O O . ALA B 1 29 ? -20.266 -17.594 -7.637 1 97.75 29 ALA B O 1
ATOM 2794 N N . GLU B 1 30 ? -20.406 -17.203 -9.797 1 98.25 30 GLU B N 1
ATOM 2795 C CA . GLU B 1 30 ? -19.344 -18.141 -10.125 1 98.25 30 GLU B CA 1
ATOM 2796 C C . GLU B 1 30 ? -18.016 -17.703 -9.531 1 98.25 30 GLU B C 1
ATOM 2798 O O . GLU B 1 30 ? -17.281 -18.516 -8.953 1 98.25 30 GLU B O 1
ATOM 2803 N N . ILE B 1 31 ? -17.688 -16.453 -9.656 1 98.56 31 ILE B N 1
ATOM 2804 C CA . ILE B 1 31 ? -16.422 -15.914 -9.164 1 98.56 31 ILE B CA 1
ATOM 2805 C C . ILE B 1 31 ? -16.391 -15.984 -7.637 1 98.56 31 ILE B C 1
ATOM 2807 O O . ILE B 1 31 ? -15.383 -16.359 -7.043 1 98.56 31 ILE B O 1
ATOM 2811 N N . LYS B 1 32 ? -17.516 -15.617 -7.059 1 98.38 32 LYS B N 1
ATOM 2812 C CA . LYS B 1 32 ? -17.625 -15.727 -5.605 1 98.38 32 LYS B CA 1
ATOM 2813 C C . LYS B 1 32 ? -17.344 -17.141 -5.133 1 98.38 32 LYS B C 1
ATOM 2815 O O . LYS B 1 32 ? -16.641 -17.344 -4.148 1 98.38 32 LYS B O 1
ATOM 2820 N N . GLN B 1 33 ? -17.891 -18.047 -5.816 1 98.31 33 GLN B N 1
ATOM 2821 C CA . GLN B 1 33 ? -17.688 -19.453 -5.457 1 98.31 33 GLN B CA 1
ATOM 2822 C C . GLN B 1 33 ? -16.234 -19.859 -5.629 1 98.31 33 GLN B C 1
ATOM 2824 O O . GLN B 1 33 ? -15.688 -20.594 -4.805 1 98.31 33 GLN B O 1
ATOM 2829 N N . LEU B 1 34 ? -15.641 -19.422 -6.734 1 98.75 34 LEU B N 1
ATOM 2830 C CA . LEU B 1 34 ? -14.219 -19.703 -6.941 1 98.75 34 LEU B CA 1
ATOM 2831 C C . LEU B 1 34 ? -13.391 -19.203 -5.758 1 98.75 34 LEU B C 1
ATOM 2833 O O . LEU B 1 34 ? -12.539 -19.922 -5.25 1 98.75 34 LEU B O 1
ATOM 2837 N N . CYS B 1 35 ? -13.648 -18 -5.316 1 98.75 35 CYS B N 1
ATOM 2838 C CA . CYS B 1 35 ? -12.891 -17.406 -4.223 1 98.75 35 CYS B CA 1
ATOM 2839 C C . CYS B 1 35 ? -13.117 -18.156 -2.92 1 98.75 35 CYS B C 1
ATOM 2841 O O . CYS B 1 35 ? -12.156 -18.5 -2.217 1 98.75 35 CYS B O 1
ATOM 2843 N N . LEU B 1 36 ? -14.336 -18.484 -2.623 1 98.44 36 LEU B N 1
ATOM 2844 C CA . LEU B 1 36 ? -14.688 -19.094 -1.349 1 98.44 36 LEU B CA 1
ATOM 2845 C C . LEU B 1 36 ? -14.133 -20.516 -1.257 1 98.44 36 LEU B C 1
ATOM 2847 O O . LEU B 1 36 ? -13.555 -20.891 -0.237 1 98.44 36 LEU B O 1
ATOM 2851 N N . VAL B 1 37 ? -14.32 -21.25 -2.307 1 98.62 37 VAL B N 1
ATOM 2852 C CA . VAL B 1 37 ? -13.867 -22.641 -2.307 1 98.62 37 VAL B CA 1
ATOM 2853 C C . VAL B 1 37 ? -12.344 -22.688 -2.275 1 98.62 37 VAL B C 1
ATOM 2855 O O . VAL B 1 37 ? -11.758 -23.5 -1.548 1 98.62 37 VAL B O 1
ATOM 2858 N N . SER B 1 38 ? -11.719 -21.875 -3.098 1 98.69 38 SER B N 1
ATOM 2859 C CA . SER B 1 38 ? -10.258 -21.828 -3.094 1 98.69 38 SER B CA 1
ATOM 2860 C C . SER B 1 38 ? -9.719 -21.422 -1.723 1 98.69 38 SER B C 1
ATOM 2862 O O . SER B 1 38 ? -8.742 -22 -1.246 1 98.69 38 SER B O 1
ATOM 2864 N N . LYS B 1 39 ? -10.336 -20.422 -1.189 1 98.38 39 LYS B N 1
ATOM 2865 C CA . LYS B 1 39 ? -9.961 -19.984 0.153 1 98.38 39 LYS B CA 1
ATOM 2866 C C . LYS B 1 39 ? -9.953 -21.156 1.128 1 98.38 39 LYS B C 1
ATOM 2868 O O . LYS B 1 39 ? -9.016 -21.312 1.91 1 98.38 39 LYS B O 1
ATOM 2873 N N . ASP B 1 40 ? -10.938 -21.953 1.109 1 98.19 40 ASP B N 1
ATOM 2874 C CA . ASP B 1 40 ? -11.039 -23.125 1.976 1 98.19 40 ASP B CA 1
ATOM 2875 C C . ASP B 1 40 ? -9.906 -24.109 1.707 1 98.19 40 ASP B C 1
ATOM 2877 O O . ASP B 1 40 ? -9.328 -24.672 2.641 1 98.19 40 ASP B O 1
ATOM 2881 N N . ILE B 1 41 ? -9.609 -24.312 0.486 1 98.5 41 ILE B N 1
ATOM 2882 C CA . ILE B 1 41 ? -8.531 -25.219 0.108 1 98.5 41 ILE B CA 1
ATOM 2883 C C . ILE B 1 41 ? -7.203 -24.703 0.647 1 98.5 41 ILE B C 1
ATOM 2885 O O . ILE B 1 41 ? -6.43 -25.453 1.248 1 98.5 41 ILE B O 1
ATOM 2889 N N . PHE B 1 42 ? -6.973 -23.422 0.446 1 98.69 42 PHE B N 1
ATOM 2890 C CA . PHE B 1 42 ? -5.73 -22.812 0.899 1 98.69 42 PHE B CA 1
ATOM 2891 C C . PHE B 1 42 ? -5.602 -22.906 2.414 1 98.69 42 PHE B C 1
ATOM 2893 O O . PHE B 1 42 ? -4.516 -23.172 2.934 1 98.69 42 PHE B O 1
ATOM 2900 N N . MET B 1 43 ? -6.691 -22.703 3.121 1 98.06 43 MET B N 1
ATOM 2901 C CA . MET B 1 43 ? -6.68 -22.719 4.582 1 98.06 43 MET B CA 1
ATOM 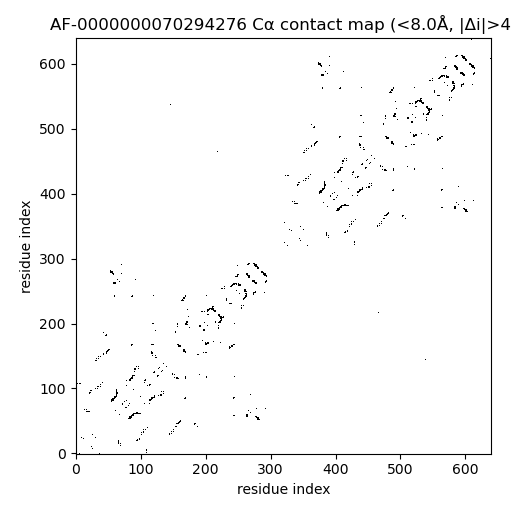2902 C C . MET B 1 43 ? -6.414 -24.109 5.117 1 98.06 43 MET B C 1
ATOM 2904 O O . MET B 1 43 ? -5.996 -24.281 6.266 1 98.06 43 MET B O 1
ATOM 2908 N N . ASN B 1 44 ? -6.609 -25.062 4.266 1 97.44 44 ASN B N 1
ATOM 2909 C CA . ASN B 1 44 ? -6.367 -26.453 4.672 1 97.44 44 ASN B CA 1
ATOM 2910 C C . ASN B 1 44 ? -4.996 -26.938 4.215 1 97.44 44 ASN B C 1
ATOM 2912 O O . ASN B 1 44 ? -4.641 -28.094 4.43 1 97.44 44 ASN B O 1
ATOM 2916 N N . GLN B 1 45 ? -4.25 -26.125 3.559 1 97.19 45 GLN B N 1
ATOM 2917 C CA . GLN B 1 45 ? -2.871 -26.406 3.174 1 97.19 45 GLN B CA 1
ATOM 2918 C C . GLN B 1 45 ? -1.889 -25.719 4.117 1 97.19 45 GLN B C 1
ATOM 2920 O O . GLN B 1 45 ? -2.203 -24.688 4.707 1 97.19 45 GLN B O 1
ATOM 2925 N N . PRO B 1 46 ? -0.779 -26.344 4.281 1 96.81 46 PRO B N 1
ATOM 2926 C CA . PRO B 1 46 ? 0.236 -25.625 5.062 1 96.81 46 PRO B CA 1
ATOM 2927 C C . PRO B 1 46 ? 0.799 -24.406 4.328 1 96.81 46 PRO B C 1
ATOM 2929 O O . PRO B 1 46 ? 0.698 -24.312 3.104 1 96.81 46 PRO B O 1
ATOM 2932 N N . ASN B 1 47 ? 1.412 -23.484 5.047 1 97.81 47 ASN B N 1
ATOM 2933 C CA . ASN B 1 47 ? 2.064 -22.312 4.461 1 97.81 47 ASN B CA 1
ATOM 2934 C C . ASN B 1 47 ? 3.291 -22.719 3.645 1 97.81 47 ASN B C 1
ATOM 2936 O O . ASN B 1 47 ? 3.68 -22 2.715 1 97.81 47 ASN B O 1
ATOM 2940 N N . LEU B 1 48 ? 3.887 -23.734 4.148 1 98.69 48 LEU B N 1
ATOM 2941 C CA . LEU B 1 48 ? 5 -24.359 3.436 1 98.69 48 LEU B CA 1
ATOM 2942 C C . LEU B 1 48 ? 4.566 -25.672 2.797 1 98.69 48 LEU B C 1
ATOM 2944 O O . LEU B 1 48 ? 4.492 -26.703 3.475 1 98.69 48 LEU B O 1
ATOM 2948 N N . LEU B 1 49 ? 4.355 -25.625 1.52 1 98.75 49 LEU B N 1
ATOM 2949 C CA . LEU B 1 49 ? 3.893 -26.812 0.805 1 98.75 49 LEU B CA 1
ATOM 2950 C C . LEU B 1 49 ? 5.016 -27.844 0.658 1 98.75 49 LEU B C 1
ATOM 2952 O O . LEU B 1 49 ? 6.176 -27.469 0.462 1 98.75 49 LEU B O 1
ATOM 2956 N N . LYS B 1 50 ? 4.688 -29.078 0.789 1 98.5 50 LYS B N 1
ATOM 2957 C CA . LYS B 1 50 ? 5.59 -30.172 0.471 1 98.5 50 LYS B CA 1
ATOM 2958 C C . LYS B 1 50 ? 5.172 -30.875 -0.82 1 98.5 50 LYS B C 1
ATOM 2960 O O . LYS B 1 50 ? 4.141 -31.547 -0.861 1 98.5 50 LYS B O 1
ATOM 2965 N N . LEU B 1 51 ? 6.004 -30.703 -1.825 1 98.69 51 LEU B N 1
ATOM 2966 C CA . LEU B 1 51 ? 5.641 -31.172 -3.158 1 98.69 51 LEU B CA 1
ATOM 2967 C C . LEU B 1 51 ? 6.68 -32.156 -3.686 1 98.69 51 LEU B C 1
ATOM 2969 O O . LEU B 1 51 ? 7.754 -32.312 -3.104 1 98.69 51 LEU B O 1
ATOM 2973 N N . GLU B 1 52 ? 6.285 -32.781 -4.766 1 98.38 52 GLU B N 1
ATOM 2974 C CA . GLU B 1 52 ? 7.164 -33.781 -5.395 1 98.38 52 GLU B CA 1
ATOM 2975 C C . GLU B 1 52 ? 7.281 -33.531 -6.895 1 98.38 52 GLU B C 1
ATOM 2977 O O . GLU B 1 52 ? 6.332 -33.062 -7.527 1 98.38 52 GLU B O 1
ATOM 2982 N N . ALA B 1 53 ? 8.422 -33.781 -7.438 1 98 53 ALA B N 1
ATOM 2983 C CA . ALA B 1 53 ? 8.609 -33.781 -8.883 1 98 53 ALA B CA 1
ATOM 2984 C C . ALA B 1 53 ? 7.961 -35.031 -9.516 1 98 53 ALA B C 1
ATOM 2986 O O . ALA B 1 53 ? 7.766 -36.031 -8.844 1 98 53 ALA B O 1
ATOM 2987 N N . PRO B 1 54 ? 7.664 -35.094 -10.797 1 98.31 54 PRO B N 1
ATOM 2988 C CA . PRO B 1 54 ? 7.879 -34 -11.734 1 98.31 54 PRO B CA 1
ATOM 2989 C C . PRO B 1 54 ? 6.898 -32.844 -11.531 1 98.31 54 PRO B C 1
ATOM 2991 O O . PRO B 1 54 ? 5.734 -33.062 -11.195 1 98.31 54 PRO B O 1
ATOM 2994 N N . ILE B 1 55 ? 7.293 -31.656 -11.742 1 98.75 55 ILE B N 1
ATOM 2995 C CA . ILE B 1 55 ? 6.457 -30.469 -11.555 1 98.75 55 ILE B CA 1
ATOM 2996 C C . ILE B 1 55 ? 6.988 -29.328 -12.406 1 98.75 55 ILE B C 1
ATOM 2998 O O . ILE B 1 55 ? 8.195 -29.219 -12.633 1 98.75 55 ILE B O 1
ATOM 3002 N N . LYS B 1 56 ? 6.098 -28.547 -12.906 1 98.88 56 LYS B N 1
ATOM 3003 C CA . LYS B 1 56 ? 6.441 -27.328 -13.641 1 98.88 56 LYS B CA 1
ATOM 3004 C C . LYS B 1 56 ? 6.242 -26.094 -12.781 1 98.88 56 LYS B C 1
ATOM 3006 O O . LYS B 1 56 ? 5.23 -25.969 -12.086 1 98.88 56 LYS B O 1
ATOM 3011 N N . ILE B 1 57 ? 7.223 -25.203 -12.766 1 98.94 57 ILE B N 1
ATOM 3012 C CA . ILE B 1 57 ? 7.223 -24.016 -11.93 1 98.94 57 ILE B CA 1
ATOM 3013 C C . ILE B 1 57 ? 7.109 -22.766 -12.812 1 98.94 57 ILE B C 1
ATOM 3015 O O . ILE B 1 57 ? 7.898 -22.594 -13.742 1 98.94 57 ILE B O 1
ATOM 3019 N N . CYS B 1 58 ? 6.113 -21.969 -12.547 1 98.88 58 CYS B N 1
ATOM 3020 C CA . CYS B 1 58 ? 5.871 -20.75 -13.289 1 98.88 58 CYS B CA 1
ATOM 3021 C C . CYS B 1 58 ? 6 -19.531 -12.383 1 98.88 58 CYS B C 1
ATOM 3023 O O . CYS B 1 58 ? 5.598 -19.562 -11.219 1 98.88 58 CYS B O 1
ATOM 3025 N N 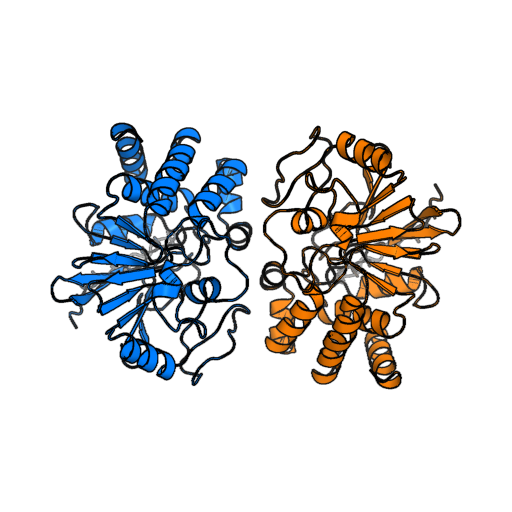. GLY B 1 59 ? 6.578 -18.438 -12.891 1 98.75 59 GLY B N 1
ATOM 3026 C CA . GLY B 1 59 ? 6.691 -17.188 -12.172 1 98.75 59 GLY B CA 1
ATOM 3027 C C . GLY B 1 59 ? 5.559 -16.219 -12.469 1 98.75 59 GLY B C 1
ATOM 3028 O O . GLY B 1 59 ? 4.406 -16.625 -12.617 1 98.75 59 GLY B O 1
ATOM 3029 N N . ASP B 1 60 ? 5.855 -14.953 -12.531 1 98.75 60 ASP B N 1
ATOM 3030 C CA . ASP B 1 60 ? 4.879 -13.875 -12.641 1 98.75 60 ASP B CA 1
ATOM 3031 C C . ASP B 1 60 ? 4.148 -13.938 -13.984 1 98.75 60 ASP B C 1
ATOM 3033 O O . ASP B 1 60 ? 4.777 -14.062 -15.031 1 98.75 60 ASP B O 1
ATOM 3037 N N . ILE B 1 61 ? 2.832 -13.836 -13.906 1 98.44 61 ILE B N 1
ATOM 3038 C CA . ILE B 1 61 ? 2.014 -13.789 -15.109 1 98.44 61 ILE B CA 1
ATOM 3039 C C . ILE B 1 61 ? 1.442 -12.391 -15.305 1 98.44 61 ILE B C 1
ATOM 3041 O O . ILE B 1 61 ? 1.352 -11.898 -16.422 1 98.44 61 ILE B O 1
ATOM 3045 N N . HIS B 1 62 ? 0.943 -11.797 -14.188 1 98.19 62 HIS B N 1
ATOM 3046 C CA . HIS B 1 62 ? 0.489 -10.414 -14.148 1 98.19 62 HIS B CA 1
ATOM 3047 C C . HIS B 1 62 ? -0.606 -10.164 -15.18 1 98.19 62 HIS B C 1
ATOM 3049 O O . HIS B 1 62 ? -0.514 -9.219 -15.969 1 98.19 62 HIS B O 1
ATOM 3055 N N . GLY B 1 63 ? -1.601 -11.062 -15.203 1 98.12 63 GLY B N 1
ATOM 3056 C CA . GLY B 1 63 ? -2.793 -10.812 -16 1 98.12 63 GLY B CA 1
ATOM 3057 C C . GLY B 1 63 ? -2.561 -10.984 -17.484 1 98.12 63 GLY B C 1
ATOM 3058 O O . GLY B 1 63 ? -3.424 -10.641 -18.297 1 98.12 63 GLY B O 1
ATOM 3059 N N . GLN B 1 64 ? -1.404 -11.367 -17.906 1 97.06 64 GLN B N 1
ATOM 3060 C CA . GLN B 1 64 ? -1.187 -11.703 -19.312 1 97.06 64 GLN B CA 1
ATOM 3061 C C . GLN B 1 64 ? -1.758 -13.078 -19.641 1 97.06 64 GLN B C 1
ATOM 3063 O O . GLN B 1 64 ? -1.011 -14.047 -19.797 1 97.06 64 GLN B O 1
ATOM 3068 N N . TYR B 1 65 ? -2.996 -13.039 -19.875 1 97.88 65 TYR B N 1
ATOM 3069 C CA . TYR B 1 65 ? -3.799 -14.258 -19.906 1 97.88 65 TYR B CA 1
ATOM 3070 C C . TYR B 1 65 ? -3.434 -15.125 -21.094 1 97.88 65 TYR B C 1
ATOM 3072 O O . TYR B 1 65 ? -3.328 -16.344 -20.984 1 97.88 65 TYR B O 1
ATOM 3080 N N . SER B 1 66 ? -3.236 -14.508 -22.219 1 96.88 66 SER B N 1
ATOM 3081 C CA . SER B 1 66 ? -2.863 -15.266 -23.406 1 96.88 66 SER B CA 1
ATOM 3082 C C . SER B 1 66 ? -1.552 -16.016 -23.203 1 96.88 66 SER B C 1
ATOM 3084 O O . SER B 1 66 ? -1.384 -17.125 -23.703 1 96.88 66 SER B O 1
ATOM 3086 N N . ASP B 1 67 ? -0.669 -15.414 -22.516 1 97.19 67 ASP B N 1
ATOM 3087 C CA . ASP B 1 67 ? 0.614 -16.047 -22.234 1 97.19 67 ASP B CA 1
ATOM 3088 C C . ASP B 1 67 ? 0.449 -17.203 -21.266 1 97.19 67 ASP B C 1
ATOM 3090 O O . ASP B 1 67 ? 1.153 -18.219 -21.359 1 97.19 67 ASP B O 1
ATOM 3094 N N . LEU B 1 68 ? -0.453 -17.047 -20.297 1 98.38 68 LEU B N 1
ATOM 3095 C CA . LEU B 1 68 ? -0.763 -18.141 -19.406 1 98.38 68 LEU B CA 1
ATOM 3096 C C . LEU B 1 68 ? -1.273 -19.359 -20.188 1 98.38 68 LEU B C 1
ATOM 3098 O O . LEU B 1 68 ? -0.849 -20.484 -19.938 1 98.38 68 LEU B O 1
ATOM 3102 N N . LEU B 1 69 ? -2.178 -19.094 -21.109 1 98.06 69 LEU B N 1
ATOM 3103 C CA . LEU B 1 69 ? -2.729 -20.188 -21.906 1 98.06 69 LEU B CA 1
ATOM 3104 C C . LEU B 1 69 ? -1.636 -20.859 -22.719 1 98.06 69 LEU B C 1
ATOM 3106 O O . LEU B 1 69 ? -1.623 -22.094 -22.859 1 98.06 69 LEU B O 1
ATOM 3110 N N . ARG B 1 70 ? -0.723 -20.078 -23.219 1 97 70 ARG B N 1
ATOM 3111 C CA . ARG B 1 70 ? 0.385 -20.641 -23.984 1 97 70 ARG B CA 1
ATOM 3112 C C . ARG B 1 70 ? 1.297 -21.484 -23.094 1 97 70 ARG B C 1
ATOM 3114 O O . ARG B 1 70 ? 1.837 -22.5 -23.547 1 97 70 ARG B O 1
ATOM 3121 N N . LEU B 1 71 ? 1.511 -21.047 -21.906 1 97.69 71 LEU B N 1
ATOM 3122 C CA . LEU B 1 71 ? 2.291 -21.844 -20.969 1 97.69 71 LEU B CA 1
ATOM 3123 C C . LEU B 1 71 ? 1.685 -23.234 -20.797 1 97.69 71 LEU B C 1
ATOM 3125 O O . LEU B 1 71 ? 2.404 -24.234 -20.797 1 97.69 71 LEU B O 1
ATOM 3129 N N . PHE B 1 72 ? 0.371 -23.281 -20.656 1 98.12 72 PHE B N 1
ATOM 3130 C CA . PHE B 1 72 ? -0.304 -24.562 -20.484 1 98.12 72 PHE B CA 1
ATOM 3131 C C . PHE B 1 72 ? -0.226 -25.391 -21.766 1 98.12 72 PHE B C 1
ATOM 3133 O O . PHE B 1 72 ? -0.111 -26.609 -21.703 1 98.12 72 PHE B O 1
ATOM 3140 N N . GLU B 1 73 ? -0.332 -24.688 -22.828 1 96.38 73 GLU B N 1
ATOM 3141 C CA . GLU B 1 73 ? -0.212 -25.391 -24.109 1 96.38 73 GLU B CA 1
ATOM 3142 C C . GLU B 1 73 ? 1.152 -26.062 -24.234 1 96.38 73 GLU B C 1
ATOM 3144 O O . GLU B 1 73 ? 1.243 -27.219 -24.672 1 96.38 73 GLU B O 1
ATOM 3149 N N . TYR B 1 74 ? 2.123 -25.359 -23.859 1 94.38 74 TYR B N 1
ATOM 3150 C CA . TYR B 1 74 ? 3.492 -25.844 -23.953 1 94.38 74 TYR B CA 1
ATOM 3151 C C . TYR B 1 74 ? 3.775 -26.891 -22.891 1 94.38 74 TYR B C 1
ATOM 3153 O O . TYR B 1 74 ? 4.438 -27.891 -23.141 1 94.38 74 TYR B O 1
ATOM 3161 N N . GLY B 1 75 ? 3.316 -26.672 -21.734 1 96.62 75 GLY B N 1
ATOM 3162 C CA . GLY B 1 75 ? 3.668 -27.5 -20.594 1 96.62 75 GLY B CA 1
ATOM 3163 C C . GLY B 1 75 ? 2.705 -28.641 -20.359 1 96.62 75 GLY B C 1
ATOM 3164 O O . GLY B 1 75 ? 3.01 -29.578 -19.625 1 96.62 75 GLY B O 1
ATOM 3165 N N . GLY B 1 76 ? 1.549 -28.625 -21 1 97.31 76 GLY B N 1
ATOM 3166 C CA . GLY B 1 76 ? 0.489 -29.578 -20.75 1 97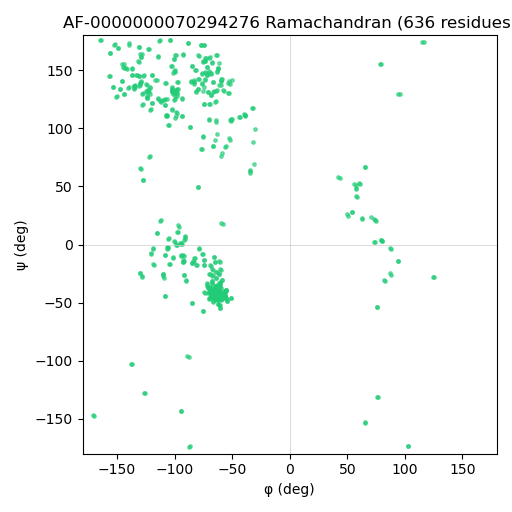.31 76 GLY B CA 1
ATOM 3167 C C . GLY B 1 76 ? -0.54 -29.094 -19.75 1 97.31 76 GLY B C 1
ATOM 3168 O O . GLY B 1 76 ? -0.193 -28.719 -18.625 1 97.31 76 GLY B O 1
ATOM 3169 N N . PHE B 1 77 ? -1.755 -29.203 -20.141 1 97.38 77 PHE B N 1
ATOM 3170 C CA . PHE B 1 77 ? -2.832 -28.734 -19.266 1 97.38 77 PHE B CA 1
ATOM 3171 C C . PHE B 1 77 ? -2.967 -29.641 -18.047 1 97.38 77 PHE B C 1
ATOM 3173 O O . PHE B 1 77 ? -2.721 -30.844 -18.125 1 97.38 77 PHE B O 1
ATOM 3180 N N . PRO B 1 78 ? -3.33 -29.109 -16.969 1 96.62 78 PRO B N 1
ATOM 3181 C CA . PRO B 1 78 ? -3.637 -29.938 -15.805 1 96.62 78 PRO B CA 1
ATOM 3182 C C . PRO B 1 78 ? -4.762 -30.938 -16.062 1 96.62 78 PRO B C 1
ATOM 3184 O O . PRO B 1 78 ? -5.684 -30.641 -16.844 1 96.62 78 PRO B O 1
ATOM 3187 N N . PRO B 1 79 ? -4.695 -32.125 -15.547 1 96.5 79 PRO B N 1
ATOM 3188 C CA . PRO B 1 79 ? -3.697 -32.625 -14.609 1 96.5 79 PRO B CA 1
ATOM 3189 C C . PRO B 1 79 ? -2.576 -33.406 -15.297 1 96.5 79 PRO B C 1
ATOM 3191 O O . PRO B 1 79 ? -1.855 -34.156 -14.648 1 96.5 79 PRO B O 1
ATOM 3194 N N . ARG B 1 80 ? -2.494 -33.219 -16.609 1 97.12 80 ARG B N 1
ATOM 3195 C CA . ARG B 1 80 ? -1.407 -33.906 -17.328 1 97.12 80 ARG B CA 1
ATOM 3196 C C . ARG B 1 80 ? -0.054 -33.5 -16.734 1 97.12 80 ARG B C 1
ATOM 3198 O O . ARG B 1 80 ? 0.854 -34.344 -16.656 1 97.12 80 ARG B O 1
ATOM 3205 N N . SER B 1 81 ? 0.05 -32.312 -16.422 1 98 81 SER B N 1
ATOM 3206 C CA . SER B 1 81 ? 1.235 -31.812 -15.742 1 98 81 SER B CA 1
ATOM 3207 C C . SER B 1 81 ? 0.879 -31.219 -14.375 1 98 81 SER B C 1
ATOM 3209 O O . SER B 1 81 ? -0.222 -30.703 -14.188 1 98 81 SER B O 1
ATOM 3211 N N . ASN B 1 82 ? 1.823 -31.391 -13.43 1 98.5 82 ASN B N 1
ATOM 3212 C CA . ASN B 1 82 ? 1.73 -30.703 -12.148 1 98.5 82 ASN B CA 1
ATOM 3213 C C . ASN B 1 82 ? 2.34 -29.297 -12.219 1 98.5 82 ASN B C 1
ATOM 3215 O O . ASN B 1 82 ? 3.367 -29.109 -12.867 1 98.5 82 ASN B O 1
ATOM 3219 N N . TYR B 1 83 ? 1.67 -28.359 -11.562 1 98.88 83 TYR B N 1
ATOM 3220 C CA . TYR B 1 83 ? 2.146 -26.984 -11.656 1 98.88 83 TYR B CA 1
ATOM 3221 C C . TYR B 1 83 ? 2.305 -26.359 -10.281 1 98.88 83 TYR B C 1
ATOM 3223 O O . TYR B 1 83 ? 1.484 -26.594 -9.391 1 98.88 83 TYR B O 1
ATOM 3231 N N . LEU B 1 84 ? 3.355 -25.594 -10.094 1 98.94 84 LEU B N 1
ATOM 3232 C CA . LEU B 1 84 ? 3.535 -24.641 -9.008 1 98.94 84 LEU B CA 1
ATOM 3233 C C . LEU B 1 84 ? 3.73 -23.234 -9.555 1 98.94 84 LEU B C 1
ATOM 3235 O O . LEU B 1 84 ? 4.684 -22.969 -10.289 1 98.94 84 LEU B O 1
ATOM 3239 N N . PHE B 1 85 ? 2.809 -22.344 -9.242 1 98.94 85 PHE B N 1
ATOM 3240 C CA . PHE B 1 85 ? 2.938 -20.938 -9.594 1 98.94 85 PHE B CA 1
ATOM 3241 C C . PHE B 1 85 ? 3.465 -20.141 -8.414 1 98.94 85 PHE B C 1
ATOM 3243 O O . PHE B 1 85 ? 3.002 -20.312 -7.281 1 98.94 85 PHE B O 1
ATOM 3250 N N . LEU B 1 86 ? 4.355 -19.188 -8.656 1 98.94 86 LEU B N 1
ATOM 3251 C CA . LEU B 1 86 ? 5.121 -18.578 -7.574 1 98.94 86 LEU B CA 1
ATOM 3252 C C . LEU B 1 86 ? 4.523 -17.219 -7.184 1 98.94 86 LEU B C 1
ATOM 3254 O O . LEU B 1 86 ? 5.078 -16.516 -6.336 1 98.94 86 LEU B O 1
ATOM 3258 N N . GLY B 1 87 ? 3.432 -16.844 -7.797 1 98.81 87 GLY B N 1
ATOM 3259 C CA . GLY B 1 87 ? 2.785 -15.609 -7.387 1 98.81 87 GLY B CA 1
ATOM 3260 C C . GLY B 1 87 ? 2.789 -14.547 -8.469 1 98.81 87 GLY B C 1
ATOM 3261 O O . GLY B 1 87 ? 3.346 -14.758 -9.547 1 98.81 87 GLY B O 1
ATOM 3262 N N . ASP B 1 88 ? 2.062 -13.398 -8.141 1 98.75 88 ASP B N 1
ATOM 3263 C CA . ASP B 1 88 ? 1.89 -12.25 -9.031 1 98.75 88 ASP B CA 1
ATOM 3264 C C . ASP B 1 88 ? 1.074 -12.641 -10.266 1 98.75 88 ASP B C 1
ATOM 3266 O O . ASP B 1 88 ? 1.552 -12.523 -11.398 1 98.75 88 ASP B O 1
ATOM 3270 N N . TYR B 1 89 ? -0.139 -12.945 -10.016 1 98.81 89 TYR B N 1
ATOM 3271 C CA . TYR B 1 89 ? -1.088 -13.391 -11.023 1 98.81 89 TYR B CA 1
ATOM 3272 C C . TYR B 1 89 ? -1.836 -12.211 -11.633 1 98.81 89 TYR B C 1
ATOM 3274 O O . TYR B 1 89 ? -2.201 -12.242 -12.812 1 98.81 89 TYR B O 1
ATOM 3282 N N . VAL B 1 90 ? -1.974 -11.219 -10.75 1 98.62 90 VAL B N 1
ATOM 3283 C CA . VAL B 1 90 ? -2.838 -10.102 -11.125 1 98.62 90 VAL B CA 1
ATOM 3284 C C . VAL B 1 90 ? -2.002 -8.836 -11.297 1 98.62 90 VAL B C 1
ATOM 3286 O O . VAL B 1 90 ? -0.791 -8.852 -11.07 1 98.62 90 VAL B O 1
ATOM 3289 N N . ASP B 1 91 ? -2.701 -7.793 -11.734 1 97 91 ASP B N 1
ATOM 3290 C CA . ASP B 1 91 ? -2.139 -6.457 -11.898 1 97 91 ASP B CA 1
ATOM 3291 C C . ASP B 1 91 ? -1.335 -6.355 -13.195 1 97 91 ASP B C 1
ATOM 3293 O O . ASP B 1 91 ? -0.821 -7.359 -13.688 1 97 91 ASP B O 1
ATOM 3297 N N . ARG B 1 92 ? -1.2 -5.105 -13.734 1 94.19 92 ARG B N 1
ATOM 3298 C CA . ARG B 1 92 ? -0.364 -4.68 -14.844 1 94.19 92 ARG B CA 1
ATOM 3299 C C . ARG B 1 92 ? -0.964 -5.113 -16.172 1 94.19 92 ARG B C 1
ATOM 3301 O O . ARG B 1 92 ? -1.212 -4.285 -17.062 1 94.19 92 ARG B O 1
ATOM 3308 N N . GLY B 1 93 ? -1.248 -6.406 -16.297 1 94.75 93 GLY B N 1
ATOM 3309 C CA . GLY B 1 93 ? -1.862 -6.902 -17.516 1 94.75 93 GLY B CA 1
ATOM 3310 C C . GLY B 1 93 ? -3.346 -6.598 -17.609 1 94.75 93 GLY B C 1
ATOM 3311 O O . GLY B 1 93 ? -3.961 -6.188 -16.609 1 94.75 93 GLY B O 1
ATOM 3312 N N . LYS B 1 94 ? -3.973 -6.84 -18.703 1 94.5 94 LYS B N 1
ATOM 3313 C CA . LYS B 1 94 ? -5.328 -6.379 -18.984 1 94.5 94 LYS B CA 1
ATOM 3314 C C . LYS B 1 94 ? -6.359 -7.43 -18.578 1 94.5 94 LYS B C 1
ATOM 3316 O O . LYS B 1 94 ? -7.555 -7.133 -18.484 1 94.5 94 LYS B O 1
ATOM 3321 N N . GLN B 1 95 ? -5.871 -8.648 -18.359 1 97.62 95 GLN B N 1
ATOM 3322 C CA . GLN B 1 95 ? -6.82 -9.719 -18.094 1 97.62 95 GLN B CA 1
ATOM 3323 C C . GLN B 1 95 ? -6.473 -10.461 -16.812 1 97.62 95 GLN B C 1
ATOM 3325 O O . GLN B 1 95 ? -6.348 -11.688 -16.812 1 97.62 95 GLN B O 1
ATOM 3330 N N . SER B 1 96 ? -6.387 -9.703 -15.766 1 98.5 96 SER B N 1
ATOM 3331 C CA . SER B 1 96 ? -6.102 -10.266 -14.453 1 98.5 96 SER B CA 1
ATOM 3332 C C . SER B 1 96 ? -7.234 -11.18 -13.984 1 98.5 96 SER B C 1
ATOM 3334 O O . SER B 1 96 ? -6.988 -12.211 -13.359 1 98.5 96 SER B O 1
ATOM 3336 N N . LEU B 1 97 ? -8.477 -10.836 -14.305 1 98.75 97 LEU B N 1
ATOM 3337 C CA . LEU B 1 97 ? -9.633 -11.602 -13.859 1 98.75 97 LEU B CA 1
ATOM 3338 C C . LEU B 1 97 ? -9.648 -12.984 -14.492 1 98.75 97 LEU B C 1
ATOM 3340 O O . LEU B 1 97 ? -9.797 -13.992 -13.797 1 98.75 97 LEU B O 1
ATOM 3344 N N . GLU B 1 98 ? -9.461 -13.055 -15.828 1 98.81 98 GLU B N 1
ATOM 3345 C CA . GLU B 1 98 ? -9.367 -14.352 -16.484 1 98.81 98 GLU B CA 1
ATOM 3346 C C . GLU B 1 98 ? -8.234 -15.188 -15.898 1 98.81 98 GLU B C 1
ATOM 3348 O O . GLU B 1 98 ? -8.406 -16.391 -15.648 1 98.81 98 GLU B O 1
ATOM 3353 N N . THR B 1 99 ? -7.121 -14.547 -15.672 1 98.81 99 THR B N 1
ATOM 3354 C CA . THR B 1 99 ? -5.922 -15.219 -15.18 1 98.81 99 THR B CA 1
ATOM 3355 C C . THR B 1 99 ? -6.18 -15.867 -13.828 1 98.81 99 THR B C 1
ATOM 3357 O O . THR B 1 99 ? -6.027 -17.078 -13.672 1 98.81 99 THR B O 1
ATOM 3360 N N . ILE B 1 100 ? -6.664 -15.039 -12.891 1 98.94 100 ILE B N 1
ATOM 3361 C CA . ILE B 1 100 ? -6.797 -15.547 -11.523 1 98.94 100 ILE B CA 1
ATOM 3362 C C . ILE B 1 100 ? -7.957 -16.547 -11.461 1 98.94 100 ILE B C 1
ATOM 3364 O O . ILE B 1 100 ? -7.898 -17.531 -10.719 1 98.94 100 ILE B O 1
ATOM 3368 N N . CYS B 1 101 ? -9.016 -16.328 -12.242 1 98.88 101 CYS B N 1
ATOM 3369 C CA . CYS B 1 101 ? -10.156 -17.25 -12.219 1 98.88 101 CYS B CA 1
ATOM 3370 C C . CYS B 1 101 ? -9.773 -18.625 -12.758 1 98.88 101 CYS B C 1
ATOM 3372 O O . CYS B 1 101 ? -10.172 -19.641 -12.203 1 98.88 101 CYS B O 1
ATOM 3374 N N . LEU B 1 102 ? -9.016 -18.641 -13.82 1 98.88 102 LEU B N 1
ATOM 3375 C CA . LEU B 1 102 ? -8.594 -19.922 -14.352 1 98.88 102 LEU B CA 1
ATOM 3376 C C . LEU B 1 102 ? -7.691 -20.656 -13.367 1 98.88 102 LEU B C 1
ATOM 3378 O O . LEU B 1 102 ? -7.848 -21.859 -13.148 1 98.88 102 LEU B O 1
ATOM 3382 N N . LEU B 1 103 ? -6.75 -19.953 -12.789 1 98.94 103 LEU B N 1
ATOM 3383 C CA . LEU B 1 103 ? -5.824 -20.547 -11.836 1 98.94 103 LEU B CA 1
ATOM 3384 C C . LEU B 1 103 ? -6.574 -21.109 -10.633 1 98.94 103 LEU B C 1
ATOM 3386 O O . LEU B 1 103 ? -6.305 -22.234 -10.195 1 98.94 103 LEU B O 1
ATOM 3390 N N . LEU B 1 104 ? -7.523 -20.359 -10.117 1 98.94 104 LEU B N 1
ATOM 3391 C CA . LEU B 1 104 ? -8.32 -20.828 -8.984 1 98.94 104 LEU B CA 1
ATOM 3392 C C . LEU B 1 104 ? -9.172 -22.031 -9.383 1 98.94 104 LEU B C 1
ATOM 3394 O O . LEU B 1 104 ? -9.32 -22.984 -8.609 1 98.94 104 LEU B O 1
ATOM 3398 N N . ALA B 1 105 ? -9.75 -21.953 -10.594 1 98.88 105 ALA B N 1
ATOM 3399 C CA . ALA B 1 105 ? -10.555 -23.078 -11.062 1 98.88 105 ALA B CA 1
ATOM 3400 C C . ALA B 1 105 ? -9.727 -24.359 -11.148 1 98.88 105 ALA B C 1
ATOM 3402 O O . ALA B 1 105 ? -10.188 -25.422 -10.734 1 98.88 105 ALA B O 1
ATOM 3403 N N . TYR B 1 106 ? -8.531 -24.234 -11.664 1 98.88 106 TYR B N 1
ATOM 3404 C CA . TYR B 1 106 ? -7.652 -25.406 -11.734 1 98.88 106 TYR B CA 1
ATOM 3405 C C . TYR B 1 106 ? -7.27 -25.875 -10.336 1 98.88 106 TYR B C 1
ATOM 3407 O O . TYR B 1 106 ? -7.156 -27.078 -10.094 1 98.88 106 TYR B O 1
ATOM 3415 N N . LYS B 1 107 ? -7.043 -24.953 -9.422 1 98.81 107 LYS B N 1
ATOM 3416 C CA . LYS B 1 107 ? -6.742 -25.328 -8.047 1 98.81 107 LYS B CA 1
ATOM 3417 C C . LYS B 1 107 ? -7.887 -26.141 -7.434 1 98.81 107 LYS B C 1
ATOM 3419 O O . LYS B 1 107 ? -7.652 -27.141 -6.75 1 98.81 107 LYS B O 1
ATOM 3424 N N . ILE B 1 108 ? -9.07 -25.688 -7.676 1 98.75 108 ILE B N 1
ATOM 3425 C CA . ILE B 1 108 ? -10.25 -26.359 -7.145 1 98.75 108 ILE B CA 1
ATOM 3426 C C . ILE B 1 108 ? -10.391 -27.75 -7.77 1 98.75 108 ILE B C 1
ATOM 3428 O O . ILE B 1 108 ? -10.609 -28.734 -7.066 1 98.75 108 ILE B O 1
ATOM 3432 N N . LYS B 1 109 ? -10.219 -27.812 -9.055 1 98.56 109 LYS B N 1
ATOM 3433 C CA . LYS B 1 109 ? -10.438 -29.062 -9.781 1 98.56 109 LYS B CA 1
ATOM 3434 C C . LYS B 1 109 ? -9.344 -30.078 -9.477 1 98.56 109 LYS B C 1
ATOM 3436 O O . LYS B 1 109 ? -9.602 -31.281 -9.398 1 98.56 109 LYS B O 1
ATOM 3441 N N . TYR B 1 110 ? -8.102 -29.609 -9.32 1 98.06 110 TYR B N 1
ATOM 3442 C CA . TYR B 1 110 ? -6.949 -30.484 -9.117 1 98.06 110 TYR B CA 1
ATOM 3443 C C . TYR B 1 110 ? -6.125 -30.031 -7.918 1 98.06 110 TYR B C 1
ATOM 3445 O O . TYR B 1 110 ? -4.949 -29.688 -8.055 1 98.06 110 TYR B O 1
ATOM 3453 N N . PRO B 1 111 ? -6.672 -30.109 -6.695 1 96.81 111 PRO B N 1
ATOM 3454 C CA . PRO B 1 111 ? -6.035 -29.547 -5.504 1 96.81 111 PRO B CA 1
ATOM 3455 C C . PRO B 1 111 ? -4.715 -30.234 -5.164 1 96.81 111 PRO B C 1
ATOM 3457 O O . PRO B 1 111 ? -3.883 -29.656 -4.449 1 96.81 111 PRO B O 1
ATOM 3460 N N . LYS B 1 112 ? -4.438 -31.406 -5.742 1 96.62 112 LYS B N 1
ATOM 3461 C CA . LYS B 1 112 ? -3.217 -32.156 -5.406 1 96.62 112 LYS B CA 1
ATOM 3462 C C . LYS B 1 112 ? -2.199 -32.062 -6.543 1 96.62 112 LYS B C 1
ATOM 3464 O O . LYS B 1 112 ? -1.076 -32.562 -6.414 1 96.62 112 LYS B O 1
ATOM 3469 N N . ASN B 1 113 ? -2.559 -31.406 -7.703 1 97.38 113 ASN B N 1
ATOM 3470 C CA . ASN B 1 113 ? -1.692 -31.312 -8.867 1 97.38 113 ASN B CA 1
ATOM 3471 C C . ASN B 1 113 ? -1.343 -29.859 -9.195 1 97.38 113 ASN B C 1
ATOM 3473 O O . ASN B 1 113 ? -0.402 -29.594 -9.945 1 97.38 113 ASN B O 1
ATOM 3477 N N . PHE B 1 114 ? -2.09 -28.984 -8.656 1 98.75 114 PHE B N 1
ATOM 3478 C CA . PHE B 1 114 ? -2.008 -27.578 -9.031 1 98.75 114 PHE B CA 1
ATOM 3479 C C . PHE B 1 114 ? -1.84 -26.703 -7.801 1 98.75 114 PHE B C 1
ATOM 3481 O O . PHE B 1 114 ? -2.709 -26.672 -6.926 1 98.75 114 PHE B O 1
ATOM 3488 N N . PHE B 1 115 ? -0.708 -25.938 -7.75 1 98.94 115 PHE B N 1
ATOM 3489 C CA . PHE B 1 115 ? -0.376 -25.219 -6.527 1 98.94 115 PHE B CA 1
ATOM 3490 C C . PHE B 1 115 ? -0.073 -23.75 -6.824 1 98.94 115 PHE B C 1
ATOM 3492 O O . PHE B 1 115 ? 0.555 -23.438 -7.84 1 98.94 115 PHE B O 1
ATOM 3499 N N . LEU B 1 116 ? -0.554 -22.875 -5.969 1 98.94 116 LEU B N 1
ATOM 3500 C CA . LEU B 1 116 ? -0.388 -21.422 -6.09 1 98.94 116 LEU B CA 1
ATOM 3501 C C . LEU B 1 116 ? 0.257 -20.844 -4.836 1 98.94 116 LEU B C 1
ATOM 3503 O O . LEU B 1 116 ? -0.216 -21.094 -3.721 1 98.94 116 LEU B O 1
ATOM 3507 N N . LEU B 1 117 ? 1.324 -20.094 -5.016 1 98.94 117 LEU B N 1
ATOM 3508 C CA . LEU B 1 117 ? 1.905 -19.328 -3.92 1 98.94 117 LEU B CA 1
ATOM 3509 C C . LEU B 1 117 ? 1.49 -17.859 -4.004 1 98.94 117 LEU B C 1
ATOM 3511 O O . LEU B 1 117 ? 1.062 -17.391 -5.062 1 98.94 117 LEU B O 1
ATOM 3515 N N . ARG B 1 118 ? 1.591 -17.188 -2.912 1 98.88 118 ARG B N 1
ATOM 3516 C CA . ARG B 1 118 ? 1.258 -15.773 -2.846 1 98.88 118 ARG B CA 1
ATOM 3517 C C . ARG B 1 118 ? 2.398 -14.914 -3.387 1 98.88 118 ARG B C 1
ATOM 3519 O O . ARG B 1 118 ? 3.568 -15.18 -3.096 1 98.88 118 ARG B O 1
ATOM 3526 N N . GLY B 1 119 ? 2.133 -13.992 -4.176 1 98.75 119 GLY B N 1
ATOM 3527 C CA . GLY B 1 119 ? 3.061 -12.945 -4.555 1 98.75 119 GLY B CA 1
ATOM 3528 C C . GLY B 1 119 ? 2.771 -11.617 -3.879 1 98.75 119 GLY B C 1
ATOM 3529 O O . GLY B 1 119 ? 1.803 -11.5 -3.125 1 98.75 119 GLY B O 1
ATOM 3530 N N . ASN B 1 120 ? 3.619 -10.641 -4.121 1 97.69 120 ASN B N 1
ATOM 3531 C CA . ASN B 1 120 ? 3.43 -9.359 -3.439 1 97.69 120 ASN B CA 1
ATOM 3532 C C . ASN B 1 120 ? 2.258 -8.578 -4.031 1 97.69 120 ASN B C 1
ATOM 3534 O O . ASN B 1 120 ? 1.73 -7.668 -3.393 1 97.69 120 ASN B O 1
ATOM 3538 N N . HIS B 1 121 ? 1.81 -8.922 -5.238 1 97.69 121 HIS B N 1
ATOM 3539 C CA . HIS B 1 121 ? 0.674 -8.234 -5.844 1 97.69 121 HIS B CA 1
ATOM 3540 C C . HIS B 1 121 ? -0.647 -8.844 -5.379 1 97.69 121 HIS B C 1
ATOM 3542 O O . HIS B 1 121 ? -1.711 -8.258 -5.594 1 97.69 121 HIS B O 1
ATOM 3548 N N . GLU B 1 122 ? -0.625 -10 -4.812 1 98.25 122 GLU B N 1
ATOM 3549 C CA . GLU B 1 122 ? -1.801 -10.555 -4.145 1 98.25 122 GLU B CA 1
ATOM 3550 C C . GLU B 1 122 ? -1.971 -9.961 -2.75 1 98.25 122 GLU B C 1
ATOM 3552 O O . GLU B 1 122 ? -2.125 -10.695 -1.772 1 98.25 122 GLU B O 1
ATOM 3557 N N . CYS B 1 123 ? -1.911 -8.688 -2.701 1 95.38 123 CYS B N 1
ATOM 3558 C CA . CYS B 1 123 ? -2.049 -7.828 -1.531 1 95.38 123 CYS B CA 1
ATOM 3559 C C . CYS B 1 123 ? -2.947 -6.637 -1.835 1 95.38 123 CYS B C 1
ATOM 3561 O O . CYS B 1 123 ? -2.787 -5.977 -2.865 1 95.38 123 CYS B O 1
ATOM 3563 N N . ALA B 1 124 ? -3.854 -6.324 -0.949 1 94.25 124 ALA B N 1
ATOM 3564 C CA . ALA B 1 124 ? -4.883 -5.316 -1.191 1 94.25 124 ALA B CA 1
ATOM 3565 C C . ALA B 1 124 ? -4.258 -3.957 -1.488 1 94.25 124 ALA B C 1
ATOM 3567 O O . ALA B 1 124 ? -4.637 -3.291 -2.457 1 94.25 124 ALA B O 1
ATOM 3568 N N . SER B 1 125 ? -3.324 -3.576 -0.685 1 90.5 125 SER B N 1
ATOM 3569 C CA . SER B 1 125 ? -2.734 -2.25 -0.836 1 90.5 125 SER B CA 1
ATOM 3570 C C . SER B 1 125 ? -2.01 -2.115 -2.172 1 90.5 125 SER B C 1
ATOM 3572 O O . SER B 1 125 ? -1.943 -1.024 -2.74 1 90.5 125 SER B O 1
ATOM 3574 N N . ILE B 1 126 ? -1.538 -3.209 -2.635 1 92.5 126 ILE B N 1
ATOM 3575 C CA . ILE B 1 126 ? -0.783 -3.203 -3.883 1 92.5 126 ILE B CA 1
ATOM 3576 C C . ILE B 1 126 ? -1.744 -3.277 -5.066 1 92.5 126 ILE B C 1
ATOM 3578 O O . ILE B 1 126 ? -1.673 -2.457 -5.984 1 92.5 126 ILE B O 1
ATOM 3582 N N . ASN B 1 127 ? -2.641 -4.211 -5.035 1 92.88 127 ASN B N 1
ATOM 3583 C CA . ASN B 1 127 ? -3.453 -4.422 -6.227 1 92.88 127 ASN B CA 1
ATOM 3584 C C . ASN B 1 127 ? -4.57 -3.391 -6.336 1 92.88 127 ASN B C 1
ATOM 3586 O O . ASN B 1 127 ? -5.258 -3.316 -7.355 1 92.88 127 ASN B O 1
ATOM 3590 N N . ARG B 1 128 ? -4.676 -2.506 -5.32 1 91.12 128 ARG B N 1
ATOM 3591 C CA . ARG B 1 128 ? -5.566 -1.354 -5.387 1 91.12 128 ARG B CA 1
ATOM 3592 C C . ARG B 1 128 ? -5.059 -0.323 -6.387 1 91.12 128 ARG B C 1
ATOM 3594 O O . ARG B 1 128 ? -5.848 0.375 -7.027 1 91.12 128 ARG B O 1
ATOM 3601 N N . ILE B 1 129 ? -3.762 -0.359 -6.586 1 87.12 129 ILE B N 1
ATOM 3602 C CA . ILE B 1 129 ? -3.182 0.752 -7.332 1 87.12 129 ILE B CA 1
ATOM 3603 C C . ILE B 1 129 ? -2.539 0.231 -8.617 1 87.12 129 ILE B C 1
ATOM 3605 O O . ILE B 1 129 ? -2.1 1.016 -9.461 1 87.12 129 ILE B O 1
ATOM 3609 N N . TYR B 1 130 ? -2.51 -1.044 -8.844 1 90.62 130 TYR B N 1
ATOM 3610 C CA . TYR B 1 130 ? -1.743 -1.534 -9.984 1 90.62 130 TYR B CA 1
ATOM 3611 C C . TYR B 1 130 ? -2.658 -2.176 -11.016 1 90.62 130 TYR B C 1
ATOM 3613 O O . TYR B 1 130 ? -2.188 -2.854 -11.938 1 90.62 130 TYR B O 1
ATOM 3621 N N . GLY B 1 131 ? -3.943 -2.006 -10.828 1 93.56 131 GLY B N 1
ATOM 3622 C CA . GLY B 1 131 ? -4.805 -2.283 -11.961 1 93.56 131 GLY B CA 1
ATOM 3623 C C . GLY B 1 131 ? -5.891 -3.297 -11.656 1 93.56 131 GLY B C 1
ATOM 3624 O O . GLY B 1 131 ? -6.953 -3.287 -12.281 1 93.56 131 GLY B O 1
ATOM 3625 N N . PHE B 1 132 ? -5.645 -4.168 -10.75 1 98.19 132 PHE B N 1
ATOM 3626 C CA . PHE B 1 132 ? -6.605 -5.234 -10.5 1 98.19 132 PHE B CA 1
ATOM 3627 C C . PHE B 1 132 ? -7.883 -4.684 -9.883 1 98.19 132 PHE B C 1
ATOM 3629 O O . PHE B 1 132 ? -8.984 -5.082 -10.258 1 98.19 132 PHE B O 1
ATOM 3636 N N . TYR B 1 133 ? -7.715 -3.801 -8.906 1 97.38 133 TYR B N 1
ATOM 3637 C CA . TYR B 1 133 ? -8.867 -3.148 -8.289 1 97.38 133 TYR B CA 1
ATOM 3638 C C . TYR B 1 133 ? -9.742 -2.477 -9.336 1 97.38 133 TYR B C 1
ATOM 3640 O O . TYR B 1 133 ? -10.961 -2.672 -9.352 1 97.38 133 TYR B O 1
ATOM 3648 N N . ASP B 1 134 ? -9.164 -1.73 -10.203 1 96.62 134 ASP B N 1
ATOM 3649 C CA . ASP B 1 134 ? -9.898 -1.004 -11.234 1 96.62 134 ASP B CA 1
ATOM 3650 C C . ASP B 1 134 ? -10.609 -1.966 -12.188 1 96.62 134 ASP B C 1
ATOM 3652 O O . ASP B 1 134 ? -11.734 -1.713 -12.609 1 96.62 134 ASP B O 1
ATOM 3656 N N . GLU B 1 135 ? -9.898 -3.025 -12.492 1 97.62 135 GLU B N 1
ATOM 3657 C CA . GLU B 1 135 ? -10.5 -4.02 -13.375 1 97.62 135 GLU B CA 1
ATOM 3658 C C . GLU B 1 135 ? -11.75 -4.629 -12.742 1 97.62 135 GLU B C 1
ATOM 3660 O O . GLU B 1 135 ? -12.789 -4.727 -13.391 1 97.62 135 GLU B O 1
ATOM 3665 N N . CYS B 1 136 ? -11.648 -5.031 -11.469 1 97.88 136 CYS B N 1
ATOM 3666 C CA . CYS B 1 136 ? -12.789 -5.605 -10.758 1 97.88 136 CYS B CA 1
ATOM 3667 C C . CYS B 1 136 ? -13.945 -4.617 -10.688 1 97.88 136 CYS B C 1
ATOM 3669 O O . CYS B 1 136 ? -15.094 -4.98 -10.938 1 97.88 136 CYS B O 1
ATOM 3671 N N . LYS B 1 137 ? -13.602 -3.412 -10.328 1 95.75 137 LYS B N 1
ATOM 3672 C CA . LYS B 1 137 ? -14.617 -2.375 -10.188 1 95.75 137 LYS B CA 1
ATOM 3673 C C . LYS B 1 137 ? -15.336 -2.125 -11.516 1 95.75 137 LYS B C 1
ATOM 3675 O O . LYS B 1 137 ? -16.562 -2.012 -11.555 1 95.75 137 LYS B O 1
ATOM 3680 N N . ARG B 1 138 ? -14.578 -2.012 -12.594 1 96.5 138 ARG B N 1
ATOM 3681 C CA . ARG B 1 138 ? -15.109 -1.718 -13.922 1 96.5 138 ARG B CA 1
ATOM 3682 C C . ARG B 1 138 ? -15.977 -2.863 -14.43 1 96.5 138 ARG B C 1
ATOM 3684 O O . ARG B 1 138 ? -17.047 -2.633 -15.008 1 96.5 138 ARG B O 1
ATOM 3691 N N . ARG B 1 139 ? -15.508 -4.062 -14.234 1 97.5 139 ARG B N 1
ATOM 3692 C CA . ARG B 1 139 ? -16.172 -5.207 -14.852 1 97.5 139 ARG B CA 1
ATOM 3693 C C . ARG B 1 139 ? -17.219 -5.801 -13.914 1 97.5 139 ARG B C 1
ATOM 3695 O O . ARG B 1 139 ? -18.172 -6.453 -14.359 1 97.5 139 ARG B O 1
ATOM 3702 N N . TYR B 1 140 ? -17 -5.594 -12.633 1 97.06 140 TYR B N 1
ATOM 3703 C CA . TYR B 1 140 ? -17.922 -6.117 -11.617 1 97.06 140 TYR B CA 1
ATOM 3704 C C . TYR B 1 140 ? -18.172 -5.078 -10.531 1 97.06 140 TYR B C 1
ATOM 3706 O O . TYR B 1 140 ? -18.797 -4.047 -10.781 1 97.06 140 TYR B O 1
ATOM 3714 N N . ASN B 1 141 ? -17.5 -5.285 -9.336 1 95.69 141 ASN B N 1
ATOM 3715 C CA . ASN B 1 141 ? -17.688 -4.344 -8.234 1 95.69 141 ASN B CA 1
ATOM 3716 C C . ASN B 1 141 ? -16.609 -4.5 -7.176 1 95.69 141 ASN B C 1
ATOM 3718 O O . ASN B 1 141 ? -15.773 -5.41 -7.254 1 95.69 141 ASN B O 1
ATOM 3722 N N . VAL B 1 142 ? -16.656 -3.684 -6.258 1 94.75 142 VAL B N 1
ATOM 3723 C CA . VAL B 1 142 ? -15.641 -3.631 -5.211 1 94.75 142 VAL B CA 1
ATOM 3724 C C . VAL B 1 142 ? -15.781 -4.84 -4.289 1 94.75 142 VAL B C 1
ATOM 3726 O O . VAL B 1 142 ? -14.781 -5.375 -3.799 1 94.75 142 VAL B O 1
ATOM 3729 N N . LYS B 1 143 ? -16.953 -5.234 -4.066 1 94.19 143 LYS B N 1
ATOM 3730 C CA . LYS B 1 143 ? -17.203 -6.383 -3.201 1 94.19 143 LYS B CA 1
ATOM 3731 C C . LYS B 1 143 ? -16.484 -7.625 -3.717 1 94.19 143 LYS B C 1
ATOM 3733 O O . LYS B 1 143 ? -15.906 -8.383 -2.936 1 94.19 143 LYS B O 1
ATOM 3738 N N . LEU B 1 144 ? -16.562 -7.801 -4.988 1 97 144 LEU B N 1
ATOM 3739 C CA . LEU B 1 144 ? -15.875 -8.945 -5.582 1 97 144 LEU B CA 1
ATOM 3740 C C . LEU B 1 144 ? -14.367 -8.82 -5.418 1 97 144 LEU B C 1
ATOM 3742 O O . LEU B 1 144 ? -13.68 -9.812 -5.16 1 97 144 LEU B O 1
ATOM 3746 N N . TRP B 1 145 ? -13.867 -7.625 -5.609 1 97.81 145 TRP B N 1
ATOM 3747 C CA . TRP B 1 145 ? -12.445 -7.387 -5.375 1 97.81 145 TRP B CA 1
ATOM 3748 C C . TRP B 1 145 ? -12.055 -7.766 -3.953 1 97.81 145 TRP B C 1
ATOM 3750 O O . TRP B 1 145 ? -11.023 -8.406 -3.736 1 97.81 145 TRP B O 1
ATOM 3760 N N . LYS B 1 146 ? -12.844 -7.445 -3.041 1 96.06 146 LYS B N 1
ATOM 3761 C CA . LYS B 1 146 ? -12.586 -7.777 -1.644 1 96.06 146 LYS B CA 1
ATOM 3762 C C . LYS B 1 146 ? -12.57 -9.289 -1.433 1 96.06 146 LYS B C 1
ATOM 3764 O O . LYS B 1 146 ? -11.789 -9.805 -0.634 1 96.06 146 LYS B O 1
ATOM 3769 N N . MET B 1 147 ? -13.422 -9.953 -2.135 1 97.56 147 MET B N 1
ATOM 3770 C CA . MET B 1 147 ? -13.453 -11.414 -2.033 1 97.56 147 MET B CA 1
ATOM 3771 C C . MET B 1 147 ? -12.164 -12.023 -2.562 1 97.56 147 MET B C 1
ATOM 3773 O O . MET B 1 147 ? -11.641 -12.977 -1.982 1 97.56 147 MET B O 1
ATOM 3777 N N . PHE B 1 148 ? -11.688 -11.469 -3.652 1 98.62 148 PHE B N 1
ATOM 3778 C CA . PHE B 1 148 ? -10.398 -11.93 -4.152 1 98.62 148 PHE B CA 1
ATOM 3779 C C . PHE B 1 148 ? -9.297 -11.688 -3.125 1 98.62 148 PHE B C 1
ATOM 3781 O O . PHE B 1 148 ? -8.461 -12.562 -2.881 1 98.62 148 PHE B O 1
ATOM 3788 N N . THR B 1 149 ? -9.305 -10.523 -2.568 1 97.5 149 THR B N 1
ATOM 3789 C CA . THR B 1 149 ? -8.273 -10.164 -1.601 1 97.5 149 THR B CA 1
ATOM 3790 C C . THR B 1 149 ? -8.32 -11.086 -0.387 1 97.5 149 THR B C 1
ATOM 3792 O O . THR B 1 149 ? -7.277 -11.484 0.133 1 97.5 149 THR B O 1
ATOM 3795 N N . ASP B 1 150 ? -9.539 -11.383 0.039 1 97.5 150 ASP B N 1
ATOM 3796 C CA . ASP B 1 150 ? -9.703 -12.328 1.14 1 97.5 150 ASP B CA 1
ATOM 3797 C C . ASP B 1 150 ? -9.125 -13.695 0.783 1 97.5 150 ASP B C 1
ATOM 3799 O O . ASP B 1 150 ? -8.5 -14.352 1.623 1 97.5 150 ASP B O 1
ATOM 3803 N N . CYS B 1 151 ? -9.344 -14.062 -0.393 1 98.69 151 CYS B N 1
ATOM 3804 C CA . CYS B 1 151 ? -8.805 -15.32 -0.881 1 98.69 151 CYS B CA 1
ATOM 3805 C C . CYS B 1 151 ? -7.281 -15.273 -0.943 1 98.69 151 CYS B C 1
ATOM 3807 O O . CYS B 1 151 ? -6.609 -16.219 -0.515 1 98.69 151 CYS B O 1
ATOM 3809 N N . PHE B 1 152 ? -6.719 -14.164 -1.409 1 98.75 152 PHE B N 1
ATOM 3810 C CA . PHE B 1 152 ? -5.281 -13.977 -1.527 1 98.75 152 PHE B CA 1
ATOM 3811 C C . PHE B 1 152 ? -4.605 -14.07 -0.164 1 98.75 152 PHE B C 1
ATOM 3813 O O . PHE B 1 152 ? -3.504 -14.609 -0.047 1 98.75 152 PHE B O 1
ATOM 3820 N N . ASN B 1 153 ? -5.27 -13.609 0.822 1 98.31 153 ASN B N 1
ATOM 3821 C CA . ASN B 1 153 ? -4.73 -13.602 2.178 1 98.31 153 ASN B CA 1
ATOM 3822 C C . ASN B 1 153 ? -4.535 -15.016 2.711 1 98.31 153 ASN B C 1
ATOM 3824 O O . ASN B 1 153 ? -3.881 -15.211 3.738 1 98.31 153 ASN B O 1
ATOM 3828 N N . CYS B 1 154 ? -5.07 -15.977 2.004 1 98.69 154 CYS B N 1
ATOM 3829 C CA . CYS B 1 154 ? -5.035 -17.344 2.484 1 98.69 154 CYS B CA 1
ATOM 3830 C C . CYS B 1 154 ? -4.02 -18.172 1.703 1 98.69 154 CYS B C 1
ATOM 3832 O O . CYS B 1 154 ? -3.779 -19.344 2.029 1 98.69 154 CYS B O 1
ATOM 3834 N N . LEU B 1 155 ? -3.383 -17.641 0.737 1 98.81 155 LEU B N 1
ATOM 3835 C CA . LEU B 1 155 ? -2.445 -18.359 -0.115 1 98.81 155 LEU B CA 1
ATOM 3836 C C . LEU B 1 155 ? -1.218 -18.797 0.678 1 98.81 155 LEU B C 1
ATOM 3838 O O . LEU B 1 155 ? -0.718 -18.047 1.521 1 98.81 155 LEU B O 1
ATOM 3842 N N . PRO B 1 156 ? -0.72 -20.031 0.404 1 98.81 156 PRO B N 1
ATOM 3843 C CA . PRO B 1 156 ? 0.592 -20.375 0.951 1 98.81 156 PRO B CA 1
ATOM 3844 C C . PRO B 1 156 ? 1.718 -19.516 0.392 1 98.81 156 PRO B C 1
ATOM 3846 O O . PRO B 1 156 ? 1.558 -18.891 -0.66 1 98.81 156 PRO B O 1
ATOM 3849 N N . VAL B 1 157 ? 2.898 -19.547 1.125 1 98.81 157 VAL B N 1
ATOM 3850 C CA . VAL B 1 157 ? 3.883 -18.531 0.755 1 98.81 157 VAL B CA 1
ATOM 3851 C C . VAL B 1 157 ? 5.176 -19.219 0.307 1 98.81 157 VAL B C 1
ATOM 3853 O O . VAL B 1 157 ? 6.09 -18.547 -0.188 1 98.81 157 VAL B O 1
ATOM 3856 N N . ALA B 1 158 ? 5.297 -20.531 0.454 1 98.88 158 ALA B N 1
ATOM 3857 C CA . ALA B 1 158 ? 6.5 -21.234 0.026 1 98.88 158 ALA B CA 1
ATOM 3858 C C . ALA B 1 158 ? 6.203 -22.703 -0.25 1 98.88 158 ALA B C 1
ATOM 3860 O O . ALA B 1 158 ? 5.148 -23.219 0.142 1 98.88 158 ALA B O 1
ATOM 3861 N N . ALA B 1 159 ? 7.125 -23.375 -0.94 1 98.88 159 ALA B N 1
ATOM 3862 C CA . ALA B 1 159 ? 7.012 -24.797 -1.243 1 98.88 159 ALA B CA 1
ATOM 3863 C C . ALA B 1 159 ? 8.383 -25.469 -1.24 1 98.88 159 ALA B C 1
ATOM 3865 O O . ALA B 1 159 ? 9.375 -24.859 -1.643 1 98.88 159 ALA B O 1
ATOM 3866 N N . LEU B 1 160 ? 8.391 -26.641 -0.726 1 98.69 160 LEU B N 1
ATOM 3867 C CA . LEU B 1 160 ? 9.562 -27.5 -0.803 1 98.69 160 LEU B CA 1
ATOM 3868 C C . LEU B 1 160 ? 9.328 -28.656 -1.778 1 98.69 160 LEU B C 1
ATOM 3870 O O . LEU B 1 160 ? 8.367 -29.422 -1.622 1 98.69 160 LEU B O 1
ATOM 3874 N N . ILE B 1 161 ? 10.172 -28.719 -2.809 1 98.69 161 ILE B N 1
ATOM 3875 C CA . ILE B 1 161 ? 10.086 -29.812 -3.762 1 98.69 161 ILE B CA 1
ATOM 3876 C C . ILE B 1 161 ? 11.117 -30.891 -3.41 1 98.69 161 ILE B C 1
ATOM 3878 O O . ILE B 1 161 ? 12.32 -30.641 -3.465 1 98.69 161 ILE B O 1
ATOM 3882 N N . ASP B 1 162 ? 10.688 -32.031 -3.012 1 98.31 162 ASP B N 1
ATOM 3883 C CA . ASP B 1 162 ? 11.492 -33.219 -2.676 1 98.31 162 ASP B CA 1
ATOM 3884 C C . ASP B 1 162 ? 12.555 -32.875 -1.634 1 98.31 162 ASP B C 1
ATOM 3886 O O . ASP B 1 162 ? 13.68 -33.375 -1.704 1 98.31 162 ASP B O 1
ATOM 3890 N N . GLU B 1 163 ? 12.312 -31.906 -0.807 1 97.44 163 GLU B N 1
ATOM 3891 C CA . GLU B 1 163 ? 13.156 -31.484 0.311 1 97.44 163 GLU B CA 1
ATOM 3892 C C . GLU B 1 163 ? 14.516 -30.984 -0.177 1 97.44 163 GLU B C 1
ATOM 3894 O O . GLU B 1 163 ? 15.492 -31 0.575 1 97.44 163 GLU B O 1
ATOM 3899 N N . LYS B 1 164 ? 14.531 -30.578 -1.455 1 98.25 164 LYS B N 1
ATOM 3900 C CA . LYS B 1 164 ? 15.82 -30.141 -2.002 1 98.25 164 LYS B CA 1
ATOM 3901 C C . LYS B 1 164 ? 15.703 -28.766 -2.643 1 98.25 164 LYS B C 1
ATOM 3903 O O . LYS B 1 164 ? 16.703 -28.047 -2.738 1 98.25 164 LYS B O 1
ATOM 3908 N N . ILE B 1 165 ? 14.516 -28.406 -3.115 1 98.75 165 ILE B N 1
ATOM 3909 C CA . ILE B 1 165 ? 14.305 -27.125 -3.775 1 98.75 165 ILE B CA 1
ATOM 3910 C C . ILE B 1 165 ? 13.266 -26.312 -3.006 1 98.75 165 ILE B C 1
ATOM 3912 O O . ILE B 1 165 ? 12.141 -26.766 -2.803 1 98.75 165 ILE B O 1
ATOM 3916 N N . ILE B 1 166 ? 13.625 -25.141 -2.559 1 98.88 166 ILE B N 1
ATOM 3917 C CA . ILE B 1 166 ? 12.656 -24.281 -1.883 1 98.88 166 ILE B CA 1
ATOM 3918 C C . ILE B 1 166 ? 12.188 -23.188 -2.836 1 98.88 166 ILE B C 1
ATOM 3920 O O . ILE B 1 166 ? 12.992 -22.609 -3.584 1 98.88 166 ILE B O 1
ATOM 3924 N N . CYS B 1 167 ? 10.914 -22.953 -2.861 1 98.94 167 CYS B N 1
ATOM 3925 C CA . CYS B 1 167 ? 10.297 -21.984 -3.764 1 98.94 167 CYS B CA 1
ATOM 3926 C C . CYS B 1 167 ? 9.547 -20.922 -2.984 1 98.94 167 CYS B C 1
ATOM 3928 O O . CYS B 1 167 ? 8.883 -21.219 -1.989 1 98.94 167 CYS B O 1
ATOM 3930 N N . MET B 1 168 ? 9.672 -19.719 -3.316 1 98.88 168 MET B N 1
ATOM 3931 C CA . MET B 1 168 ? 8.906 -18.578 -2.818 1 98.88 168 MET B CA 1
ATOM 3932 C C . MET B 1 168 ? 8.844 -17.453 -3.855 1 98.88 168 MET B C 1
ATOM 3934 O O . MET B 1 168 ? 9.523 -17.531 -4.883 1 98.88 168 MET B O 1
ATOM 3938 N N . HIS B 1 169 ? 8.07 -16.438 -3.635 1 98.88 169 HIS B N 1
ATOM 3939 C CA . HIS B 1 169 ? 7.914 -15.383 -4.617 1 98.88 169 HIS B CA 1
ATOM 3940 C C . HIS B 1 169 ? 9.141 -14.469 -4.645 1 98.88 169 HIS B C 1
ATOM 3942 O O . HIS B 1 169 ? 9.758 -14.281 -5.691 1 98.88 169 HIS B O 1
ATOM 3948 N N . GLY B 1 170 ? 9.43 -13.922 -3.535 1 98.62 170 GLY B N 1
ATOM 394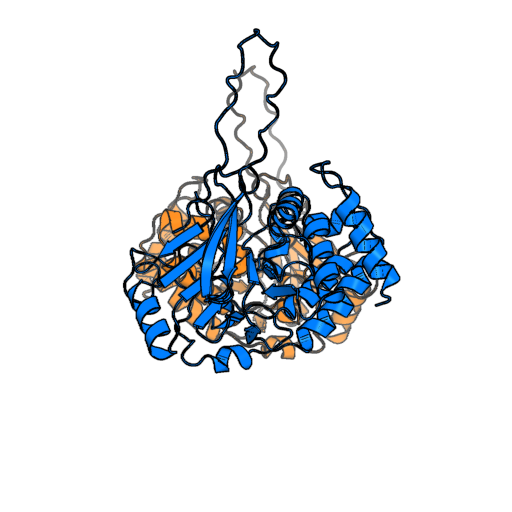9 C CA . GLY B 1 170 ? 10.562 -13.016 -3.424 1 98.62 170 GLY B CA 1
ATOM 3950 C C . GLY B 1 170 ? 11.867 -13.727 -3.115 1 98.62 170 GLY B C 1
ATOM 3951 O O . GLY B 1 170 ? 12.531 -14.234 -4.02 1 98.62 170 GLY B O 1
ATOM 3952 N N . GLY B 1 171 ? 12.219 -13.742 -1.779 1 98.25 171 GLY B N 1
ATOM 3953 C CA . GLY B 1 171 ? 13.492 -14.367 -1.445 1 98.25 171 GLY B CA 1
ATOM 3954 C C . GLY B 1 171 ? 13.688 -14.555 0.048 1 98.25 171 GLY B C 1
ATOM 3955 O O . GLY B 1 171 ? 12.742 -14.867 0.772 1 98.25 171 GLY B O 1
ATOM 3956 N N . LEU B 1 172 ? 14.93 -14.453 0.407 1 98.56 172 LEU B N 1
ATOM 3957 C CA . LEU B 1 172 ? 15.328 -14.797 1.768 1 98.56 172 LEU B CA 1
ATOM 3958 C C . LEU B 1 172 ? 15 -13.664 2.734 1 98.56 172 LEU B C 1
ATOM 3960 O O . LEU B 1 172 ? 14.727 -12.539 2.309 1 98.56 172 LEU B O 1
ATOM 3964 N N . SER B 1 173 ? 14.984 -14.016 3.973 1 98.56 173 SER B N 1
ATOM 3965 C CA . SER B 1 173 ? 14.734 -13.086 5.07 1 98.56 173 SER B CA 1
ATOM 3966 C C . SER B 1 173 ? 15.797 -13.219 6.16 1 98.56 173 SER B C 1
ATOM 3968 O O . SER B 1 173 ? 16.188 -14.336 6.52 1 98.56 173 SER B O 1
ATOM 3970 N N . PRO B 1 174 ? 16.281 -12.094 6.684 1 98 174 PRO B N 1
ATOM 3971 C CA . PRO B 1 174 ? 17.188 -12.188 7.836 1 98 174 PRO B CA 1
ATOM 3972 C C . PRO B 1 174 ? 16.516 -12.836 9.047 1 98 174 PRO B C 1
ATOM 3974 O O . PRO B 1 174 ? 17.219 -13.297 9.961 1 98 174 PRO B O 1
ATOM 3977 N N . GLU B 1 175 ? 15.227 -12.945 9.016 1 97.5 175 GLU B N 1
ATOM 3978 C CA . GLU B 1 175 ? 14.492 -13.5 10.148 1 97.5 175 GLU B CA 1
ATOM 3979 C C . GLU B 1 175 ? 14.25 -15 9.961 1 97.5 175 GLU B C 1
ATOM 3981 O O . GLU B 1 175 ? 13.789 -15.68 10.883 1 97.5 175 GLU B O 1
ATOM 3986 N N . LEU B 1 176 ? 14.516 -15.492 8.859 1 97.81 176 LEU B N 1
ATOM 3987 C CA . LEU B 1 176 ? 14.258 -16.891 8.578 1 97.81 176 LEU B CA 1
ATOM 3988 C C . LEU B 1 176 ? 15.438 -17.766 9.016 1 97.81 176 LEU B C 1
ATOM 3990 O O . LEU B 1 176 ? 16.406 -17.906 8.273 1 97.81 176 LEU B O 1
ATOM 3994 N N . HIS B 1 177 ? 15.328 -18.406 10.141 1 96.0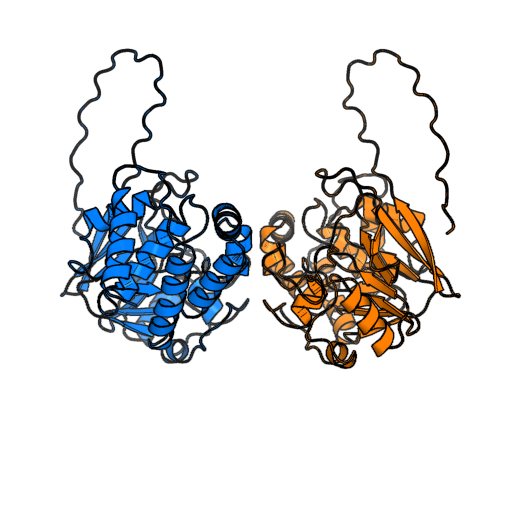6 177 HIS B N 1
ATOM 3995 C CA . HIS B 1 177 ? 16.375 -19.25 10.688 1 96.06 177 HIS B CA 1
ATOM 3996 C C . HIS B 1 177 ? 15.977 -20.719 10.633 1 96.06 177 HIS B C 1
ATOM 3998 O O . HIS B 1 177 ? 16.828 -21.609 10.664 1 96.06 177 HIS B O 1
ATOM 4004 N N . ASP B 1 178 ? 14.688 -20.906 10.625 1 97.25 178 ASP B N 1
ATOM 4005 C CA . ASP B 1 178 ? 14.102 -22.234 10.586 1 97.25 178 ASP B CA 1
ATOM 4006 C C . ASP B 1 178 ? 12.883 -22.266 9.672 1 97.25 178 ASP B C 1
ATOM 4008 O O . ASP B 1 178 ? 12.023 -21.391 9.727 1 97.25 178 ASP B O 1
ATOM 4012 N N . LEU B 1 179 ? 12.852 -23.344 8.836 1 97.38 179 LEU B N 1
ATOM 4013 C CA . LEU B 1 179 ? 11.766 -23.438 7.867 1 97.38 179 LEU B CA 1
ATOM 4014 C C . LEU B 1 179 ? 10.414 -23.547 8.57 1 97.38 179 LEU B C 1
ATOM 4016 O O . LEU B 1 179 ? 9.383 -23.219 7.992 1 97.38 179 LEU B O 1
ATOM 4020 N N . ASN B 1 180 ? 10.422 -24.016 9.812 1 97.12 180 ASN B N 1
ATOM 4021 C CA . ASN B 1 180 ? 9.188 -24.109 10.594 1 97.12 180 ASN B CA 1
ATOM 4022 C C . ASN B 1 180 ? 8.562 -22.734 10.812 1 97.12 180 ASN B C 1
ATOM 4024 O O . ASN B 1 180 ? 7.355 -22.625 11.031 1 97.12 180 ASN B O 1
ATOM 4028 N N . GLN B 1 181 ? 9.398 -21.719 10.766 1 98 181 GLN B N 1
ATOM 4029 C CA . GLN B 1 181 ? 8.875 -20.359 10.906 1 98 181 GLN B CA 1
ATOM 4030 C C . GLN B 1 181 ? 7.895 -20.031 9.789 1 98 181 GLN B C 1
ATOM 4032 O O . GLN B 1 181 ? 6.945 -19.281 9.992 1 98 181 GLN B O 1
ATOM 4037 N N . ILE B 1 182 ? 8.141 -20.594 8.609 1 98.19 182 ILE B N 1
ATOM 4038 C CA . ILE B 1 182 ? 7.223 -20.391 7.492 1 98.19 182 ILE B CA 1
ATOM 4039 C C . ILE B 1 182 ? 5.918 -21.141 7.754 1 98.19 182 ILE B C 1
ATOM 4041 O O . ILE B 1 182 ? 4.832 -20.594 7.547 1 98.19 182 ILE B O 1
ATOM 4045 N N . LYS B 1 183 ? 6.047 -22.312 8.266 1 96.19 183 LYS B N 1
ATOM 4046 C CA . LYS B 1 183 ? 4.887 -23.156 8.562 1 96.19 183 LYS B CA 1
ATOM 4047 C C . LYS B 1 183 ? 3.965 -22.484 9.57 1 96.19 183 LYS B C 1
ATOM 4049 O O . LYS B 1 183 ? 2.744 -22.641 9.508 1 96.19 183 LYS B O 1
ATOM 4054 N N . ASN B 1 184 ? 4.543 -21.75 10.422 1 95.5 184 ASN B N 1
ATOM 4055 C CA . ASN B 1 184 ? 3.814 -21.219 11.562 1 95.5 184 ASN B CA 1
ATOM 4056 C C . ASN B 1 184 ? 3.277 -19.812 11.273 1 95.5 184 ASN B C 1
ATOM 4058 O O . ASN B 1 184 ? 2.666 -19.188 12.141 1 95.5 184 ASN B O 1
ATOM 4062 N N . LEU B 1 185 ? 3.533 -19.328 10.086 1 96.81 185 LEU B N 1
ATOM 4063 C CA . LEU B 1 185 ? 2.934 -18.047 9.734 1 96.81 185 LEU B CA 1
ATOM 4064 C C . LEU B 1 185 ? 1.411 -18.109 9.797 1 96.81 185 LEU B C 1
ATOM 4066 O O . LEU B 1 185 ? 0.817 -19.125 9.398 1 96.81 185 LEU B O 1
ATOM 4070 N N . ARG B 1 186 ? 0.851 -17.062 10.273 1 94.44 186 ARG B N 1
ATOM 4071 C CA . ARG B 1 186 ? -0.6 -17.031 10.438 1 94.44 186 ARG B CA 1
ATOM 4072 C C . ARG B 1 186 ? -1.291 -16.75 9.109 1 94.44 186 ARG B C 1
ATOM 4074 O O . ARG B 1 186 ? -0.799 -15.969 8.297 1 94.44 186 ARG B O 1
ATOM 4081 N N . ARG B 1 187 ? -2.484 -17.453 8.922 1 95.56 187 ARG B N 1
ATOM 4082 C CA . ARG B 1 187 ? -3.402 -17.172 7.824 1 95.56 187 ARG B CA 1
ATOM 4083 C C . ARG B 1 187 ? -4.848 -17.172 8.305 1 95.56 187 ARG B C 1
ATOM 4085 O O . ARG B 1 187 ? -5.203 -17.922 9.219 1 95.56 187 ARG B O 1
ATOM 4092 N N . PRO B 1 188 ? -5.746 -16.438 7.695 1 96.44 188 PRO B N 1
ATOM 4093 C CA . PRO B 1 188 ? -5.43 -15.406 6.707 1 96.44 188 PRO B CA 1
ATOM 4094 C C . PRO B 1 188 ? -4.582 -14.273 7.285 1 96.44 188 PRO B C 1
ATOM 4096 O O . PRO B 1 188 ? -4.613 -14.031 8.492 1 96.44 188 PRO B O 1
ATOM 4099 N N . CYS B 1 189 ? -3.793 -13.648 6.402 1 95.25 189 CYS B N 1
ATOM 4100 C CA . CYS B 1 189 ? -2.92 -12.586 6.895 1 95.25 189 CYS B CA 1
ATOM 4101 C C . CYS B 1 189 ? -2.729 -11.5 5.84 1 95.25 189 CYS B C 1
ATOM 4103 O O . CYS B 1 189 ? -2.486 -11.805 4.672 1 95.25 189 CYS B O 1
ATOM 4105 N N . GLU B 1 190 ? -2.854 -10.273 6.32 1 93.38 190 GLU B N 1
ATOM 4106 C CA . GLU B 1 190 ? -2.387 -9.164 5.492 1 93.38 190 GLU B CA 1
ATOM 4107 C C . GLU B 1 190 ? -0.865 -9.07 5.508 1 93.38 190 GLU B C 1
ATOM 4109 O O . GLU B 1 190 ? -0.231 -9.328 6.531 1 93.38 190 GLU B O 1
ATOM 4114 N N . VAL B 1 191 ? -0.318 -8.648 4.398 1 93.94 191 VAL B N 1
ATOM 4115 C CA . VAL B 1 191 ? 1.137 -8.57 4.324 1 93.94 191 VAL B CA 1
ATOM 4116 C C . VAL B 1 191 ? 1.633 -7.379 5.137 1 93.94 191 VAL B C 1
ATOM 4118 O O . VAL B 1 191 ? 1.284 -6.234 4.844 1 93.94 191 VAL B O 1
ATOM 4121 N N . PRO B 1 192 ? 2.436 -7.66 6.09 1 92.31 192 PRO B N 1
ATOM 4122 C CA . PRO B 1 192 ? 3 -6.551 6.863 1 92.31 192 PRO B CA 1
ATOM 4123 C C . PRO B 1 192 ? 4.082 -5.789 6.102 1 92.31 192 PRO B C 1
ATOM 4125 O O . PRO B 1 192 ? 4.566 -6.266 5.07 1 92.31 192 PRO B O 1
ATOM 4128 N N . GLU B 1 193 ? 4.488 -4.699 6.668 1 88.94 193 GLU B N 1
ATOM 4129 C CA . GLU B 1 193 ? 5.484 -3.854 6.02 1 88.94 193 GLU B CA 1
ATOM 4130 C C . GLU B 1 193 ? 6.895 -4.391 6.238 1 88.94 193 GLU B C 1
ATOM 4132 O O . GLU B 1 193 ? 7.832 -3.982 5.555 1 88.94 193 GLU B O 1
ATOM 4137 N N . SER B 1 194 ? 7.035 -5.238 7.203 1 91.88 194 SER B N 1
ATOM 4138 C CA . SER B 1 194 ? 8.328 -5.84 7.516 1 91.88 194 SER B CA 1
ATOM 4139 C C . SER B 1 194 ? 8.156 -7.242 8.086 1 91.88 194 SER B C 1
ATOM 4141 O O . SER B 1 194 ? 7.035 -7.695 8.312 1 91.88 194 SER B O 1
ATOM 4143 N N . GLY B 1 195 ? 9.312 -7.941 8.188 1 95.88 195 GLY B N 1
ATOM 4144 C CA . GLY B 1 195 ? 9.281 -9.266 8.789 1 95.88 195 GLY B CA 1
ATOM 4145 C C . GLY B 1 195 ? 9.336 -10.391 7.766 1 95.88 195 GLY B C 1
ATOM 4146 O O . GLY B 1 195 ? 9.516 -10.141 6.57 1 95.88 195 GLY B O 1
ATOM 4147 N N . LEU B 1 196 ? 9.18 -11.562 8.242 1 98.12 196 LEU B N 1
ATOM 4148 C CA . LEU B 1 196 ? 9.406 -12.773 7.469 1 98.12 196 LEU B CA 1
ATOM 4149 C C . LEU B 1 196 ? 8.484 -12.828 6.258 1 98.12 196 LEU B C 1
ATOM 4151 O O . LEU B 1 196 ? 8.945 -13.016 5.129 1 98.12 196 LEU B O 1
ATOM 4155 N N . LEU B 1 197 ? 7.184 -12.656 6.48 1 98.06 197 LEU B N 1
ATOM 4156 C CA . LEU B 1 197 ? 6.234 -12.742 5.375 1 98.06 197 LEU B CA 1
ATOM 4157 C C . LEU B 1 197 ? 6.535 -11.68 4.32 1 98.06 197 LEU B C 1
ATOM 4159 O O . LEU B 1 197 ? 6.539 -11.977 3.121 1 98.06 197 LEU B O 1
ATOM 4163 N N . CYS B 1 198 ? 6.797 -10.477 4.781 1 97.38 198 CYS B N 1
ATOM 4164 C CA . CYS B 1 198 ? 7.16 -9.391 3.881 1 97.38 198 CYS B CA 1
ATOM 4165 C C . CYS B 1 198 ? 8.367 -9.766 3.031 1 97.38 198 CYS B C 1
ATOM 4167 O O . CYS B 1 198 ? 8.352 -9.594 1.812 1 97.38 198 CYS B O 1
ATOM 4169 N N . ASP B 1 199 ? 9.359 -10.32 3.641 1 98.56 199 ASP B N 1
ATOM 4170 C CA . ASP B 1 199 ? 10.609 -10.633 2.963 1 98.56 199 ASP B CA 1
ATOM 4171 C C . ASP B 1 199 ? 10.414 -11.766 1.951 1 98.56 199 ASP B C 1
ATOM 4173 O O . ASP B 1 199 ? 10.938 -11.695 0.836 1 98.56 199 ASP B O 1
ATOM 4177 N N . LEU B 1 200 ? 9.648 -12.734 2.322 1 98.75 200 LEU B N 1
ATOM 4178 C CA . LEU B 1 200 ? 9.391 -13.867 1.438 1 98.75 200 LEU B CA 1
ATOM 4179 C C . LEU B 1 200 ? 8.734 -13.398 0.143 1 98.75 200 LEU B C 1
ATOM 4181 O O . LEU B 1 200 ? 8.828 -14.078 -0.884 1 98.75 200 LEU B O 1
ATOM 4185 N N . LEU B 1 201 ? 8.133 -12.219 0.206 1 98.62 201 LEU B N 1
ATOM 4186 C CA . LEU B 1 201 ? 7.375 -11.734 -0.943 1 98.62 201 LEU B CA 1
ATOM 4187 C C . LEU B 1 201 ? 8.148 -10.648 -1.684 1 98.62 201 LEU B C 1
ATOM 4189 O O . LEU B 1 201 ? 7.93 -10.43 -2.875 1 98.62 201 LEU B O 1
ATOM 4193 N N . TRP B 1 202 ? 9.172 -10.062 -1.017 1 98.25 202 TRP B N 1
ATOM 4194 C CA . TRP B 1 202 ? 9.633 -8.797 -1.585 1 98.25 202 TRP B CA 1
ATOM 4195 C C . TRP B 1 202 ? 11.148 -8.805 -1.761 1 98.25 202 TRP B C 1
ATOM 4197 O O . TRP B 1 202 ? 11.695 -7.973 -2.486 1 98.25 202 TRP B O 1
ATOM 4207 N N . SER B 1 203 ? 11.906 -9.609 -0.996 1 98.62 203 SER B N 1
ATOM 4208 C CA . SER B 1 203 ? 13.359 -9.469 -0.992 1 98.62 203 SER B CA 1
ATOM 4209 C C . SER B 1 203 ? 13.953 -9.875 -2.336 1 98.62 203 SER B C 1
ATOM 4211 O O . SER B 1 203 ? 13.352 -10.648 -3.08 1 98.62 203 SER B O 1
ATOM 4213 N N . ASP B 1 204 ? 15.133 -9.359 -2.602 1 98.5 204 ASP B N 1
ATOM 4214 C CA . ASP B 1 204 ? 15.789 -9.594 -3.885 1 98.5 204 ASP B CA 1
ATOM 4215 C C . ASP B 1 204 ? 17.25 -9.977 -3.695 1 98.5 204 ASP B C 1
ATOM 4217 O O . ASP B 1 204 ? 17.922 -9.453 -2.803 1 98.5 204 ASP B O 1
ATOM 4221 N N . PRO B 1 205 ? 17.703 -10.836 -4.574 1 98.62 205 PRO B N 1
ATOM 4222 C CA . PRO B 1 205 ? 19.156 -11.031 -4.617 1 98.62 205 PRO B CA 1
ATOM 4223 C C . PRO B 1 205 ? 19.891 -9.852 -5.234 1 98.62 205 PRO B C 1
ATOM 4225 O O . PRO B 1 205 ? 19.344 -9.156 -6.098 1 98.62 205 PRO B O 1
ATOM 4228 N N . SER B 1 206 ? 21.078 -9.625 -4.762 1 97.94 206 SER B N 1
ATOM 4229 C CA . SER B 1 206 ? 21.906 -8.547 -5.309 1 97.94 206 SER B CA 1
ATOM 4230 C C . SER B 1 206 ? 23.375 -8.945 -5.34 1 97.94 206 SER B C 1
ATOM 4232 O O . SER B 1 206 ? 23.938 -9.383 -4.328 1 97.94 206 SER B O 1
ATOM 4234 N N . SER B 1 207 ? 23.984 -8.773 -6.477 1 96.81 207 SER B N 1
ATOM 4235 C CA . SER B 1 207 ? 25.406 -9.07 -6.625 1 96.81 207 SER B CA 1
ATOM 4236 C C . SER B 1 207 ? 26.266 -8 -5.949 1 96.81 207 SER B C 1
ATOM 4238 O O . SER B 1 207 ? 27.453 -8.211 -5.73 1 96.81 207 SER B O 1
ATOM 4240 N N . ASP B 1 208 ? 25.656 -6.855 -5.59 1 95.25 208 ASP B N 1
ATOM 4241 C CA . ASP B 1 208 ? 26.406 -5.707 -5.09 1 95.25 208 ASP B CA 1
ATOM 4242 C C . ASP B 1 208 ? 26.438 -5.699 -3.561 1 95.25 208 ASP B C 1
ATOM 4244 O O . ASP B 1 208 ? 26.984 -4.777 -2.951 1 95.25 208 ASP B O 1
ATOM 4248 N N . VAL B 1 209 ? 25.828 -6.699 -3.047 1 96 209 VAL B N 1
ATOM 4249 C CA . VAL B 1 209 ? 25.719 -6.688 -1.592 1 96 209 VAL B CA 1
ATOM 4250 C C . VAL B 1 209 ? 26.312 -7.973 -1.021 1 96 209 VAL B C 1
ATOM 4252 O O . VAL B 1 209 ? 26.141 -9.055 -1.595 1 96 209 VAL B O 1
ATOM 4255 N N . ARG B 1 210 ? 27.094 -7.805 0.082 1 97 210 ARG B N 1
ATOM 4256 C CA . ARG B 1 210 ? 27.438 -8.914 0.959 1 97 210 ARG B CA 1
ATOM 4257 C C . ARG B 1 210 ? 26.578 -8.922 2.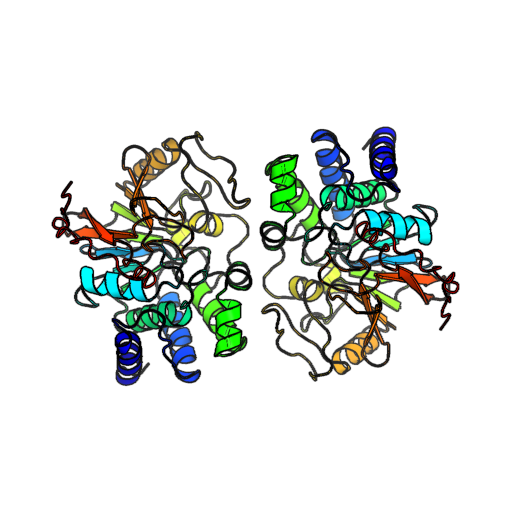215 1 97 210 ARG B C 1
ATOM 4259 O O . ARG B 1 210 ? 26.438 -7.898 2.885 1 97 210 ARG B O 1
ATOM 4266 N N . GLY B 1 211 ? 26.016 -10.117 2.484 1 98 211 GLY B N 1
ATOM 4267 C CA . GLY B 1 211 ? 25.047 -10.164 3.57 1 98 211 GLY B CA 1
ATOM 4268 C C . GLY B 1 211 ? 23.703 -9.586 3.188 1 98 211 GLY B C 1
ATOM 4269 O O . GLY B 1 211 ? 23.125 -9.969 2.168 1 98 211 GLY B O 1
ATOM 4270 N N . TRP B 1 212 ? 23.188 -8.734 4.008 1 97.69 212 TRP B N 1
ATOM 4271 C CA . TRP B 1 212 ? 21.891 -8.102 3.787 1 97.69 212 TRP B CA 1
ATOM 4272 C C . TRP B 1 212 ? 22.062 -6.629 3.41 1 97.69 212 TRP B C 1
ATOM 4274 O O . TRP B 1 212 ? 22.922 -5.938 3.967 1 97.69 212 TRP B O 1
ATOM 4284 N N . GLY B 1 213 ? 21.297 -6.176 2.469 1 95.75 213 GLY B N 1
ATOM 4285 C CA . GLY B 1 213 ? 21.344 -4.785 2.055 1 95.75 213 GLY B CA 1
ATOM 4286 C C . GLY B 1 213 ? 19.969 -4.133 1.985 1 95.75 213 GLY B C 1
ATOM 4287 O O . GLY B 1 213 ? 18.953 -4.82 2.043 1 95.75 213 GLY B O 1
ATOM 4288 N N . GLU B 1 214 ? 19.984 -2.859 1.818 1 90.94 214 GLU B N 1
ATOM 4289 C CA . GLU B 1 214 ? 18.75 -2.104 1.666 1 90.94 214 GLU B CA 1
ATOM 4290 C C . GLU B 1 214 ? 18.156 -2.287 0.271 1 90.94 214 GLU B C 1
ATOM 4292 O O . GLU B 1 214 ? 18.891 -2.322 -0.719 1 90.94 214 GLU B O 1
ATOM 4297 N N . SER B 1 215 ? 16.906 -2.432 0.245 1 93.69 215 SER B N 1
ATOM 4298 C CA . SER B 1 215 ? 16.219 -2.586 -1.036 1 93.69 215 SER B CA 1
ATOM 4299 C C . SER B 1 215 ? 15.938 -1.231 -1.679 1 93.69 215 SER B C 1
ATOM 4301 O O . SER B 1 215 ? 15.469 -0.307 -1.012 1 93.69 215 SER B O 1
ATOM 4303 N N . GLU B 1 216 ? 16.141 -1.169 -2.963 1 88.19 216 GLU B N 1
ATOM 4304 C CA . GLU B 1 216 ? 15.82 0.044 -3.713 1 88.19 216 GLU B CA 1
ATOM 4305 C C . GLU B 1 216 ? 14.312 0.191 -3.916 1 88.19 216 GLU B C 1
ATOM 4307 O O . GLU B 1 216 ? 13.844 1.244 -4.348 1 88.19 216 GLU B O 1
ATOM 4312 N N . ARG B 1 217 ? 13.594 -0.853 -3.547 1 89.88 217 ARG B N 1
ATOM 4313 C CA . ARG B 1 217 ? 12.133 -0.828 -3.646 1 89.88 217 ARG B CA 1
ATOM 4314 C C . ARG B 1 217 ? 11.516 -0.125 -2.443 1 89.88 217 ARG B C 1
ATOM 4316 O O . ARG B 1 217 ? 10.328 0.205 -2.453 1 89.88 217 ARG B O 1
ATOM 4323 N N . GLY B 1 218 ? 12.297 0.122 -1.431 1 90.12 218 GLY B N 1
ATOM 4324 C CA . GLY B 1 218 ? 11.766 0.724 -0.216 1 90.12 218 GLY B CA 1
ATOM 4325 C C . GLY B 1 218 ? 11.07 -0.272 0.689 1 90.12 218 GLY B C 1
ATOM 4326 O O . GLY B 1 218 ? 10.422 0.115 1.662 1 90.12 218 GLY B O 1
ATOM 4327 N N . VAL B 1 219 ? 11.094 -1.504 0.302 1 93.81 219 VAL B N 1
ATOM 4328 C CA . VAL B 1 219 ? 10.492 -2.578 1.086 1 93.81 219 VAL B CA 1
ATOM 4329 C C . VAL B 1 219 ? 11.445 -3.771 1.143 1 93.81 219 VAL B C 1
ATOM 4331 O O . VAL B 1 219 ? 12.086 -4.109 0.145 1 93.81 219 VAL B O 1
ATOM 4334 N N . SER B 1 220 ? 11.562 -4.348 2.381 1 96 220 SER B N 1
ATOM 4335 C CA . SER B 1 220 ? 12.328 -5.574 2.582 1 96 220 SER B CA 1
ATOM 4336 C C . SER B 1 220 ? 13.812 -5.348 2.314 1 96 220 SER B C 1
ATOM 4338 O O . SER B 1 220 ? 14.352 -4.285 2.629 1 96 220 SER B O 1
ATOM 4340 N N . TYR B 1 221 ? 14.539 -6.48 1.889 1 96.75 221 TYR B N 1
ATOM 4341 C CA . TYR B 1 221 ? 16 -6.473 1.832 1 96.75 221 TYR B CA 1
ATOM 4342 C C . TYR B 1 221 ? 16.5 -6.965 0.478 1 96.75 221 TYR B C 1
ATOM 4344 O O . TYR B 1 221 ? 15.734 -7.574 -0.281 1 96.75 221 TYR B O 1
ATOM 4352 N N . THR B 1 222 ? 17.703 -6.605 0.278 1 97.75 222 THR B N 1
ATOM 4353 C CA . THR B 1 222 ? 18.484 -7.367 -0.689 1 97.75 222 THR B CA 1
ATOM 4354 C C . THR B 1 222 ? 19.453 -8.32 0.02 1 97.75 222 THR B C 1
ATOM 4356 O O . THR B 1 222 ? 19.766 -8.133 1.199 1 97.75 222 THR B O 1
ATOM 4359 N N . PHE B 1 223 ? 19.797 -9.367 -0.621 1 98.75 223 PHE B N 1
ATOM 4360 C CA . PHE B 1 223 ? 20.719 -10.32 -0 1 98.75 223 PHE B CA 1
ATOM 4361 C C . PHE B 1 223 ? 21.766 -10.789 -0.997 1 98.75 223 PHE B C 1
ATOM 4363 O O . PHE B 1 223 ? 21.484 -10.906 -2.193 1 98.75 223 PHE B O 1
ATOM 4370 N N . GLY B 1 224 ? 22.953 -11.039 -0.511 1 98.69 224 GLY B N 1
ATOM 4371 C CA . GLY B 1 224 ? 24.078 -11.445 -1.354 1 98.69 224 GLY B CA 1
ATOM 4372 C C . GLY B 1 224 ? 24.156 -12.945 -1.557 1 98.69 224 GLY B C 1
ATOM 4373 O O . GLY B 1 224 ? 23.375 -13.695 -0.97 1 98.69 224 GLY B O 1
ATOM 4374 N N . ALA B 1 225 ? 25.094 -13.359 -2.449 1 98.69 225 ALA B N 1
ATOM 4375 C CA . ALA B 1 225 ? 25.328 -14.766 -2.766 1 98.69 225 ALA B CA 1
ATOM 4376 C C . ALA B 1 225 ? 25.719 -15.547 -1.517 1 98.69 225 ALA B C 1
ATOM 4378 O O . ALA B 1 225 ? 25.391 -16.734 -1.393 1 98.69 225 ALA B O 1
ATOM 4379 N N . ASP B 1 226 ? 26.375 -14.859 -0.61 1 98.69 226 ASP B N 1
ATOM 4380 C CA . ASP B 1 226 ? 26.797 -15.508 0.626 1 98.69 226 ASP B CA 1
ATOM 4381 C C . ASP B 1 226 ? 25.594 -15.953 1.456 1 98.69 226 ASP B C 1
ATOM 4383 O O . ASP B 1 226 ? 25.609 -17.031 2.059 1 98.69 226 ASP B O 1
ATOM 4387 N N . ARG B 1 227 ? 24.562 -15.148 1.514 1 98.75 227 ARG B N 1
ATOM 4388 C CA . ARG B 1 227 ? 23.344 -15.5 2.254 1 98.75 227 ARG B CA 1
ATOM 4389 C C . ARG B 1 227 ? 22.656 -16.703 1.626 1 98.75 227 ARG B C 1
ATOM 4391 O O . ARG B 1 227 ? 22.094 -17.531 2.334 1 98.75 227 ARG B O 1
ATOM 4398 N N . VAL B 1 228 ? 22.672 -16.797 0.278 1 98.81 228 VAL B N 1
ATOM 4399 C CA . VAL B 1 228 ? 22.094 -17.938 -0.433 1 98.81 228 VAL B CA 1
ATOM 4400 C C . VAL B 1 228 ? 22.828 -19.219 -0.041 1 98.81 228 VAL B C 1
ATOM 4402 O O . VAL B 1 228 ? 22.203 -20.203 0.352 1 98.81 228 VAL B O 1
ATOM 4405 N N . LYS B 1 229 ? 24.125 -19.156 -0.144 1 98.56 229 LYS B N 1
ATOM 4406 C CA . LYS B 1 229 ? 24.953 -20.312 0.155 1 98.56 229 LYS B CA 1
ATOM 4407 C C . LYS B 1 229 ? 24.75 -20.781 1.591 1 98.56 229 LYS B C 1
ATOM 4409 O O . LYS B 1 229 ? 24.562 -21.984 1.838 1 98.56 229 LYS B O 1
ATOM 4414 N N . GLU B 1 230 ? 24.75 -19.828 2.467 1 98.5 230 GLU B N 1
ATOM 4415 C CA . GLU B 1 230 ? 24.578 -20.141 3.883 1 98.5 230 GLU B CA 1
ATOM 4416 C C . GLU B 1 230 ? 23.219 -20.781 4.152 1 98.5 230 GLU B C 1
ATOM 4418 O O . GLU B 1 230 ? 23.125 -21.75 4.906 1 98.5 230 GLU B O 1
ATOM 4423 N N . PHE B 1 231 ? 22.266 -20.281 3.578 1 98.69 231 PHE B N 1
ATOM 4424 C CA . PHE B 1 231 ? 20.906 -20.766 3.781 1 98.69 231 PHE B CA 1
ATOM 4425 C C . PHE B 1 231 ? 20.766 -22.203 3.27 1 98.69 231 PHE B C 1
ATOM 4427 O O . PHE B 1 231 ? 20.203 -23.062 3.949 1 98.69 231 PHE B O 1
ATOM 4434 N N . LEU B 1 232 ? 21.25 -22.438 2.057 1 98.69 232 LEU B N 1
ATOM 4435 C CA . LEU B 1 232 ? 21.141 -23.766 1.453 1 98.69 232 LEU B CA 1
ATOM 4436 C C . LEU B 1 232 ? 21.922 -24.781 2.264 1 98.69 232 LEU B C 1
ATOM 4438 O O . LEU B 1 232 ? 21.453 -25.906 2.473 1 98.69 232 LEU B O 1
ATOM 4442 N N . GLN B 1 233 ? 23.094 -24.391 2.738 1 98.38 233 GLN B N 1
ATOM 4443 C CA . GLN B 1 233 ? 23.906 -25.281 3.551 1 98.38 233 GLN B CA 1
ATOM 4444 C C . GLN B 1 233 ? 23.219 -25.609 4.871 1 98.38 233 GLN B C 1
ATOM 4446 O O . GLN B 1 233 ? 23.141 -26.781 5.266 1 98.38 233 GLN B O 1
ATOM 4451 N N . LYS B 1 234 ? 22.703 -24.625 5.449 1 98.19 234 LYS B N 1
ATOM 4452 C CA . LYS B 1 234 ? 22.062 -24.781 6.762 1 98.19 234 LYS B CA 1
ATOM 4453 C C . LYS B 1 234 ? 20.875 -25.719 6.691 1 98.19 234 LYS B C 1
ATOM 4455 O O . LYS B 1 234 ? 20.625 -26.5 7.613 1 98.19 234 LYS B O 1
ATOM 4460 N N . HIS B 1 235 ? 20.141 -25.641 5.656 1 98.12 235 HIS B N 1
ATOM 4461 C CA . HIS B 1 235 ? 18.891 -26.375 5.594 1 98.12 235 HIS B CA 1
ATOM 4462 C C . HIS B 1 235 ? 19 -27.594 4.684 1 98.12 235 HIS B C 1
ATOM 4464 O O . HIS B 1 235 ? 18 -28.266 4.398 1 98.12 235 HIS B O 1
ATOM 4470 N N . ASP B 1 236 ? 20.172 -27.891 4.191 1 98.12 236 ASP B N 1
ATOM 4471 C CA . ASP B 1 236 ? 20.469 -29.031 3.322 1 98.12 236 ASP B CA 1
ATOM 4472 C C . ASP B 1 236 ? 19.578 -29.016 2.074 1 98.12 236 ASP B C 1
ATOM 4474 O O . ASP B 1 236 ? 18.891 -29.984 1.776 1 98.12 236 ASP B O 1
ATOM 4478 N N . LEU B 1 237 ? 19.594 -27.859 1.419 1 98.5 237 LEU B N 1
ATOM 4479 C CA . LEU B 1 237 ? 18.875 -27.641 0.171 1 98.5 237 LEU B CA 1
ATOM 4480 C C . LEU B 1 237 ? 19.844 -27.406 -0.985 1 98.5 237 LEU B C 1
ATOM 4482 O O . LEU B 1 237 ? 21 -27.047 -0.767 1 98.5 237 LEU B O 1
ATOM 4486 N N . ASP B 1 238 ? 19.312 -27.562 -2.189 1 98.31 238 ASP B N 1
ATOM 4487 C CA . ASP B 1 238 ? 20.188 -27.469 -3.355 1 98.31 238 ASP B CA 1
ATOM 4488 C C . ASP B 1 238 ? 19.891 -26.203 -4.152 1 98.31 238 ASP B C 1
ATOM 4490 O O . ASP B 1 238 ? 20.781 -25.672 -4.836 1 98.31 238 ASP B O 1
ATOM 4494 N N . LEU B 1 239 ? 18.656 -25.734 -4.066 1 98.75 239 LEU B N 1
ATOM 4495 C CA . LEU B 1 239 ? 18.266 -24.656 -4.984 1 98.75 239 LEU B CA 1
ATOM 4496 C C . LEU B 1 239 ? 17.141 -23.812 -4.391 1 98.75 239 LEU B C 1
ATOM 4498 O O . LEU B 1 239 ? 16.219 -24.344 -3.768 1 98.75 239 LEU B O 1
ATOM 4502 N N . ILE B 1 240 ? 17.281 -22.547 -4.516 1 98.88 240 ILE B N 1
ATOM 4503 C CA . ILE B 1 240 ? 16.188 -21.609 -4.262 1 98.88 240 ILE B CA 1
ATOM 4504 C C . ILE B 1 240 ? 15.555 -21.188 -5.582 1 98.88 240 ILE B C 1
ATOM 4506 O O . ILE B 1 240 ? 16.25 -20.75 -6.5 1 98.88 240 ILE B O 1
ATOM 4510 N N . CYS B 1 241 ? 14.281 -21.359 -5.711 1 98.88 241 CYS B N 1
ATOM 4511 C CA . CYS B 1 241 ? 13.523 -20.906 -6.867 1 98.88 241 CYS B CA 1
ATOM 4512 C C . CYS B 1 241 ? 12.594 -19.75 -6.496 1 98.88 241 CYS B C 1
ATOM 4514 O O . CYS B 1 241 ? 11.805 -19.859 -5.559 1 98.88 241 CYS B O 1
ATOM 4516 N N . ARG B 1 242 ? 12.711 -18.641 -7.191 1 98.81 242 ARG B N 1
ATOM 4517 C CA . ARG B 1 242 ? 11.891 -17.469 -6.887 1 98.81 242 ARG B CA 1
ATOM 4518 C C . ARG B 1 242 ? 11.422 -16.781 -8.164 1 98.81 242 ARG B C 1
ATOM 4520 O O . ARG B 1 242 ? 11.812 -17.172 -9.266 1 98.81 242 ARG B O 1
ATOM 4527 N N . ALA B 1 243 ? 10.516 -15.773 -8.086 1 98.81 243 ALA B N 1
ATOM 4528 C CA . ALA B 1 243 ? 10 -14.961 -9.18 1 98.81 243 ALA B CA 1
ATOM 4529 C C . ALA B 1 243 ? 10.195 -13.469 -8.898 1 98.81 243 ALA B C 1
ATOM 4531 O O . ALA B 1 243 ? 11.328 -13 -8.758 1 98.81 243 ALA B O 1
ATOM 4532 N N . HIS B 1 244 ? 9.242 -12.68 -8.977 1 98.12 244 HIS B N 1
ATOM 4533 C CA . HIS B 1 244 ? 9.18 -11.336 -8.422 1 98.12 244 HIS B CA 1
ATOM 4534 C C . HIS B 1 244 ? 9.859 -10.32 -9.336 1 98.12 244 HIS B C 1
ATOM 4536 O O . HIS B 1 244 ? 9.469 -9.156 -9.383 1 98.12 244 HIS B O 1
ATOM 4542 N N . GLN B 1 245 ? 10.906 -10.742 -10.078 1 96.44 245 GLN B N 1
ATOM 4543 C CA . GLN B 1 245 ? 11.719 -9.82 -10.875 1 96.44 245 GLN B CA 1
ATOM 4544 C C . GLN B 1 245 ? 11.734 -10.234 -12.344 1 96.44 245 GLN B C 1
ATOM 4546 O O . GLN B 1 245 ? 12.031 -11.391 -12.664 1 96.44 245 GLN B O 1
ATOM 4551 N N . VAL B 1 246 ? 11.516 -9.25 -13.203 1 96.62 246 VAL B N 1
ATOM 4552 C CA . VAL B 1 246 ? 11.602 -9.516 -14.633 1 96.62 246 VAL B CA 1
ATOM 4553 C C . VAL B 1 246 ? 13.062 -9.75 -15.023 1 96.62 246 VAL B C 1
ATOM 4555 O O . VAL B 1 246 ? 13.953 -9.055 -14.547 1 96.62 246 VAL B O 1
ATOM 4558 N N . VAL B 1 247 ? 13.273 -10.758 -15.719 1 97.06 247 VAL B N 1
ATOM 4559 C CA . VAL B 1 247 ? 14.602 -11.07 -16.234 1 97.06 247 VAL B CA 1
ATOM 4560 C C . VAL B 1 247 ? 14.523 -11.289 -17.75 1 97.06 247 VAL B C 1
ATOM 4562 O O . VAL B 1 247 ? 13.539 -11.852 -18.25 1 97.06 247 VAL B O 1
ATOM 4565 N N . GLU B 1 248 ? 15.508 -10.914 -18.438 1 95.62 248 GLU B N 1
ATOM 4566 C CA . GLU B 1 248 ? 15.5 -10.812 -19.891 1 95.62 248 GLU B CA 1
ATOM 4567 C C . GLU B 1 248 ? 15.195 -12.164 -20.531 1 95.62 248 GLU B C 1
ATOM 4569 O O . GLU B 1 248 ? 14.391 -12.242 -21.469 1 95.62 248 GLU B O 1
ATOM 4574 N N . ASP B 1 249 ? 15.766 -13.227 -20.094 1 96.62 249 ASP B N 1
ATOM 4575 C CA . ASP B 1 249 ? 15.688 -14.523 -20.766 1 96.62 249 ASP B CA 1
ATOM 4576 C C . ASP B 1 249 ? 14.602 -15.398 -20.141 1 96.62 249 ASP B C 1
ATOM 4578 O O . ASP B 1 249 ? 14.562 -16.609 -20.375 1 96.62 249 ASP B O 1
ATOM 4582 N N . GLY B 1 250 ? 13.852 -14.781 -19.328 1 98.12 250 GLY B N 1
ATOM 4583 C CA . GLY B 1 250 ? 12.781 -15.523 -18.672 1 98.12 250 GLY B CA 1
ATOM 4584 C C . GLY B 1 250 ? 13.234 -16.203 -17.391 1 98.12 250 GLY B C 1
ATOM 4585 O O . GLY B 1 250 ? 12.406 -16.516 -16.531 1 98.12 250 GLY B O 1
ATOM 4586 N N . TYR B 1 251 ? 14.516 -16.484 -17.281 1 98.31 251 TYR B N 1
ATOM 4587 C CA . TYR B 1 251 ? 15.102 -16.984 -16.047 1 98.31 251 TYR B CA 1
ATOM 4588 C C . TYR B 1 251 ? 16.516 -16.453 -15.867 1 98.31 251 TYR B C 1
ATOM 4590 O O . TYR B 1 251 ? 17.172 -16.062 -16.828 1 98.31 251 TYR B O 1
ATOM 4598 N N . GLU B 1 252 ? 16.953 -16.406 -14.641 1 98.5 252 GLU B N 1
ATOM 4599 C CA . GLU B 1 252 ? 18.297 -15.93 -14.32 1 98.5 252 GLU B CA 1
ATOM 4600 C C . GLU B 1 252 ? 18.828 -16.594 -13.062 1 98.5 252 GLU B C 1
ATOM 4602 O O . GLU B 1 252 ? 18.156 -16.625 -12.031 1 98.5 252 GLU B O 1
ATOM 4607 N N . PHE B 1 253 ? 20.047 -17.172 -13.211 1 98.38 253 PHE B N 1
ATOM 4608 C CA . PHE B 1 253 ? 20.688 -17.797 -12.055 1 98.38 253 PHE B CA 1
ATOM 4609 C C . PHE B 1 253 ? 21.438 -16.766 -11.234 1 98.38 253 PHE B C 1
ATOM 4611 O O . PHE B 1 253 ? 21.812 -15.703 -11.75 1 98.38 253 PHE B O 1
ATOM 4618 N N . PHE B 1 254 ? 21.578 -17.047 -9.984 1 98.56 254 PHE B N 1
ATOM 4619 C CA . PHE B 1 254 ? 22.312 -16.234 -9.023 1 98.56 254 PHE B CA 1
ATOM 4620 C C . PHE B 1 254 ? 23.078 -17.109 -8.039 1 98.56 254 PHE B C 1
ATOM 4622 O O . PHE B 1 254 ? 22.719 -18.266 -7.816 1 98.56 254 PHE B O 1
ATOM 4629 N N . ALA B 1 255 ? 24.219 -16.656 -7.473 1 98.31 255 ALA B N 1
ATOM 4630 C CA . ALA B 1 255 ? 25 -17.328 -6.434 1 98.31 255 ALA B CA 1
ATOM 4631 C C . ALA B 1 255 ? 25.5 -18.688 -6.914 1 98.31 255 ALA B C 1
ATOM 4633 O O . ALA B 1 255 ? 25.266 -19.703 -6.254 1 98.31 255 ALA B O 1
ATOM 4634 N N . ASN B 1 256 ? 26.172 -18.672 -8.133 1 97.38 256 ASN B N 1
ATOM 4635 C CA . ASN B 1 256 ? 26.719 -19.891 -8.719 1 97.38 256 ASN B CA 1
ATOM 4636 C C . ASN B 1 256 ? 25.641 -20.938 -8.938 1 97.38 256 ASN B C 1
ATOM 4638 O O . ASN B 1 256 ? 25.766 -22.078 -8.484 1 97.38 256 ASN B O 1
ATOM 4642 N N . ARG B 1 257 ? 24.391 -20.469 -9.43 1 97.75 257 ARG B N 1
ATOM 4643 C CA . ARG B 1 257 ? 23.281 -21.281 -9.883 1 97.75 257 ARG B CA 1
ATOM 4644 C C . ARG B 1 257 ? 22.547 -21.922 -8.703 1 97.75 257 ARG B C 1
ATOM 4646 O O . ARG B 1 257 ? 21.859 -22.938 -8.859 1 97.75 257 ARG B O 1
ATOM 4653 N N . GLN B 1 258 ? 22.734 -21.359 -7.562 1 98.62 258 GLN B N 1
ATOM 4654 C CA . GLN B 1 258 ? 22.062 -21.891 -6.375 1 98.62 258 GLN B CA 1
ATOM 4655 C C . GLN B 1 258 ? 20.734 -21.203 -6.145 1 98.62 258 GLN B C 1
ATOM 4657 O O . GLN B 1 258 ? 19.969 -21.578 -5.258 1 98.62 258 GLN B O 1
ATOM 4662 N N . LEU B 1 259 ? 20.484 -20.219 -6.82 1 98.88 259 LEU B N 1
ATOM 4663 C CA . LEU B 1 259 ? 19.203 -19.531 -6.855 1 98.88 259 LEU B CA 1
ATOM 4664 C C . LEU B 1 259 ? 18.781 -19.219 -8.289 1 98.88 259 LEU B C 1
ATOM 4666 O O . LEU B 1 259 ? 19.609 -18.797 -9.102 1 98.88 259 LEU B O 1
ATOM 4670 N N . VAL B 1 260 ? 17.516 -19.453 -8.625 1 98.88 260 VAL B N 1
ATOM 4671 C CA . VAL B 1 260 ? 17.031 -19.125 -9.961 1 98.88 260 VAL B CA 1
ATOM 4672 C C . VAL B 1 260 ? 15.773 -18.266 -9.867 1 98.88 260 VAL B C 1
ATOM 4674 O O . VAL B 1 260 ? 14.914 -18.484 -9.016 1 98.88 260 VAL B O 1
ATOM 4677 N N . THR B 1 261 ? 15.766 -17.172 -10.602 1 98.88 261 THR B N 1
ATOM 4678 C CA . THR B 1 261 ? 14.586 -16.328 -10.797 1 98.88 261 THR B CA 1
ATOM 4679 C C . THR B 1 261 ? 13.844 -16.734 -12.07 1 98.88 261 THR B C 1
ATOM 4681 O O . THR B 1 261 ? 14.453 -16.859 -13.133 1 98.88 261 THR B O 1
ATOM 4684 N N . ILE B 1 262 ? 12.602 -17 -11.93 1 98.81 262 ILE B N 1
ATOM 4685 C CA . ILE B 1 262 ? 11.781 -17.391 -13.062 1 98.81 262 ILE B CA 1
ATOM 4686 C C . ILE B 1 262 ? 10.719 -16.312 -13.312 1 98.81 262 ILE B C 1
ATOM 4688 O O . ILE B 1 262 ? 10.008 -15.914 -12.391 1 98.81 262 ILE B O 1
ATOM 4692 N N . PHE B 1 263 ? 10.641 -15.797 -14.477 1 98.75 263 PHE B N 1
ATOM 4693 C CA . PHE B 1 263 ? 9.625 -14.836 -14.906 1 98.75 263 PHE B CA 1
ATOM 4694 C C . PHE B 1 263 ? 8.883 -15.344 -16.141 1 98.75 263 PHE B C 1
ATOM 4696 O O . PHE B 1 263 ? 9.5 -15.602 -17.172 1 98.75 263 PHE B O 1
ATOM 4703 N N . SER B 1 264 ? 7.562 -15.406 -16.078 1 98.56 264 SER B N 1
ATOM 4704 C CA . SER B 1 264 ? 6.855 -16.219 -17.062 1 98.56 264 SER B CA 1
ATOM 4705 C C . SER B 1 264 ? 6.102 -15.344 -18.062 1 98.56 264 SER B C 1
ATOM 4707 O O . SER B 1 264 ? 5.566 -15.844 -19.062 1 98.56 264 SER B O 1
ATOM 4709 N N . ALA B 1 265 ? 6.004 -14.078 -17.859 1 97.31 265 ALA B N 1
ATOM 4710 C CA . ALA B 1 265 ? 5.309 -13.164 -18.766 1 97.31 265 ALA B CA 1
ATOM 4711 C C . ALA B 1 265 ? 6.273 -12.555 -19.766 1 97.31 265 ALA B C 1
ATOM 4713 O O . ALA B 1 265 ? 7.074 -11.688 -19.438 1 97.31 265 ALA B O 1
ATOM 4714 N N . PRO B 1 266 ? 6.125 -12.953 -20.984 1 96.75 266 PRO B N 1
ATOM 4715 C CA . PRO B 1 266 ? 6.969 -12.32 -22 1 96.75 266 PRO B CA 1
ATOM 4716 C C . PRO B 1 266 ? 6.5 -10.906 -22.359 1 96.75 266 PRO B C 1
ATOM 4718 O O . PRO B 1 266 ? 5.328 -10.578 -22.156 1 96.75 266 PRO B O 1
ATOM 4721 N N . ASN B 1 267 ? 7.426 -10.07 -22.891 1 94.25 267 ASN B N 1
ATOM 4722 C CA . ASN B 1 267 ? 7.062 -8.695 -23.219 1 94.25 267 ASN B CA 1
ATOM 4723 C C . ASN B 1 267 ? 6.219 -8.07 -22.109 1 94.25 267 ASN B C 1
ATOM 4725 O O . ASN B 1 267 ? 5.141 -7.531 -22.375 1 94.25 267 ASN B O 1
ATOM 4729 N N . TYR B 1 268 ? 6.805 -8.086 -20.984 1 92.69 268 TYR B N 1
ATOM 4730 C CA . TYR B 1 268 ? 6.102 -7.781 -19.75 1 92.69 268 TYR B CA 1
ATOM 4731 C C . TYR B 1 268 ? 5.352 -6.461 -19.859 1 92.69 268 TYR B C 1
ATOM 4733 O O . TYR B 1 268 ? 5.961 -5.391 -19.875 1 92.69 268 TYR B O 1
ATOM 4741 N N . CYS B 1 269 ? 4.059 -6.637 -19.953 1 85.31 269 CYS B N 1
ATOM 4742 C CA . CYS B 1 269 ? 3.045 -5.59 -20.047 1 85.31 269 CYS B CA 1
ATOM 4743 C C . CYS B 1 269 ? 3.387 -4.586 -21.141 1 85.31 269 CYS B C 1
ATOM 4745 O O . CYS B 1 269 ? 2.91 -3.451 -21.109 1 85.31 269 CYS B O 1
ATOM 4747 N N . GLY B 1 270 ? 4.156 -5.035 -22.094 1 85.12 270 GLY B N 1
ATOM 4748 C CA . GLY B 1 270 ? 4.488 -4.223 -23.25 1 85.12 270 GLY B CA 1
ATOM 4749 C C . GLY B 1 270 ? 5.586 -3.211 -22.969 1 85.12 270 GLY B C 1
ATOM 4750 O O . GLY B 1 270 ? 5.965 -2.441 -23.859 1 85.12 270 GLY B O 1
ATOM 4751 N N . ASP B 1 271 ? 6.086 -3.285 -21.797 1 85.31 271 ASP B N 1
ATOM 4752 C CA . ASP B 1 271 ? 7.078 -2.299 -21.391 1 85.31 271 ASP B CA 1
ATOM 4753 C C . ASP B 1 271 ? 8.492 -2.875 -21.469 1 85.31 271 ASP B C 1
ATOM 4755 O O . ASP B 1 271 ? 9.477 -2.141 -21.359 1 85.31 271 ASP B O 1
ATOM 4759 N N . PHE B 1 272 ? 8.555 -4.195 -21.641 1 88.56 272 PHE B N 1
ATOM 4760 C CA . PHE B 1 272 ? 9.836 -4.891 -21.688 1 88.56 272 PHE B CA 1
ATOM 4761 C C . PHE B 1 272 ? 9.938 -5.762 -22.922 1 88.56 272 PHE B C 1
ATOM 4763 O O . PHE B 1 272 ? 8.938 -6.027 -23.594 1 88.56 272 PHE B O 1
ATOM 4770 N N . ASP B 1 273 ? 11.117 -6.168 -23.234 1 91.75 273 ASP B N 1
ATOM 4771 C CA . ASP B 1 273 ? 11.344 -7.031 -24.391 1 91.75 273 ASP B CA 1
ATOM 4772 C C . ASP B 1 273 ? 11.797 -8.422 -23.953 1 91.75 273 ASP B C 1
ATOM 4774 O O . ASP B 1 273 ? 12.352 -9.18 -24.75 1 91.75 273 ASP B O 1
ATOM 4778 N N . ASN B 1 274 ? 11.523 -8.711 -22.797 1 95.31 274 ASN B N 1
ATOM 4779 C CA . ASN B 1 274 ? 11.969 -9.984 -22.25 1 95.31 274 ASN B CA 1
ATOM 4780 C C . ASN B 1 274 ? 11.164 -11.156 -22.812 1 95.31 274 ASN B C 1
ATOM 4782 O O . ASN B 1 274 ? 10.055 -10.969 -23.312 1 95.31 274 ASN B O 1
ATOM 4786 N N . VAL B 1 275 ? 11.727 -12.352 -22.766 1 97.12 275 VAL B N 1
ATOM 4787 C CA . VAL B 1 275 ? 10.953 -13.57 -22.969 1 97.12 275 VAL B CA 1
ATOM 4788 C C . VAL B 1 275 ? 10.477 -14.109 -21.625 1 97.12 275 VAL B C 1
ATOM 4790 O O . VAL B 1 275 ? 10.922 -13.648 -20.562 1 97.12 275 VAL B O 1
ATOM 4793 N N . GLY B 1 276 ? 9.484 -15.008 -21.656 1 97.94 276 GLY B N 1
ATOM 4794 C CA . GLY B 1 276 ? 9.039 -15.711 -20.469 1 97.94 276 GLY B CA 1
ATOM 4795 C C . GLY B 1 276 ? 9.617 -17.109 -20.359 1 97.94 276 GLY B C 1
ATOM 4796 O O . GLY B 1 276 ? 10.148 -17.656 -21.328 1 97.94 276 GLY B O 1
ATOM 4797 N N . ALA B 1 277 ? 9.57 -17.703 -19.172 1 98.44 277 ALA B N 1
ATOM 4798 C CA . ALA B 1 277 ? 10.086 -19.047 -19 1 98.44 277 ALA B CA 1
ATOM 4799 C C . ALA B 1 277 ? 9.25 -19.844 -18 1 98.44 277 ALA B C 1
ATOM 4801 O O . ALA B 1 277 ? 8.57 -19.25 -17.156 1 98.44 277 ALA B O 1
ATOM 4802 N N . MET B 1 278 ? 9.227 -21.062 -18.141 1 98.56 278 MET B N 1
ATOM 4803 C CA . MET B 1 278 ? 8.719 -22.078 -17.219 1 98.56 278 MET B CA 1
ATOM 4804 C C . MET B 1 278 ? 9.789 -23.109 -16.891 1 98.56 278 MET B C 1
ATOM 4806 O O . MET B 1 278 ? 10.484 -23.594 -17.781 1 98.56 278 MET B O 1
ATOM 4810 N N . MET B 1 279 ? 9.969 -23.391 -15.648 1 98.81 279 MET B N 1
ATOM 4811 C CA . MET B 1 279 ? 10.969 -24.375 -15.25 1 98.81 279 MET B CA 1
ATOM 4812 C C . MET B 1 279 ? 10.32 -25.734 -14.992 1 98.81 279 MET B C 1
ATOM 4814 O O . MET B 1 279 ? 9.273 -25.812 -14.344 1 98.81 279 MET B O 1
ATOM 4818 N N . THR B 1 280 ? 10.906 -26.766 -15.531 1 98.44 280 THR B N 1
ATOM 4819 C CA . THR B 1 280 ? 10.477 -28.141 -15.258 1 98.44 280 THR B CA 1
ATOM 4820 C C . THR B 1 280 ? 11.477 -28.844 -14.352 1 98.44 280 THR B C 1
ATOM 4822 O O . THR B 1 280 ? 12.68 -28.828 -14.617 1 98.44 280 THR B O 1
ATOM 4825 N N . VAL B 1 281 ? 10.984 -29.344 -13.297 1 98.31 281 VAL B N 1
ATOM 4826 C CA . VAL B 1 281 ? 11.758 -30.25 -12.453 1 98.31 281 VAL B CA 1
ATOM 4827 C C . VAL B 1 281 ? 11.32 -31.688 -12.703 1 98.31 281 VAL B C 1
ATOM 4829 O O . VAL B 1 281 ? 10.18 -32.062 -12.414 1 98.31 281 VAL B O 1
ATOM 4832 N N . ASN B 1 282 ? 12.18 -32.469 -13.195 1 97.38 282 ASN B N 1
ATOM 4833 C CA . ASN B 1 282 ? 11.789 -33.844 -13.492 1 97.38 282 ASN B CA 1
ATOM 4834 C C . ASN B 1 282 ? 11.961 -34.75 -12.281 1 97.38 282 ASN B C 1
ATOM 4836 O O . ASN B 1 282 ? 12.32 -34.312 -11.195 1 97.38 282 ASN B O 1
ATOM 4840 N N . GLU B 1 283 ? 11.781 -36.031 -12.438 1 96.44 283 GLU B N 1
ATOM 4841 C CA . GLU B 1 283 ? 11.781 -36.969 -11.344 1 96.44 283 GLU B CA 1
ATOM 4842 C C . GLU B 1 283 ? 13.164 -37.094 -10.711 1 96.44 283 GLU B C 1
ATOM 4844 O O . GLU B 1 283 ? 13.289 -37.438 -9.531 1 96.44 283 GLU B O 1
ATOM 4849 N N . SER B 1 284 ? 14.141 -36.844 -11.492 1 95.44 284 SER B N 1
ATOM 4850 C CA . SER B 1 284 ? 15.516 -36.906 -11 1 95.44 284 SER B CA 1
ATOM 4851 C C . SER B 1 284 ? 15.992 -35.562 -10.484 1 95.44 284 SER B C 1
ATOM 4853 O O . SER B 1 284 ? 17.188 -35.375 -10.281 1 95.44 284 SER B O 1
ATOM 4855 N N . LEU B 1 285 ? 15.078 -34.531 -10.445 1 94.88 285 LEU B N 1
ATOM 4856 C CA . LEU B 1 285 ? 15.305 -33.188 -9.922 1 94.88 285 LEU B CA 1
ATOM 4857 C C . LEU B 1 285 ? 16.234 -32.406 -10.836 1 94.88 285 LEU B C 1
ATOM 4859 O O . LEU B 1 285 ? 16.938 -31.5 -10.383 1 94.88 285 LEU B O 1
ATOM 4863 N N . VAL B 1 286 ? 16.219 -32.875 -12.047 1 95.25 286 VAL B N 1
ATOM 4864 C CA . VAL B 1 286 ? 16.891 -32.062 -13.055 1 95.25 286 VAL B CA 1
ATOM 4865 C C . VAL B 1 286 ? 15.984 -30.938 -13.516 1 95.25 286 VAL B C 1
ATOM 4867 O O . VAL B 1 286 ? 14.805 -31.172 -13.82 1 95.25 286 VAL B O 1
ATOM 4870 N N . CYS B 1 287 ? 16.547 -29.75 -13.523 1 96.19 287 CYS B N 1
ATOM 4871 C CA . CYS B 1 287 ? 15.781 -28.578 -13.891 1 96.19 287 CYS B CA 1
ATOM 4872 C C . CYS B 1 287 ? 16.016 -28.203 -15.352 1 96.19 287 CYS B C 1
ATOM 4874 O O . CYS B 1 287 ? 17.141 -28.203 -15.828 1 96.19 287 CYS B O 1
ATOM 4876 N N . SER B 1 288 ? 14.977 -28 -16.078 1 97.38 288 SER B N 1
ATOM 4877 C CA . SER B 1 288 ? 15.031 -27.516 -17.453 1 97.38 288 SER B CA 1
ATOM 4878 C C . SER B 1 288 ? 14.055 -26.359 -17.672 1 97.38 288 SER B C 1
ATOM 4880 O O . SER B 1 288 ? 13.117 -26.188 -16.875 1 97.38 288 SER B O 1
ATOM 4882 N N . PHE B 1 289 ? 14.328 -25.578 -18.672 1 97.62 289 PHE B N 1
ATOM 4883 C CA . PHE B 1 289 ? 13.531 -24.359 -18.875 1 97.62 289 PHE B CA 1
ATOM 4884 C C . PHE B 1 289 ? 12.883 -24.375 -20.266 1 97.62 289 PHE B C 1
ATOM 4886 O O . PHE B 1 289 ? 13.531 -24.719 -21.25 1 97.62 289 PHE B O 1
ATOM 4893 N N . GLN B 1 290 ? 11.688 -24.125 -20.281 1 97.06 290 GLN B N 1
ATOM 4894 C CA . GLN B 1 290 ? 10.969 -23.828 -21.516 1 97.06 290 GLN B CA 1
ATOM 4895 C C . GLN B 1 290 ? 10.781 -22.328 -21.688 1 97.06 290 GLN B C 1
ATOM 4897 O O . GLN B 1 290 ? 10.281 -21.641 -20.797 1 97.06 290 GLN B O 1
ATOM 4902 N N . ILE B 1 291 ? 11.156 -21.844 -22.781 1 97.19 291 ILE B N 1
ATOM 4903 C CA . ILE B 1 291 ? 11.133 -20.406 -23.031 1 97.19 291 ILE B CA 1
ATOM 4904 C C . ILE B 1 291 ? 9.867 -20.031 -23.812 1 97.19 291 ILE B C 1
ATOM 4906 O O . ILE B 1 291 ? 9.477 -20.734 -24.734 1 97.19 291 ILE B O 1
ATOM 4910 N N . LEU B 1 292 ? 9.242 -19.031 -23.391 1 96.12 292 LEU B N 1
ATOM 4911 C CA . LEU B 1 292 ? 8.055 -18.484 -24.047 1 96.12 292 LEU B CA 1
ATOM 4912 C C . LEU B 1 292 ? 8.391 -17.172 -24.75 1 96.12 292 LEU B C 1
ATOM 4914 O O . LEU B 1 292 ? 8.594 -16.141 -24.094 1 96.12 292 LEU B O 1
ATOM 4918 N N . LYS B 1 293 ? 8.383 -17.156 -26.016 1 93.69 293 LYS B N 1
ATOM 4919 C CA . LYS B 1 293 ? 8.664 -15.945 -26.781 1 93.69 293 LYS B CA 1
ATOM 4920 C C . LYS B 1 293 ? 7.43 -15.062 -26.891 1 93.69 293 LYS B C 1
ATOM 4922 O O . LYS B 1 293 ? 6.301 -15.555 -26.906 1 93.69 293 LYS B O 1
ATOM 4927 N N . PRO B 1 294 ? 7.715 -13.766 -26.984 1 90.75 294 PRO B N 1
ATOM 4928 C CA . PRO B 1 294 ? 6.559 -12.883 -27.156 1 90.75 294 PRO B CA 1
ATOM 4929 C C . PRO B 1 294 ? 5.816 -13.141 -28.469 1 90.75 294 PRO B C 1
ATOM 4931 O O . PRO B 1 294 ? 6.41 -13.609 -29.438 1 90.75 294 PRO B O 1
ATOM 4934 N N . LEU B 1 295 ? 4.52 -12.891 -28.406 1 79.5 295 LEU B N 1
ATOM 4935 C CA . LEU B 1 295 ? 3.742 -13 -29.625 1 79.5 295 LEU B CA 1
ATOM 4936 C C . LEU B 1 295 ? 4.102 -11.883 -30.609 1 79.5 295 LEU B C 1
ATOM 4938 O O . LEU B 1 295 ? 4.371 -10.75 -30.188 1 79.5 295 LEU B O 1
ATOM 4942 N N . ASP B 1 296 ? 4.562 -12.203 -31.828 1 65.31 296 ASP B N 1
ATOM 4943 C CA . ASP B 1 296 ? 4.895 -11.227 -32.875 1 65.31 296 ASP B CA 1
ATOM 4944 C C . ASP B 1 296 ? 3.812 -10.148 -32.969 1 65.31 296 ASP B C 1
ATOM 4946 O O . ASP B 1 296 ? 2.619 -10.461 -32.969 1 65.31 296 ASP B O 1
ATOM 4950 N N . LYS B 1 297 ? 4.125 -9.07 -32.594 1 56 297 LYS B N 1
ATOM 4951 C CA . LYS B 1 297 ? 3.184 -7.996 -32.906 1 56 297 LYS B CA 1
ATOM 4952 C C . LYS B 1 297 ? 2.816 -7.996 -34.406 1 56 297 LYS B C 1
ATOM 4954 O O . LYS B 1 297 ? 3.684 -8.164 -35.25 1 56 297 LYS B O 1
ATOM 4959 N N . LYS B 1 298 ? 1.676 -8.359 -34.781 1 45.44 298 LYS B N 1
ATOM 4960 C CA . LYS B 1 298 ? 1.349 -8.078 -36.188 1 45.44 298 LYS B CA 1
ATOM 4961 C C . LYS B 1 298 ? 1.887 -6.719 -36.625 1 45.44 298 LYS B C 1
ATOM 4963 O O . LYS B 1 298 ? 1.652 -5.715 -35.938 1 45.44 298 LYS B O 1
ATOM 4968 N N . PRO B 1 299 ? 2.883 -6.59 -37.5 1 40.25 299 PRO B N 1
ATOM 4969 C CA . PRO B 1 299 ? 3.197 -5.254 -38 1 40.25 299 PRO B CA 1
ATOM 4970 C C . PRO B 1 299 ? 1.948 -4.418 -38.281 1 40.25 299 PRO B C 1
ATOM 4972 O O . PRO B 1 299 ? 0.905 -4.965 -38.656 1 40.25 299 PRO B O 1
ATOM 4975 N N . LYS B 1 300 ? 1.688 -3.365 -37.531 1 41.03 300 LYS B N 1
ATOM 4976 C CA . LYS B 1 300 ? 0.721 -2.471 -38.156 1 41.03 300 LYS B CA 1
ATOM 4977 C C . LYS B 1 300 ? 0.863 -2.492 -39.688 1 41.03 300 LYS B C 1
ATOM 4979 O O . LYS B 1 300 ? 1.975 -2.584 -40.219 1 41.03 300 LYS B O 1
ATOM 4984 N N . PHE B 1 301 ? -0.18 -2.922 -40.5 1 33.88 301 PHE B N 1
ATOM 4985 C CA . PHE B 1 301 ? -0.221 -2.854 -41.938 1 33.88 301 PHE B CA 1
ATOM 4986 C C . PHE B 1 301 ? 0.499 -1.608 -42.438 1 33.88 301 PHE B C 1
ATOM 4988 O O . PHE B 1 301 ? 0.016 -0.489 -42.281 1 33.88 301 PHE B O 1
ATOM 4995 N N . SER B 1 302 ? 1.859 -1.36 -42.281 1 32.97 302 SER B N 1
ATOM 4996 C CA . SER B 1 302 ? 2.285 -0.421 -43.312 1 32.97 302 SER B CA 1
ATOM 4997 C C . SER B 1 302 ? 1.904 -0.918 -44.719 1 32.97 302 SER B C 1
ATOM 4999 O O . SER B 1 302 ? 1.703 -2.117 -44.906 1 32.97 302 SER B O 1
ATOM 5001 N N . PHE B 1 303 ? 1.409 -0.027 -45.688 1 34.78 303 PHE B N 1
ATOM 5002 C CA . PHE B 1 303 ? 1.436 -0.282 -47.125 1 34.78 303 PHE B CA 1
ATOM 5003 C C . PHE B 1 303 ? 2.635 -1.146 -47.5 1 34.78 303 PHE B C 1
ATOM 5005 O O . PHE B 1 303 ? 3.771 -0.827 -47.156 1 34.78 303 PHE B O 1
ATOM 5012 N N . GLY B 1 304 ? 2.479 -2.434 -47.688 1 31.19 304 GLY B N 1
ATOM 5013 C CA . GLY B 1 304 ? 3.199 -3.623 -48.094 1 31.19 304 GLY B CA 1
ATOM 5014 C C . GLY B 1 304 ? 4.25 -3.34 -49.156 1 31.19 304 GLY B C 1
ATOM 5015 O O . GLY B 1 304 ? 3.92 -3.018 -50.312 1 31.19 304 GLY B O 1
ATOM 5016 N N . SER B 1 305 ? 5.414 -2.473 -49.062 1 30.67 305 SER B N 1
ATOM 5017 C CA . SER B 1 305 ? 6.391 -3.053 -49.969 1 30.67 305 SER B CA 1
ATOM 5018 C C . SER B 1 305 ? 6.605 -4.535 -49.688 1 30.67 305 SER B C 1
ATOM 5020 O O . SER B 1 305 ? 6.418 -4.984 -48.562 1 30.67 305 SER B O 1
ATOM 5022 N N . THR B 1 306 ? 6.723 -5.512 -50.625 1 31.06 306 THR B N 1
ATOM 5023 C CA . THR B 1 306 ? 6.82 -6.938 -50.938 1 31.06 306 THR B CA 1
ATOM 5024 C C . THR B 1 306 ? 8.023 -7.555 -50.219 1 31.06 306 THR B C 1
ATOM 5026 O O . THR B 1 306 ? 8.406 -8.688 -50.5 1 31.06 306 THR B O 1
ATOM 5029 N N . THR B 1 307 ? 8.703 -7.016 -49.156 1 29.66 307 THR B N 1
ATOM 5030 C CA . THR B 1 307 ? 9.93 -7.793 -49 1 29.66 307 THR B CA 1
ATOM 5031 C C . THR B 1 307 ? 9.633 -9.156 -48.375 1 29.66 307 THR B C 1
ATOM 5033 O O . THR B 1 307 ? 8.773 -9.273 -47.531 1 29.66 307 THR B O 1
ATOM 5036 N N . THR B 1 308 ? 10.211 -10.273 -48.875 1 26.73 308 THR B N 1
ATOM 5037 C CA . THR B 1 308 ? 10.242 -11.727 -48.781 1 26.73 308 THR B CA 1
ATOM 5038 C C . THR B 1 308 ? 10.773 -12.156 -47.406 1 26.73 308 THR B C 1
ATOM 5040 O O . THR B 1 308 ? 11.906 -11.812 -47.031 1 26.73 308 THR B O 1
ATOM 5043 N N . VAL B 1 309 ? 9.938 -12.328 -46.438 1 25.67 309 VAL B N 1
ATOM 5044 C CA . VAL B 1 309 ? 10.25 -12.734 -45.062 1 25.67 309 VAL B CA 1
ATOM 5045 C C . VAL B 1 309 ? 10.844 -14.141 -45.062 1 25.67 309 VAL B C 1
ATOM 5047 O O . VAL B 1 309 ? 10.211 -15.086 -45.562 1 25.67 309 VAL B O 1
ATOM 5050 N N . LYS B 1 310 ? 12.18 -14.188 -44.812 1 26.84 310 LYS B N 1
ATOM 5051 C CA . LYS B 1 310 ? 12.953 -15.406 -44.625 1 26.84 310 LYS B CA 1
ATOM 5052 C C . LYS B 1 310 ? 12.5 -16.156 -43.375 1 26.84 310 LYS B C 1
ATOM 5054 O O . LYS B 1 310 ? 12.242 -15.555 -42.344 1 26.84 310 LYS B O 1
ATOM 5059 N N . SER B 1 311 ? 12.078 -17.438 -43.406 1 25.16 311 SER B N 1
ATOM 5060 C CA . SER B 1 311 ? 11.516 -18.5 -42.562 1 25.16 311 SER B CA 1
ATOM 5061 C C . SER B 1 311 ? 12.438 -18.828 -41.406 1 25.16 311 SER B C 1
ATOM 5063 O O . SER B 1 311 ? 13.562 -19.297 -41.594 1 25.16 311 SER B O 1
ATOM 5065 N N . GLY B 1 312 ? 12.531 -17.969 -40.281 1 25.89 312 GLY B N 1
ATOM 5066 C CA . GLY B 1 312 ? 13.492 -18.219 -39.219 1 25.89 312 GLY B CA 1
ATOM 5067 C C . GLY B 1 312 ? 13.273 -19.531 -38.531 1 25.89 312 GLY B C 1
ATOM 5068 O O . GLY B 1 312 ? 12.203 -20.141 -38.656 1 25.89 312 GLY B O 1
ATOM 5069 N N . THR B 1 313 ? 14.461 -20.062 -37.875 1 28.39 313 THR B N 1
ATOM 5070 C CA . THR B 1 313 ? 14.977 -21.328 -37.344 1 28.39 313 THR B CA 1
ATOM 5071 C C . THR B 1 313 ? 14.234 -21.75 -36.094 1 28.39 313 THR B C 1
ATOM 5073 O O . THR B 1 313 ? 13.859 -20.906 -35.281 1 28.39 313 THR B O 1
ATOM 5076 N N . PRO B 1 314 ? 14.102 -23.062 -35.844 1 27.44 314 PRO B N 1
ATOM 5077 C CA . PRO B 1 314 ? 13.445 -23.922 -34.844 1 27.44 314 PRO B CA 1
ATOM 5078 C C . PRO B 1 314 ? 13.969 -23.703 -33.438 1 27.44 314 PRO B C 1
ATOM 5080 O O . PRO B 1 314 ? 15.094 -23.219 -33.25 1 27.44 314 PRO B O 1
ATOM 5083 N N . THR B 1 315 ? 13.055 -23.656 -32.469 1 27.89 315 THR B N 1
ATOM 5084 C CA . THR B 1 315 ? 13.062 -23.469 -31.016 1 27.89 315 THR B CA 1
ATOM 5085 C C . THR B 1 315 ? 14.039 -24.438 -30.359 1 27.89 315 THR B C 1
ATOM 5087 O O . THR B 1 315 ? 13.859 -25.656 -30.438 1 27.89 315 THR B O 1
ATOM 5090 N N . ARG B 1 316 ? 15.383 -24.031 -30.172 1 28.78 316 ARG B N 1
ATOM 5091 C CA . ARG B 1 316 ? 16.438 -24.875 -29.625 1 28.78 316 ARG B CA 1
ATOM 5092 C C . ARG B 1 316 ? 16.219 -25.125 -28.141 1 28.78 316 ARG B C 1
ATOM 5094 O O . ARG B 1 316 ? 15.922 -24.188 -27.375 1 28.78 316 ARG B O 1
ATOM 5101 N N . PHE B 1 317 ? 15.82 -26.297 -27.672 1 25.3 317 PHE B N 1
ATOM 5102 C CA . PHE B 1 317 ? 15.781 -26.891 -26.328 1 25.3 317 PHE B CA 1
ATOM 5103 C C . PHE B 1 317 ? 17.156 -26.859 -25.688 1 25.3 317 PHE B C 1
ATOM 5105 O O . PHE B 1 317 ? 18.125 -27.375 -26.25 1 25.3 317 PHE B O 1
ATOM 5112 N N . LYS B 1 318 ? 17.578 -25.844 -25.062 1 27.41 318 LYS B N 1
ATOM 5113 C CA . LYS B 1 318 ? 18.906 -25.953 -24.453 1 27.41 318 LYS B CA 1
ATOM 5114 C C . LYS B 1 318 ? 18.859 -26.797 -23.188 1 27.41 318 LYS B C 1
ATOM 5116 O O . LYS B 1 318 ? 18.109 -26.5 -22.25 1 27.41 318 LYS B O 1
ATOM 5121 N N . VAL B 1 319 ? 19.109 -28.109 -23.312 1 26.55 319 VAL B N 1
ATOM 5122 C CA . VAL B 1 319 ? 19.281 -29.109 -22.266 1 26.55 319 VAL B CA 1
ATOM 5123 C C . VAL B 1 319 ? 20.562 -28.812 -21.484 1 26.55 319 VAL B C 1
ATOM 5125 O O . VAL B 1 319 ? 21.656 -28.734 -22.062 1 26.55 319 VAL B O 1
ATOM 5128 N N . PHE B 1 320 ? 20.594 -28 -20.516 1 25.09 320 PHE B N 1
ATOM 5129 C CA . PHE B 1 320 ? 21.797 -28 -19.688 1 25.09 320 PHE B CA 1
ATOM 5130 C C . PHE B 1 320 ? 21.781 -29.156 -18.688 1 25.09 320 PHE B C 1
ATOM 5132 O O . PHE B 1 320 ? 20.703 -29.609 -18.281 1 25.09 320 PHE B O 1
#

Radius of gyration: 27.64 Å; Cα contacts (8 Å, |Δi|>4): 1378; chains: 2; bounding box: 55×83×76 Å

Secondary structure (DSSP, 8-state):
--HHHHHHHHHHHHTTTT-TTPPP---HHHHHHHHHHHHHHHHTS-SEEEE-SSEEEE-B-TT-HHHHHHHHHHH--TTTS-EEE-S--SSSSS-HHHHHHHHHHHHHH-TTTEEE---TTSSHHHHTTSSHHHHHHHHS-HHHHHHHHHHHTT---EEEETTTEEEESS---TT-S-THHHHT--SS-PPPSSSHHHHHHH-EE-TT-SSEEE-TTSSSEEE-HHHHHHHHHHHT-SEEEE-SS--TTSEEEETTTTEEEEB--TTGGGT--PPEEEEEE-TT--EEEEEEPPP----------------PPP------/--HHHHHHHHHHHHTTTT-TTPPP---HHHHHHHHHHHHHHHHTS-SEEEE-SSEEEE-B-TT-HHHHHHHHHHH--TTTS-EEE-S--SSSSS-HHHHHHHHHHHHHH-TTTEEE---TTSSHHHHTTSSHHHHHHHHS-HHHHHHHHHHHTT---EEEETTTEEEESS---TT-S-THHHHT--SS-PPPSSSHHHHHHH-EE-TT-SSEEE-TTSSSEEE-HHHHHHHHHHHT-SEEEE-SS--TTSEEEETTTTEEEEB--TTGGGT--PPEEEEEE-TT--EEEEEEPPP----------------PPP------

Nearest PDB structures (foldseek):
  7tvf-assembly2_C  TM=9.855E-01  e=9.585E-57  Homo sapiens
  6g0i-assembly1_A  TM=1.000E+00  e=1.915E-55  Homo sapiens
  7t0y-assembly2_C  TM=9.964E-01  e=1.327E-55  Homo sapiens
  6ghm-assembly1_A  TM=9.975E-01  e=3.751E-55  Homo sapiens
  6zeg-assembly1_A  TM=9.585E-01  e=2.445E-55  Homo sapiens

Solvent-accessible surface area (backbone atoms only — not comparable to full-atom values): 33493 Å² total; per-residue (Å²): 128,57,65,66,58,48,50,50,53,47,49,55,62,55,64,42,65,93,38,78,88,62,82,71,88,72,55,70,67,57,52,52,47,44,31,54,54,37,28,53,53,32,67,74,44,59,29,48,35,81,44,62,58,52,32,33,41,34,22,28,39,22,5,41,38,61,54,53,53,47,49,31,66,73,64,40,51,77,78,79,28,31,38,38,34,25,19,24,44,42,20,72,28,91,33,22,65,63,33,47,49,48,53,38,41,45,29,64,76,34,65,90,38,34,45,64,30,35,19,58,43,52,30,61,82,45,21,56,74,39,44,37,38,55,50,29,38,74,77,63,33,59,68,57,42,51,44,46,43,57,25,36,24,23,42,22,49,32,33,29,39,71,70,31,32,42,35,26,6,19,40,71,37,97,73,62,84,47,76,62,60,49,48,66,52,72,72,71,40,81,81,49,82,57,59,52,72,25,10,29,28,50,8,39,80,34,93,91,33,77,46,72,36,82,29,93,78,75,44,51,32,21,32,8,45,62,47,53,52,50,50,28,62,74,68,59,37,66,34,40,40,22,18,80,47,89,35,61,68,1,46,47,70,40,58,92,65,35,26,37,32,26,16,32,35,32,26,44,77,73,78,42,85,24,25,3,19,34,38,35,30,36,77,86,66,50,66,44,66,47,74,38,70,54,78,75,68,72,70,73,85,58,90,73,76,80,80,82,81,77,86,80,82,80,88,78,78,70,82,115,128,59,65,67,55,48,51,53,52,47,51,55,63,55,64,44,65,94,38,77,88,61,83,73,88,73,56,70,66,56,52,51,47,44,32,55,54,38,27,53,53,32,68,72,44,60,28,48,36,82,44,62,58,51,30,33,41,33,22,27,40,23,5,39,39,60,53,52,54,48,49,31,67,74,62,39,51,77,78,80,28,32,38,38,34,27,18,24,44,43,20,74,28,91,31,21,65,63,32,47,51,47,53,38,42,45,28,63,76,32,64,90,38,35,45,63,29,33,19,58,44,52,31,63,83,46,21,56,74,39,45,39,40,55,48,31,38,73,78,63,34,59,68,58,41,48,44,48,44,58,24,36,26,24,42,21,50,32,34,28,39,70,70,32,34,43,34,28,7,18,39,71,36,98,73,60,84,48,77,63,58,50,48,65,52,74,71,70,40,79,82,49,83,58,59,51,72,25,10,29,29,50,8,39,81,34,92,88,32,77,45,72,36,80,28,93,77,75,44,52,33,21,31,8,47,62,47,53,53,51,49,28,62,73,68,61,37,65,34,38,38,22,18,80,48,89,36,62,68,1,48,47,68,39,57,91,67,35,27,38,32,27,16,32,36,33,27,45,78,73,77,41,85,24,26,3,19,36,36,36,29,37,78,84,66,49,64,44,64,48,74,39,72,56,78,76,70,74,71,73,83,60,89,74,74,82,80,81,81,77,85,80,82,80,88,78,77,68,82,116